Protein AF-0000000074165804 (afdb_homodimer)

Secondary structure (DSSP, 8-state):
-EEEEES--TT-EEEEEEPPTT--TTSHHHHHHHHHHHHTTEEEEEEEPPS--S-HIIIIIHHHHHHHHTS--SEEEEETHHHHHHHHS---SEEEEES---SBPTTHHHHHHHHHHTS---S--EE------SSPPSSPPP-PEEPHHHHHHHHHHHHT--PPPTT-EEEE-TT-SSB-HHHHHHHS-GGGEEE-SSSS-GGGSTTHHHHHHHHHHHHHH-THHHHTTT-/-EEEEES--TT-EEEEEEPPTT--TTSHHHHHHHHHHHHTTEEEEEEEPPS--S-HIIIIIHHHHHHHHTS--SEEEEETHHHHHHHHS---SEEEEES---SBPTTHHHHHHHHHHTS---S--EE------SSPPSSPPP-PEEPHHHHHHHHHHHHT--PPPTT-EEEE-TT-SSB-HHHHHHHS-GGGEEE-SSSS-GGGSTTHHHHHHHHHHHHHH-THHHHTTT-

Structure (mmCIF, N/CA/C/O backbone):
data_AF-0000000074165804-model_v1
#
loop_
_entity.id
_entity.type
_entity.pdbx_description
1 polymer 'Alpha/beta hydrolase fold protein'
#
loop_
_atom_site.group_PDB
_atom_site.id
_atom_site.type_symbol
_atom_site.label_atom_id
_atom_site.label_alt_id
_atom_site.label_comp_id
_atom_site.label_asym_id
_atom_site.label_entity_id
_atom_site.label_seq_id
_atom_site.pdbx_PDB_ins_code
_atom_site.Cartn_x
_atom_site.Cartn_y
_atom_site.Cartn_z
_atom_site.occupancy
_atom_site.B_iso_or_equiv
_atom_site.auth_seq_id
_atom_site.auth_comp_id
_atom_site.auth_asym_id
_atom_site.auth_atom_id
_atom_site.pdbx_PDB_model_num
ATOM 1 N N . MET A 1 1 ? 4.801 29.234 11.258 1 92.62 1 MET A N 1
ATOM 2 C CA . MET A 1 1 ? 3.584 28.578 10.797 1 92.62 1 MET A CA 1
ATOM 3 C C . MET A 1 1 ? 2.459 29.578 10.586 1 92.62 1 MET A C 1
ATOM 5 O O . MET A 1 1 ? 2.271 30.484 11.406 1 92.62 1 MET A O 1
ATOM 9 N N . GLU A 1 2 ? 1.824 29.562 9.438 1 94.56 2 GLU A N 1
ATOM 10 C CA . GLU A 1 2 ? 0.739 30.469 9.086 1 94.56 2 GLU A CA 1
ATOM 11 C C . GLU A 1 2 ? -0.58 29.719 8.93 1 94.56 2 GLU A C 1
ATOM 13 O O . GLU A 1 2 ? -0.637 28.703 8.25 1 94.56 2 GLU A O 1
ATOM 18 N N . ILE A 1 3 ? -1.622 30.234 9.625 1 96.44 3 ILE A N 1
ATOM 19 C CA . ILE A 1 3 ? -2.928 29.594 9.508 1 96.44 3 ILE A CA 1
ATOM 20 C C . ILE A 1 3 ? -3.916 30.562 8.852 1 96.44 3 ILE A C 1
ATOM 22 O O . ILE A 1 3 ? -4.051 31.703 9.273 1 96.44 3 ILE A O 1
ATOM 26 N N . SER A 1 4 ? -4.48 30.188 7.789 1 97.25 4 SER A N 1
ATOM 27 C CA . SER A 1 4 ? -5.551 30.938 7.129 1 97.25 4 SER A CA 1
ATOM 28 C C . SER A 1 4 ? -6.902 30.266 7.344 1 97.25 4 SER A C 1
ATOM 30 O O . SER A 1 4 ? -6.98 29.047 7.484 1 97.25 4 SER A O 1
ATOM 32 N N . VAL A 1 5 ? -7.969 31.031 7.336 1 96.62 5 VAL A N 1
ATOM 33 C CA . VAL A 1 5 ? -9.312 30.5 7.555 1 96.62 5 VAL A CA 1
ATOM 34 C C . VAL A 1 5 ? -10.156 30.688 6.297 1 96.62 5 VAL A C 1
ATOM 36 O O . VAL A 1 5 ? -10.141 31.766 5.695 1 96.62 5 VAL A O 1
ATOM 39 N N . HIS A 1 6 ? -10.789 29.656 5.891 1 96.75 6 HIS A N 1
ATOM 40 C CA . HIS A 1 6 ? -11.586 29.625 4.672 1 96.75 6 HIS A CA 1
ATOM 41 C C . HIS A 1 6 ? -13.016 29.172 4.961 1 96.75 6 HIS A C 1
ATOM 43 O O . HIS A 1 6 ? -13.227 28.266 5.77 1 96.75 6 HIS A O 1
ATOM 49 N N . GLY A 1 7 ? -13.984 29.656 4.156 1 91.75 7 GLY A N 1
ATOM 50 C CA . GLY A 1 7 ? -15.383 29.312 4.367 1 91.75 7 GLY A CA 1
ATOM 51 C C . GLY A 1 7 ? -15.984 29.984 5.598 1 91.75 7 GLY A C 1
ATOM 52 O O . GLY A 1 7 ? -16.812 29.391 6.281 1 91.75 7 GLY A O 1
ATOM 53 N N . ASP A 1 8 ? -15.516 31.266 5.797 1 76.38 8 ASP A N 1
ATOM 54 C CA . ASP A 1 8 ? -15.945 32 6.977 1 76.38 8 ASP A CA 1
ATOM 55 C C . ASP A 1 8 ? -17.453 32.25 6.961 1 76.38 8 ASP A C 1
ATOM 57 O O . ASP A 1 8 ? -18.062 32.375 5.891 1 76.38 8 ASP A O 1
ATOM 61 N N . GLY A 1 9 ? -18.219 31.562 7.887 1 68.06 9 GLY A N 1
ATOM 62 C CA . GLY A 1 9 ? -19.625 31.766 8.164 1 68.06 9 GLY A CA 1
ATOM 63 C C . GLY A 1 9 ? -20.062 31.219 9.508 1 68.06 9 GLY A C 1
ATOM 64 O O . GLY A 1 9 ? -19.406 30.344 10.062 1 68.06 9 GLY A O 1
ATOM 65 N N . ASP A 1 10 ? -20.891 31.875 10.203 1 67.12 10 ASP A N 1
ATOM 66 C CA . ASP A 1 10 ? -21.297 31.734 11.594 1 67.12 10 ASP A CA 1
ATOM 67 C C . ASP A 1 10 ? -21.75 30.312 11.898 1 67.12 10 ASP A C 1
ATOM 69 O O . ASP A 1 10 ? -21.609 29.828 13.023 1 67.12 10 ASP A O 1
ATOM 73 N N . ASP A 1 11 ? -21.938 29.406 10.969 1 82.94 11 ASP A N 1
ATOM 74 C CA . ASP A 1 11 ? -22.578 28.172 11.391 1 82.94 11 ASP A CA 1
ATOM 75 C C . ASP A 1 11 ? -21.781 26.953 10.922 1 82.94 11 ASP A C 1
ATOM 77 O O . ASP A 1 11 ? -22.234 25.812 11.086 1 82.94 11 ASP A O 1
ATOM 81 N N . ARG A 1 12 ? -20.531 27.188 10.688 1 88.69 12 ARG A N 1
ATOM 82 C CA . ARG A 1 12 ? -19.797 26.016 10.203 1 88.69 12 ARG A CA 1
ATOM 83 C C . ARG A 1 12 ? -18.859 25.469 11.273 1 88.69 12 ARG A C 1
ATOM 85 O O . ARG A 1 12 ? -18.25 26.234 12.031 1 88.69 12 ARG A O 1
ATOM 92 N N . GLU A 1 13 ? -18.891 24.203 11.414 1 91.75 13 GLU A N 1
ATOM 93 C CA . GLU A 1 13 ? -17.922 23.547 12.305 1 91.75 13 GLU A CA 1
ATOM 94 C C . GLU A 1 13 ? -16.5 23.641 11.75 1 91.75 13 GLU A C 1
ATOM 96 O O . GLU A 1 13 ? -16.281 23.453 10.555 1 91.75 13 GLU A O 1
ATOM 101 N N . PRO A 1 14 ? -15.594 24.031 12.586 1 95.5 14 PRO A N 1
ATOM 102 C CA . PRO A 1 14 ? -14.227 24.156 12.078 1 95.5 14 PRO A CA 1
ATOM 103 C C . PRO A 1 14 ? -13.539 22.812 11.875 1 95.5 14 PRO A C 1
ATOM 105 O O . PRO A 1 14 ? -13.82 21.859 12.602 1 95.5 14 PRO A O 1
ATOM 108 N N . VAL A 1 15 ? -12.727 22.719 10.914 1 97.44 15 VAL A N 1
ATOM 109 C CA . VAL A 1 15 ? -11.797 21.609 10.727 1 97.44 15 VAL A CA 1
ATOM 110 C C . VAL A 1 15 ? -10.398 22.156 10.461 1 97.44 15 VAL A C 1
ATOM 112 O O . VAL A 1 15 ? -10.242 23.172 9.758 1 97.44 15 VAL A O 1
ATOM 115 N N . LEU A 1 16 ? -9.469 21.609 11.109 1 98.25 16 LEU A N 1
ATOM 116 C CA . LEU A 1 16 ? -8.078 22 10.875 1 98.25 16 LEU A CA 1
ATOM 117 C C . LEU A 1 16 ? -7.453 21.141 9.773 1 98.25 16 LEU A C 1
ATOM 119 O O . LEU A 1 16 ? -7.625 19.922 9.766 1 98.25 16 LEU A O 1
ATOM 123 N N . VAL A 1 17 ? -6.871 21.766 8.828 1 98.81 17 VAL A N 1
ATOM 124 C CA . VAL A 1 17 ? -6.078 21.109 7.793 1 98.81 17 VAL A CA 1
ATOM 125 C C . VAL A 1 17 ? -4.605 21.469 7.961 1 98.81 17 VAL A C 1
ATOM 127 O O . VAL A 1 17 ? -4.215 22.625 7.773 1 98.81 17 VAL A O 1
ATOM 130 N N . VAL A 1 18 ? -3.826 20.5 8.336 1 98.81 18 VAL A N 1
ATOM 131 C CA . VAL A 1 18 ? -2.387 20.703 8.438 1 98.81 18 VAL A CA 1
ATOM 132 C C . VAL A 1 18 ? -1.709 20.281 7.137 1 98.81 18 VAL A C 1
ATOM 134 O O . VAL A 1 18 ? -1.617 19.094 6.836 1 98.81 18 VAL A O 1
ATOM 137 N N . LEU A 1 19 ? -1.201 21.219 6.402 1 97.75 19 LEU A N 1
ATOM 138 C CA . LEU A 1 19 ? -0.72 20.984 5.043 1 97.75 19 LEU A CA 1
ATOM 139 C C . LEU A 1 19 ? 0.665 20.359 5.059 1 97.75 19 LEU A C 1
ATOM 141 O O . LEU A 1 19 ? 1.312 20.281 6.105 1 97.75 19 LEU A O 1
ATOM 145 N N . GLY A 1 20 ? 1.042 19.828 3.898 1 95.88 20 GLY A N 1
ATOM 146 C CA . GLY A 1 20 ? 2.344 19.203 3.748 1 95.88 20 GLY A CA 1
ATOM 147 C C . GLY A 1 20 ? 3.457 20.188 3.465 1 95.88 20 GLY A C 1
ATOM 148 O O . GLY A 1 20 ? 3.207 21.391 3.307 1 95.88 20 GLY A O 1
ATOM 149 N N . TRP A 1 21 ? 4.637 19.656 3.486 1 92.25 21 TRP A N 1
ATOM 150 C CA . TRP A 1 21 ? 5.832 20.453 3.213 1 92.25 21 TRP A CA 1
ATOM 151 C C . TRP A 1 21 ? 5.723 21.156 1.864 1 92.25 21 TRP A C 1
ATOM 153 O O . TRP A 1 21 ? 5.484 20.516 0.839 1 92.25 21 TRP A O 1
ATOM 163 N N . GLY A 1 22 ? 5.824 22.438 1.854 1 90 22 GLY A N 1
ATOM 164 C CA . GLY A 1 22 ? 5.809 23.203 0.624 1 90 22 GLY A CA 1
ATOM 165 C C . GLY A 1 22 ? 4.406 23.547 0.15 1 90 22 GLY A C 1
ATOM 166 O O . GLY A 1 22 ? 4.234 24.297 -0.81 1 90 22 GLY A O 1
ATOM 167 N N . ASN A 1 23 ? 3.395 23 0.761 1 93.38 23 ASN A N 1
ATOM 168 C CA . ASN A 1 23 ? 2.016 23.312 0.405 1 93.38 23 ASN A CA 1
ATOM 169 C C . ASN A 1 23 ? 1.592 24.672 0.964 1 93.38 23 ASN A C 1
ATOM 171 O O . ASN A 1 23 ? 2.041 25.078 2.039 1 93.38 23 ASN A O 1
ATOM 175 N N . HIS A 1 24 ? 0.756 25.375 0.251 1 93.56 24 HIS A N 1
ATOM 176 C CA . HIS A 1 24 ? 0.066 26.562 0.727 1 93.56 24 HIS A CA 1
ATOM 177 C C . HIS A 1 24 ? -1.268 26.75 0.01 1 93.56 24 HIS A C 1
ATOM 179 O O . HIS A 1 24 ? -1.449 26.266 -1.109 1 93.56 24 HIS A O 1
ATOM 185 N N . PRO A 1 25 ? -2.18 27.469 0.641 1 95.5 25 PRO A N 1
ATOM 186 C CA . PRO A 1 25 ? -3.541 27.578 0.115 1 95.5 25 PRO A CA 1
ATOM 187 C C . PRO A 1 25 ? -3.598 28.281 -1.237 1 95.5 25 PRO A C 1
ATOM 189 O O . PRO A 1 25 ? -4.609 28.203 -1.94 1 95.5 25 PRO A O 1
ATOM 192 N N . GLY A 1 26 ? -2.568 28.938 -1.564 1 92.69 26 GLY A N 1
ATOM 193 C CA . GLY A 1 26 ? -2.543 29.641 -2.838 1 92.69 26 GLY A CA 1
ATOM 194 C C . GLY A 1 26 ? -2.318 28.719 -4.023 1 92.69 26 GLY A C 1
ATOM 195 O O . GLY A 1 26 ? -2.514 29.125 -5.172 1 92.69 26 GLY A O 1
ATOM 196 N N . GLN A 1 27 ? -1.873 27.516 -3.865 1 92.5 27 GLN A N 1
ATOM 197 C CA . GLN A 1 27 ? -1.7 26.547 -4.934 1 92.5 27 GLN A CA 1
ATOM 198 C C . GLN A 1 27 ? -3.043 25.969 -5.379 1 92.5 27 GLN A C 1
ATOM 200 O O . GLN A 1 27 ? -3.889 25.641 -4.551 1 92.5 27 GLN A O 1
ATOM 205 N N . ALA A 1 28 ? -3.246 25.797 -6.609 1 94.38 28 ALA A N 1
ATOM 206 C CA . ALA A 1 28 ? -4.543 25.453 -7.184 1 94.38 28 ALA A CA 1
ATOM 207 C C . ALA A 1 28 ? -5.051 24.109 -6.633 1 94.38 28 ALA A C 1
ATOM 209 O O . ALA A 1 28 ? -6.223 24 -6.27 1 94.38 28 ALA A O 1
ATOM 210 N N . ASN A 1 29 ? -4.23 23.156 -6.609 1 95.56 29 ASN A N 1
ATOM 211 C CA . ASN A 1 29 ? -4.656 21.828 -6.156 1 95.56 29 ASN A CA 1
ATOM 212 C C . ASN A 1 29 ? -4.93 21.812 -4.652 1 95.56 29 ASN A C 1
ATOM 214 O O . ASN A 1 29 ? -5.832 21.125 -4.188 1 95.56 29 ASN A O 1
ATOM 218 N N . VAL A 1 30 ? -4.141 22.562 -3.895 1 96.62 30 VAL A N 1
ATOM 219 C CA . VAL A 1 30 ? -4.398 22.703 -2.465 1 96.62 30 VAL A CA 1
ATOM 220 C C . VAL A 1 30 ? -5.707 23.453 -2.246 1 96.62 30 VAL A C 1
ATOM 222 O O . VAL A 1 30 ? -6.527 23.047 -1.418 1 96.62 30 VAL A O 1
ATOM 225 N N . ALA A 1 31 ? -5.871 24.516 -3.023 1 97.25 31 ALA A N 1
ATOM 226 C CA . ALA A 1 31 ? -7.113 25.266 -2.951 1 97.25 31 ALA A CA 1
ATOM 227 C C . ALA A 1 31 ? -8.32 24.391 -3.264 1 97.25 31 ALA A C 1
ATOM 229 O O . ALA A 1 31 ? -9.375 24.531 -2.639 1 97.25 31 ALA A O 1
ATOM 230 N N . TRP A 1 32 ? -8.148 23.531 -4.211 1 97.81 32 TRP A N 1
ATOM 231 C CA . TRP A 1 32 ? -9.219 22.594 -4.566 1 97.81 32 TRP A CA 1
ATOM 232 C C . TRP A 1 32 ? -9.633 21.766 -3.363 1 97.81 32 TRP A C 1
ATOM 234 O O . TRP A 1 32 ? -10.828 21.562 -3.125 1 97.81 32 TRP A O 1
ATOM 244 N N . LEU A 1 33 ? -8.688 21.219 -2.621 1 98.31 33 LEU A N 1
ATOM 245 C CA . LEU A 1 33 ? -8.953 20.453 -1.413 1 98.31 33 LEU A CA 1
ATOM 246 C C . LEU A 1 33 ? -9.703 21.281 -0.387 1 98.31 33 LEU A C 1
ATOM 248 O O . LEU A 1 33 ? -10.742 20.859 0.134 1 98.31 33 LEU A O 1
ATOM 252 N N . ILE A 1 34 ? -9.188 22.5 -0.131 1 98.25 34 ILE A N 1
ATOM 253 C CA . ILE A 1 34 ? -9.773 23.391 0.861 1 98.25 34 ILE A CA 1
ATOM 254 C C . ILE A 1 34 ? -11.203 23.75 0.455 1 98.25 34 ILE A C 1
ATOM 256 O O . ILE A 1 34 ? -12.125 23.672 1.266 1 98.25 34 ILE A O 1
ATOM 260 N N . ASP A 1 35 ? -11.383 24.078 -0.816 1 98 35 ASP A N 1
ATOM 261 C CA . ASP A 1 35 ? -12.703 24.453 -1.324 1 98 35 ASP A CA 1
ATOM 262 C C . ASP A 1 35 ? -13.68 23.297 -1.198 1 98 35 ASP A C 1
ATOM 264 O O . ASP A 1 35 ? -14.867 23.5 -0.92 1 98 35 ASP A O 1
ATOM 268 N N . GLY A 1 36 ? -13.188 22.141 -1.457 1 98.38 36 GLY A N 1
ATOM 269 C CA . GLY A 1 36 ? -14.039 20.969 -1.313 1 98.38 36 GLY A CA 1
ATOM 270 C C . GLY A 1 36 ? -14.547 20.766 0.102 1 98.38 36 GLY A C 1
ATOM 271 O O . GLY A 1 36 ? -15.711 20.422 0.305 1 98.38 36 GLY A O 1
ATOM 272 N N . LEU A 1 37 ? -13.695 20.938 1.075 1 98.19 37 LEU A N 1
ATOM 273 C CA . LEU A 1 37 ? -14.086 20.812 2.475 1 98.19 37 LEU A CA 1
ATOM 274 C C . LEU A 1 37 ? -15.039 21.922 2.875 1 98.19 37 LEU A C 1
ATOM 276 O O . LEU A 1 37 ? -16 21.688 3.611 1 98.19 37 LEU A O 1
ATOM 280 N N . VAL A 1 38 ? -14.805 23.125 2.371 1 97.56 38 VAL A N 1
ATOM 281 C CA . VAL A 1 38 ? -15.703 24.25 2.623 1 97.56 38 VAL A CA 1
ATOM 282 C C . VAL A 1 38 ? -17.078 23.938 2.049 1 97.56 38 VAL A C 1
ATOM 284 O O . VAL A 1 38 ? -18.094 24.125 2.723 1 97.56 38 VAL A O 1
ATOM 287 N N . ALA A 1 39 ? -17.047 23.469 0.818 1 96.88 39 ALA A N 1
ATOM 288 C CA . ALA A 1 39 ? -18.297 23.141 0.152 1 96.88 39 ALA A CA 1
ATOM 289 C C . ALA A 1 39 ? -19.062 22.062 0.918 1 96.88 39 ALA A C 1
ATOM 291 O O . ALA A 1 39 ? -20.297 22.016 0.896 1 96.88 39 ALA A O 1
ATOM 292 N N . ALA A 1 40 ? -18.359 21.234 1.596 1 96.69 40 ALA A N 1
ATOM 293 C CA . ALA A 1 40 ? -18.969 20.141 2.354 1 96.69 40 ALA A CA 1
ATOM 294 C C . ALA A 1 40 ? -19.484 20.641 3.705 1 96.69 40 ALA A C 1
ATOM 296 O O . ALA A 1 40 ? -20.125 19.891 4.445 1 96.69 40 ALA A O 1
ATOM 297 N N . GLY A 1 41 ? -19.141 21.891 4.145 1 95.38 41 GLY A N 1
ATOM 298 C CA . GLY A 1 41 ? -19.812 22.469 5.289 1 95.38 41 GLY A CA 1
ATOM 299 C C . GLY A 1 41 ? -18.859 22.875 6.402 1 95.38 41 GLY A C 1
ATOM 300 O O . GLY A 1 41 ? -19.297 23.297 7.473 1 95.38 41 GLY A O 1
ATOM 301 N N . TRP A 1 42 ? -17.578 22.828 6.141 1 96.75 42 TRP A N 1
ATOM 302 C CA . TRP A 1 42 ? -16.641 23.156 7.211 1 96.75 42 TRP A CA 1
ATOM 303 C C . TRP A 1 42 ? -16.094 24.562 7.062 1 96.75 42 TRP A C 1
ATOM 305 O O . TRP A 1 42 ? -16.016 25.094 5.949 1 96.75 42 TRP A O 1
ATOM 315 N N . GLU A 1 43 ? -15.836 25.188 8.18 1 96.94 43 GLU A N 1
ATOM 316 C CA . GLU A 1 43 ? -14.844 26.25 8.219 1 96.94 43 GLU A CA 1
ATOM 317 C C . GLU A 1 43 ? -13.43 25.688 8.297 1 96.94 43 GLU A C 1
ATOM 319 O O . GLU A 1 43 ? -13.062 25.062 9.297 1 96.94 43 GLU A O 1
ATOM 324 N N . VAL A 1 44 ? -12.672 25.938 7.281 1 97.62 44 VAL A N 1
ATOM 325 C CA . VAL A 1 44 ? -11.383 25.25 7.164 1 97.62 44 VAL A CA 1
ATOM 326 C C . VAL A 1 44 ? -10.266 26.141 7.676 1 97.62 44 VAL A C 1
ATOM 328 O O . VAL A 1 44 ? -10.086 27.266 7.18 1 97.62 44 VAL A O 1
ATOM 331 N N . HIS A 1 45 ? -9.602 25.719 8.68 1 97.56 45 HIS A N 1
ATOM 332 C CA . HIS A 1 45 ? -8.352 26.312 9.125 1 97.56 45 HIS A CA 1
ATOM 333 C C . HIS A 1 45 ? -7.148 25.625 8.492 1 97.56 45 HIS A C 1
ATOM 335 O O . HIS A 1 45 ? -6.824 24.5 8.852 1 97.56 45 HIS A O 1
ATOM 341 N N . ALA A 1 46 ? -6.52 26.281 7.594 1 98.31 46 ALA A N 1
ATOM 342 C CA . ALA A 1 46 ? -5.402 25.688 6.871 1 98.31 46 ALA A CA 1
ATOM 343 C C . ALA A 1 46 ? -4.066 26.141 7.445 1 98.31 46 ALA A C 1
ATOM 345 O O . ALA A 1 46 ? -3.746 27.328 7.418 1 98.31 46 ALA A O 1
ATOM 346 N N . ALA A 1 47 ? -3.326 25.25 7.941 1 98.44 47 ALA A N 1
ATOM 347 C CA . ALA A 1 47 ? -2.018 25.562 8.516 1 98.44 47 ALA A CA 1
ATOM 348 C C . ALA A 1 47 ? -0.904 25.312 7.508 1 98.44 47 ALA A C 1
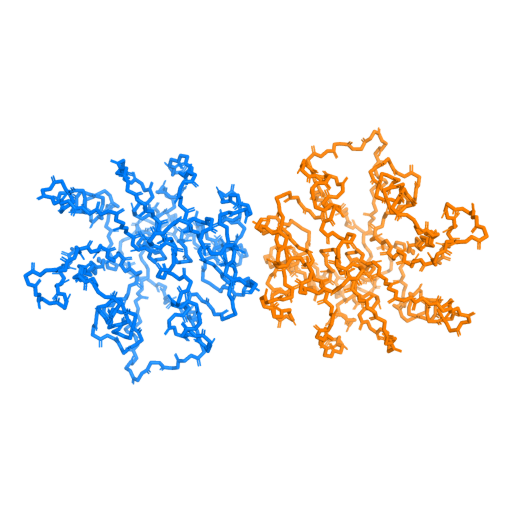ATOM 350 O O . ALA A 1 47 ? -0.686 24.172 7.09 1 98.44 47 ALA A O 1
ATOM 351 N N . THR A 1 48 ? -0.18 26.297 7.117 1 97.31 48 THR A N 1
ATOM 352 C CA . THR A 1 48 ? 1.001 26.219 6.266 1 97.31 48 THR A CA 1
ATOM 353 C C . THR A 1 48 ? 2.268 26.094 7.109 1 97.31 48 THR A C 1
ATOM 355 O O . THR A 1 48 ? 2.533 26.922 7.969 1 97.31 48 THR A O 1
ATOM 358 N N . LEU A 1 49 ? 3.061 25.062 6.785 1 96.06 49 LEU A N 1
ATOM 359 C CA . LEU A 1 49 ? 4.223 24.75 7.609 1 96.06 49 LEU A CA 1
ATOM 360 C C . LEU A 1 49 ? 5.477 25.406 7.055 1 96.06 49 LEU A C 1
ATOM 362 O O . LEU A 1 49 ? 5.66 25.5 5.84 1 96.06 49 LEU A O 1
ATOM 366 N N . PRO A 1 50 ? 6.332 25.828 8 1 92.5 50 PRO A N 1
ATOM 367 C CA . PRO A 1 50 ? 7.641 26.281 7.523 1 92.5 50 PRO A CA 1
ATOM 368 C C . PRO A 1 50 ? 8.414 25.188 6.789 1 92.5 50 PRO A C 1
ATOM 370 O O . PRO A 1 50 ? 8.344 24.016 7.168 1 92.5 50 PRO A O 1
ATOM 373 N N . THR A 1 51 ? 9.172 25.5 5.746 1 87.19 51 THR A N 1
ATOM 374 C CA . THR A 1 51 ? 9.844 24.5 4.906 1 87.19 51 THR A CA 1
ATOM 375 C C . THR A 1 51 ? 11.258 24.25 5.41 1 87.19 51 THR A C 1
ATOM 377 O O . THR A 1 51 ? 11.914 23.297 4.969 1 87.19 51 THR A O 1
ATOM 380 N N . ASN A 1 52 ? 11.734 25.109 6.262 1 83.19 52 ASN A N 1
ATOM 381 C CA . ASN A 1 52 ? 13.031 24.922 6.895 1 83.19 52 ASN A CA 1
ATOM 382 C C . ASN A 1 52 ? 12.961 25.156 8.398 1 83.19 52 ASN A C 1
ATOM 384 O O . ASN A 1 52 ? 12.492 26.203 8.852 1 83.19 52 ASN A O 1
ATOM 388 N N . ALA A 1 53 ? 13.195 24.109 9.102 1 86.62 53 ALA A N 1
ATOM 389 C CA . ALA A 1 53 ? 13.117 24.188 10.562 1 86.62 53 ALA A CA 1
ATOM 390 C C . ALA A 1 53 ? 14.344 23.562 11.211 1 86.62 53 ALA A C 1
ATOM 392 O O . ALA A 1 53 ? 14.789 22.484 10.805 1 86.62 53 ALA A O 1
ATOM 393 N N . SER A 1 54 ? 14.906 24.312 12.18 1 87.69 54 SER A N 1
ATOM 394 C CA . SER A 1 54 ? 16.047 23.797 12.922 1 87.69 54 SER A CA 1
ATOM 395 C C . SER A 1 54 ? 15.602 23.047 14.172 1 87.69 54 SER A C 1
ATOM 397 O O . SER A 1 54 ? 16.391 22.344 14.797 1 87.69 54 SER A O 1
ATOM 399 N N . SER A 1 55 ? 14.391 23.219 14.477 1 93.25 55 SER A N 1
ATOM 400 C CA . SER A 1 55 ? 13.773 22.5 15.594 1 93.25 55 SER A CA 1
ATOM 401 C C . SER A 1 55 ? 12.344 22.094 15.273 1 93.25 55 SER A C 1
ATOM 403 O O . SER A 1 55 ? 11.477 22.953 15.062 1 93.25 55 SER A O 1
ATOM 405 N N . PHE A 1 56 ? 12.094 20.844 15.25 1 95.44 56 PHE A N 1
ATOM 406 C CA . PHE A 1 56 ? 10.773 20.281 14.977 1 95.44 56 PHE A CA 1
ATOM 407 C C . PHE A 1 56 ? 9.75 20.781 15.992 1 95.44 56 PHE A C 1
ATOM 409 O O . PHE A 1 56 ? 8.664 21.234 15.625 1 95.44 56 PHE A O 1
ATOM 416 N N . GLU A 1 57 ? 10.117 20.766 17.266 1 96.25 57 GLU A N 1
ATOM 417 C CA . GLU A 1 57 ? 9.234 21.172 18.344 1 96.25 57 GLU A CA 1
ATOM 418 C C . GLU A 1 57 ? 8.852 22.641 18.219 1 96.25 57 GLU A C 1
ATOM 420 O O . GLU A 1 57 ? 7.672 23 18.281 1 96.25 57 GLU A O 1
ATOM 425 N N . ARG A 1 58 ? 9.797 23.5 18.031 1 96.06 58 ARG A N 1
ATOM 426 C CA . ARG A 1 58 ? 9.562 24.938 18.031 1 96.06 58 ARG A CA 1
ATOM 427 C C . ARG A 1 58 ? 8.852 25.375 16.75 1 96.06 58 ARG A C 1
ATOM 429 O O . ARG A 1 58 ? 8.016 26.281 16.781 1 96.06 58 ARG A O 1
ATOM 436 N N . ALA A 1 59 ? 9.188 24.719 15.688 1 95.56 59 ALA A N 1
ATOM 437 C CA . ALA A 1 59 ? 8.672 25.172 14.398 1 95.56 59 ALA A CA 1
ATOM 438 C C . ALA A 1 59 ? 7.281 24.609 14.133 1 95.56 59 ALA A C 1
ATOM 440 O O . ALA A 1 59 ? 6.477 25.219 13.438 1 95.56 59 ALA A O 1
ATOM 441 N N . TYR A 1 60 ? 6.973 23.375 14.68 1 97.06 60 TYR A N 1
ATOM 442 C CA . TYR A 1 60 ? 5.75 22.703 14.273 1 97.06 60 TYR A CA 1
ATOM 443 C C . TYR A 1 60 ? 4.891 22.344 15.484 1 97.06 60 TYR A C 1
ATOM 445 O O . TYR A 1 60 ? 3.768 22.844 15.617 1 97.06 60 TYR A O 1
ATOM 453 N N . MET A 1 61 ? 5.406 21.609 16.438 1 96.88 61 MET A N 1
ATOM 454 C CA . MET A 1 61 ? 4.605 21.031 17.516 1 96.88 61 MET A CA 1
ATOM 455 C C . MET A 1 61 ? 4.02 22.141 18.391 1 96.88 61 MET A C 1
ATOM 457 O O . MET A 1 61 ? 2.814 22.156 18.656 1 96.88 61 MET A O 1
ATOM 461 N N . ARG A 1 62 ? 4.867 23.062 18.875 1 96.81 62 ARG A N 1
ATOM 462 C CA . ARG A 1 62 ? 4.426 24.078 19.812 1 96.81 62 ARG A CA 1
ATOM 463 C C . ARG A 1 62 ? 3.391 25 19.172 1 96.81 62 ARG A C 1
ATOM 465 O O . ARG A 1 62 ? 2.332 25.25 19.766 1 96.81 62 ARG A O 1
ATOM 472 N N . PRO A 1 63 ? 3.756 25.547 17.969 1 96.94 63 PRO A N 1
ATOM 473 C CA . PRO A 1 63 ? 2.752 26.422 17.375 1 96.94 63 PRO A CA 1
ATOM 474 C C . PRO A 1 63 ? 1.421 25.719 17.125 1 96.94 63 PRO A C 1
ATOM 476 O O . PRO A 1 63 ? 0.358 26.312 17.344 1 96.94 63 PRO A O 1
ATOM 479 N N . LEU A 1 64 ? 1.4 24.484 16.641 1 97.44 64 LEU A N 1
ATOM 480 C CA . LEU A 1 64 ? 0.157 23.766 16.375 1 97.44 64 LEU A CA 1
ATOM 481 C C . LEU A 1 64 ? -0.585 23.469 17.672 1 97.44 64 LEU A C 1
ATOM 483 O O . LEU A 1 64 ? -1.804 23.656 17.75 1 97.44 64 LEU A O 1
ATOM 487 N N . ALA A 1 65 ? 0.124 23.047 18.672 1 97.06 65 ALA A N 1
ATOM 488 C CA . ALA A 1 65 ? -0.472 22.781 19.984 1 97.06 65 ALA A CA 1
ATOM 489 C C . ALA A 1 65 ? -1.129 24.031 20.547 1 97.06 65 ALA A C 1
ATOM 491 O O . ALA A 1 65 ? -2.229 23.969 21.109 1 97.06 65 ALA A O 1
ATOM 492 N N . SER A 1 66 ? -0.403 25.141 20.438 1 96.44 66 SER A N 1
ATOM 493 C CA . SER A 1 66 ? -0.945 26.406 20.922 1 96.44 66 SER A CA 1
ATOM 494 C C . SER A 1 66 ? -2.23 26.766 20.188 1 96.44 66 SER A C 1
ATOM 496 O O . SER A 1 66 ? -3.184 27.25 20.797 1 96.44 66 SER A O 1
ATOM 498 N N . TYR A 1 67 ? -2.242 26.516 18.891 1 96.94 67 TYR A N 1
ATOM 499 C CA . TYR A 1 67 ? -3.4 26.875 18.078 1 96.94 67 TYR A CA 1
ATOM 500 C C . TYR A 1 67 ? -4.621 26.047 18.469 1 96.94 67 TYR A C 1
ATOM 502 O O . TYR A 1 67 ? -5.738 26.562 18.531 1 96.94 67 TYR A O 1
ATOM 510 N N . VAL A 1 68 ? -4.441 24.797 18.766 1 96 68 VAL A N 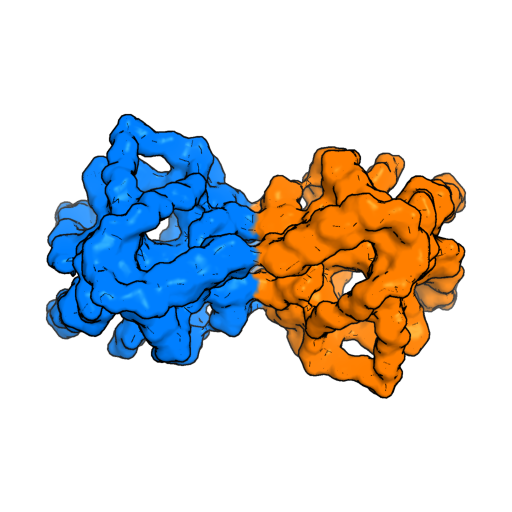1
ATOM 511 C CA . VAL A 1 68 ? -5.582 23.906 18.984 1 96 68 VAL A CA 1
ATOM 512 C C . VAL A 1 68 ? -5.988 23.938 20.453 1 96 68 VAL A C 1
ATOM 514 O O . VAL A 1 68 ? -7.078 23.484 20.812 1 96 68 VAL A O 1
ATOM 517 N N . ALA A 1 69 ? -5.152 24.453 21.328 1 93.94 69 ALA A N 1
ATOM 518 C CA . ALA A 1 69 ? -5.441 24.5 22.766 1 93.94 69 ALA A CA 1
ATOM 519 C C . ALA A 1 69 ? -6.613 25.438 23.047 1 93.94 69 ALA A C 1
ATOM 521 O O . ALA A 1 69 ? -7.367 25.234 24 1 93.94 69 ALA A O 1
ATOM 522 N N . ASP A 1 70 ? -6.797 26.438 22.266 1 87.75 70 ASP A N 1
ATOM 523 C CA . ASP A 1 70 ? -7.797 27.469 22.547 1 87.75 70 ASP A CA 1
ATOM 524 C C . ASP A 1 70 ? -9.023 27.297 21.641 1 87.75 70 ASP A C 1
ATOM 526 O O . ASP A 1 70 ? -9.852 28.203 21.547 1 87.75 70 ASP A O 1
ATOM 530 N N . ARG A 1 71 ? -9.062 26.172 20.938 1 90.31 71 ARG A N 1
ATOM 531 C CA . ARG A 1 71 ? -10.125 25.953 19.969 1 90.31 71 ARG A CA 1
ATOM 532 C C . ARG A 1 71 ? -10.672 24.531 20.062 1 90.31 71 ARG A C 1
ATOM 534 O O . ARG A 1 71 ? -10.047 23.672 20.672 1 90.31 71 ARG A O 1
ATOM 541 N N . THR A 1 72 ? -11.859 24.469 19.656 1 92 72 THR A N 1
ATOM 542 C CA . THR A 1 72 ? -12.461 23.141 19.641 1 92 72 THR A CA 1
ATOM 543 C C . THR A 1 72 ? -12.586 22.625 18.203 1 92 72 THR A C 1
ATOM 545 O O . THR A 1 72 ? -13.25 23.25 17.375 1 92 72 THR A O 1
ATOM 548 N N . PHE A 1 73 ? -11.875 21.625 17.875 1 95.25 73 PHE A N 1
ATOM 549 C CA . PHE A 1 73 ? -11.977 20.891 16.609 1 95.25 73 PHE A CA 1
ATOM 550 C C . PHE A 1 73 ? -12.492 19.484 16.844 1 95.25 73 PHE A C 1
ATOM 552 O O . PHE A 1 73 ? -12.102 18.828 17.812 1 95.25 73 PHE A O 1
ATOM 559 N N . ASP A 1 74 ? -13.312 18.984 15.961 1 93.44 74 ASP A N 1
ATOM 560 C CA . ASP A 1 74 ? -13.781 17.594 16.047 1 93.44 74 ASP A CA 1
ATOM 561 C C . ASP A 1 74 ? -12.906 16.672 15.195 1 93.44 74 ASP A C 1
ATOM 563 O O . ASP A 1 74 ? -12.867 15.461 15.43 1 93.44 74 ASP A O 1
ATOM 567 N N . ALA A 1 75 ? -12.297 17.297 14.234 1 96.19 75 ALA A N 1
ATOM 568 C CA . ALA A 1 75 ? -11.484 16.484 13.328 1 96.19 75 ALA A CA 1
ATOM 569 C C . ALA A 1 75 ? -10.328 17.297 12.75 1 96.19 75 ALA A C 1
ATOM 571 O O . ALA A 1 75 ? -10.352 18.531 12.781 1 96.19 75 ALA A O 1
ATOM 572 N N . VAL A 1 76 ? -9.391 16.641 12.297 1 98.5 76 VAL A N 1
ATOM 573 C CA . VAL A 1 76 ? -8.234 17.25 11.641 1 98.5 76 VAL A CA 1
ATOM 574 C C . VAL A 1 76 ? -7.855 16.422 10.406 1 98.5 76 VAL A C 1
ATOM 576 O O . VAL A 1 76 ? -7.941 15.203 10.414 1 98.5 76 VAL A O 1
ATOM 579 N N . VAL A 1 77 ? -7.551 17.062 9.359 1 98.88 77 VAL A N 1
ATOM 580 C CA . VAL A 1 77 ? -6.941 16.5 8.156 1 98.88 77 VAL A CA 1
ATOM 581 C C . VAL A 1 77 ? -5.457 16.859 8.117 1 98.88 77 VAL A C 1
ATOM 583 O O . VAL A 1 77 ? -5.09 18.016 8.258 1 98.88 77 VAL A O 1
ATOM 586 N N . ALA A 1 78 ? -4.613 15.93 7.949 1 98.88 78 ALA A N 1
ATOM 587 C CA . ALA A 1 78 ? -3.178 16.203 7.98 1 98.88 78 ALA A CA 1
ATOM 588 C C . ALA A 1 78 ? -2.463 15.523 6.816 1 98.88 78 ALA A C 1
ATOM 590 O O . ALA A 1 78 ? -2.553 14.297 6.656 1 98.88 78 ALA A O 1
ATOM 591 N N . HIS A 1 79 ? -1.753 16.281 6.039 1 98.5 79 HIS A N 1
ATOM 592 C CA . HIS A 1 79 ? -1.104 15.758 4.84 1 98.5 79 HIS A CA 1
ATOM 593 C C . HIS A 1 79 ? 0.411 15.727 5.004 1 98.5 79 HIS A C 1
ATOM 595 O O . HIS A 1 79 ? 1.016 16.719 5.426 1 98.5 79 HIS A O 1
ATOM 601 N N . SER A 1 80 ? 1.037 14.586 4.652 1 97.06 80 SER A N 1
ATOM 602 C CA . SER A 1 80 ? 2.484 14.461 4.508 1 97.06 80 SER A CA 1
ATOM 603 C C . SER A 1 80 ? 3.207 14.898 5.773 1 97.06 80 SER A C 1
ATOM 605 O O . SER A 1 80 ? 2.982 14.336 6.852 1 97.06 80 SER A O 1
ATOM 607 N N . LEU A 1 81 ? 4.051 16 5.766 1 96.62 81 LEU A N 1
ATOM 608 C CA . LEU A 1 81 ? 4.695 16.562 6.949 1 96.62 81 LEU A CA 1
ATOM 609 C C . LEU A 1 81 ? 3.656 16.938 8 1 96.62 81 LEU A C 1
ATOM 611 O O . LEU A 1 81 ? 3.875 16.734 9.195 1 96.62 81 LEU A O 1
ATOM 615 N N . GLY A 1 82 ? 2.555 17.469 7.535 1 98.44 82 GLY A N 1
ATOM 616 C CA . GLY A 1 82 ? 1.474 17.75 8.461 1 98.44 82 GLY A CA 1
ATOM 617 C C . GLY A 1 82 ? 0.986 16.516 9.203 1 98.44 82 GLY A C 1
ATOM 618 O O . GLY A 1 82 ? 0.556 16.609 10.359 1 98.44 82 GLY A O 1
ATOM 619 N N . GLY A 1 83 ? 0.988 15.391 8.5 1 98.75 83 GLY A N 1
ATOM 620 C CA . GLY A 1 83 ? 0.646 14.133 9.141 1 98.75 83 GLY A CA 1
ATOM 621 C C . GLY A 1 83 ? 1.625 13.734 10.227 1 98.75 83 GLY A C 1
ATOM 622 O O . GLY A 1 83 ? 1.225 13.203 11.266 1 98.75 83 GLY A O 1
ATOM 623 N N . LEU A 1 84 ? 2.861 13.938 10.016 1 98.56 84 LEU A N 1
ATOM 624 C CA . LEU A 1 84 ? 3.873 13.672 11.031 1 98.56 84 LEU A CA 1
ATOM 625 C C . LEU A 1 84 ? 3.676 14.578 12.242 1 98.56 84 LEU A C 1
ATOM 627 O O . LEU A 1 84 ? 3.627 14.094 13.375 1 98.56 84 LEU A O 1
ATOM 631 N N . VAL A 1 85 ? 3.5 15.859 11.984 1 98.5 85 VAL A N 1
ATOM 632 C CA . VAL A 1 85 ? 3.354 16.844 13.062 1 98.5 85 VAL A CA 1
ATOM 633 C C . VAL A 1 85 ? 2.113 16.516 13.891 1 98.5 85 VAL A C 1
ATOM 635 O O . VAL A 1 85 ? 2.184 16.438 15.117 1 98.5 85 VAL A O 1
ATOM 638 N N . THR A 1 86 ? 1.04 16.297 13.25 1 98.62 86 THR A N 1
ATOM 639 C CA . THR A 1 86 ? -0.224 16.031 13.93 1 98.62 86 THR A CA 1
ATOM 640 C C . THR A 1 86 ? -0.116 14.781 14.789 1 98.62 86 THR A C 1
ATOM 642 O O . THR A 1 86 ? -0.617 14.75 15.914 1 98.62 86 THR A O 1
ATOM 645 N N . ALA A 1 87 ? 0.555 13.758 14.281 1 98.5 87 ALA A N 1
ATOM 646 C CA . ALA A 1 87 ? 0.661 12.477 14.984 1 98.5 87 ALA A CA 1
ATOM 647 C C . ALA A 1 87 ? 1.45 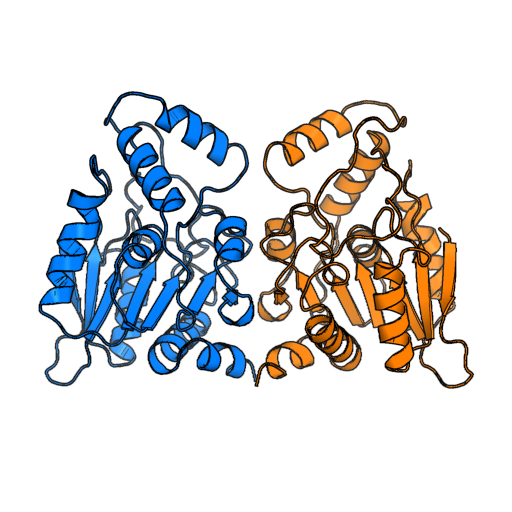12.625 16.281 1 98.5 87 ALA A C 1
ATOM 649 O O . ALA A 1 87 ? 1.302 11.82 17.203 1 98.5 87 ALA A O 1
ATOM 650 N N . THR A 1 88 ? 2.291 13.617 16.359 1 97.44 88 THR A N 1
ATOM 651 C CA . THR A 1 88 ? 3.129 13.781 17.547 1 97.44 88 THR A CA 1
ATOM 652 C C . THR A 1 88 ? 2.342 14.438 18.672 1 97.44 88 THR A C 1
ATOM 654 O O . THR A 1 88 ? 2.77 14.406 19.828 1 97.44 88 THR A O 1
ATOM 657 N N . LEU A 1 89 ? 1.266 15.062 18.344 1 96.38 89 LEU A N 1
ATOM 658 C CA . LEU A 1 89 ? 0.523 15.828 19.344 1 96.38 89 LEU A CA 1
ATOM 659 C C . LEU A 1 89 ? -0.37 14.914 20.172 1 96.38 89 LEU A C 1
ATOM 661 O O . LEU A 1 89 ? -0.993 13.992 19.641 1 96.38 89 LEU A O 1
ATOM 665 N N . ASP A 1 90 ? -0.333 15.148 21.453 1 94.25 90 ASP A N 1
ATOM 666 C CA . ASP A 1 90 ? -1.343 14.547 22.312 1 94.25 90 ASP A CA 1
ATOM 667 C C . ASP A 1 90 ? -2.67 15.297 22.219 1 94.25 90 ASP A C 1
ATOM 669 O O . ASP A 1 90 ? -2.955 16.172 23.031 1 94.25 90 ASP A O 1
ATOM 673 N N . TRP A 1 91 ? -3.361 15.078 21.234 1 94.56 91 TRP A N 1
ATOM 674 C CA . TRP A 1 91 ? -4.602 15.742 20.844 1 94.56 91 TRP A CA 1
ATOM 675 C C . TRP A 1 91 ? -5.66 14.727 20.438 1 94.56 91 TRP A C 1
ATOM 677 O O . TRP A 1 91 ? -5.512 14.031 19.438 1 94.56 91 TRP A O 1
ATOM 687 N N . ASP A 1 92 ? -6.699 14.516 21.375 1 92.81 92 ASP A N 1
ATOM 688 C CA . ASP A 1 92 ? -7.742 13.523 21.141 1 92.81 92 ASP A CA 1
ATOM 689 C C . ASP A 1 92 ? -8.82 14.062 20.203 1 92.81 92 ASP A C 1
ATOM 691 O O . ASP A 1 92 ? -9.805 14.648 20.656 1 92.81 92 ASP A O 1
ATOM 695 N N . VAL A 1 93 ? -8.617 13.93 18.953 1 95.56 93 VAL A N 1
ATOM 696 C CA . VAL A 1 93 ? -9.508 14.367 17.875 1 95.56 93 VAL A CA 1
ATOM 697 C C . VAL A 1 93 ? -9.539 13.305 16.781 1 95.56 93 VAL A C 1
ATOM 699 O O . VAL A 1 93 ? -8.625 12.492 16.672 1 95.56 93 VAL A O 1
ATOM 702 N N . ARG A 1 94 ? -10.617 13.242 16.031 1 96.62 94 ARG A N 1
ATOM 703 C CA . ARG A 1 94 ? -10.641 12.359 14.875 1 96.62 94 ARG A CA 1
ATOM 704 C C . ARG A 1 94 ? -9.625 12.805 13.828 1 96.62 94 ARG A C 1
ATOM 706 O O . ARG A 1 94 ? -9.617 13.969 13.414 1 96.62 94 ARG A O 1
ATOM 713 N N . ARG A 1 95 ? -8.812 11.891 13.352 1 98.56 95 ARG A N 1
ATOM 714 C CA . ARG A 1 95 ? -7.707 12.258 12.477 1 98.56 95 ARG A CA 1
ATOM 715 C C . ARG A 1 95 ? -7.828 11.57 11.117 1 98.56 95 ARG A C 1
ATOM 717 O O . ARG A 1 95 ? -8.055 10.359 11.047 1 98.56 95 ARG A O 1
ATOM 724 N N . VAL A 1 96 ? -7.785 12.297 10.156 1 98.88 96 VAL A N 1
ATOM 725 C CA . VAL A 1 96 ? -7.695 11.82 8.781 1 98.88 96 VAL A CA 1
ATOM 726 C C . VAL A 1 96 ? -6.328 12.172 8.195 1 98.88 96 VAL A C 1
ATOM 728 O O . VAL A 1 96 ? -6.02 13.352 8.008 1 98.88 96 VAL A O 1
ATOM 731 N N . TYR A 1 97 ? -5.535 11.18 7.961 1 98.94 97 TYR A N 1
ATOM 732 C CA . TYR A 1 97 ? -4.199 11.383 7.418 1 98.94 97 TYR A CA 1
ATOM 733 C C . TYR A 1 97 ? -4.18 11.156 5.91 1 98.94 97 TYR A C 1
ATOM 735 O O . TYR A 1 97 ? -4.742 10.172 5.418 1 98.94 97 TYR A O 1
ATOM 743 N N . LEU A 1 98 ? -3.594 12.07 5.234 1 98.81 98 LEU A N 1
ATOM 744 C CA . LEU A 1 98 ? -3.379 11.961 3.797 1 98.81 98 LEU A CA 1
ATOM 745 C C . LEU A 1 98 ? -1.897 11.781 3.48 1 98.81 98 LEU A C 1
ATOM 747 O O . LEU A 1 98 ? -1.122 12.742 3.561 1 98.81 98 LEU A O 1
ATOM 751 N N . SER A 1 99 ? -1.468 10.547 3.17 1 98.19 99 SER A N 1
ATOM 752 C CA . SER A 1 99 ? -0.085 10.211 2.852 1 98.19 99 SER A CA 1
ATOM 753 C C . SER A 1 99 ? 0.875 10.758 3.904 1 98.19 99 SER A C 1
ATOM 755 O O . SER A 1 99 ? 1.828 11.461 3.576 1 98.19 99 SER A O 1
ATOM 757 N N . PRO A 1 100 ? 0.655 10.375 5.164 1 98.69 100 PRO A N 1
ATOM 758 C CA . PRO A 1 100 ? 1.481 10.938 6.234 1 98.69 100 PRO A CA 1
ATOM 759 C C . PRO A 1 100 ? 2.955 10.562 6.105 1 98.69 100 PRO A C 1
ATOM 761 O O . PRO A 1 100 ? 3.273 9.414 5.785 1 98.69 100 PRO A O 1
ATOM 764 N N . TRP A 1 101 ? 3.838 11.508 6.324 1 97.25 101 TRP A N 1
ATOM 765 C CA . TRP A 1 101 ? 5.277 11.289 6.203 1 97.25 101 TRP A CA 1
ATOM 766 C C . TRP A 1 101 ? 5.832 10.633 7.465 1 97.25 101 TRP A C 1
ATOM 768 O O . TRP A 1 101 ? 6.664 11.219 8.164 1 97.25 101 TRP A O 1
ATOM 778 N N . TRP A 1 102 ? 5.484 9.445 7.715 1 98.31 102 TRP A N 1
ATOM 779 C CA . TRP A 1 102 ? 5.84 8.711 8.93 1 98.31 102 TRP A CA 1
ATOM 780 C C . TRP A 1 102 ? 7.125 7.914 8.719 1 98.31 102 TRP A C 1
ATOM 782 O O . TRP A 1 102 ? 7.605 7.254 9.648 1 98.31 102 TRP A O 1
ATOM 792 N N . GLY A 1 103 ? 7.68 7.961 7.523 1 95.25 103 GLY A N 1
ATOM 793 C CA . GLY A 1 103 ? 8.938 7.309 7.184 1 95.25 103 GLY A CA 1
ATOM 794 C C . GLY A 1 103 ? 9.469 7.719 5.824 1 95.25 103 GLY A C 1
ATOM 795 O O . GLY A 1 103 ? 8.734 8.266 5 1 95.25 103 GLY A O 1
ATOM 796 N N . VAL A 1 104 ? 10.758 7.457 5.656 1 90.12 104 VAL A N 1
ATOM 797 C CA . VAL A 1 104 ? 11.406 7.781 4.391 1 90.12 104 VAL A CA 1
ATOM 798 C C . VAL A 1 104 ? 11.391 6.562 3.473 1 90.12 104 VAL A C 1
ATOM 800 O O . VAL A 1 104 ? 11.555 5.43 3.934 1 90.12 104 VAL A O 1
ATOM 803 N N . ARG A 1 105 ? 11.203 6.879 2.242 1 85.25 105 ARG A N 1
ATOM 804 C CA . ARG A 1 105 ? 11.148 5.805 1.26 1 85.25 105 ARG A CA 1
ATOM 805 C C . ARG A 1 105 ? 12.469 5.047 1.202 1 85.25 105 ARG A C 1
ATOM 807 O O . ARG A 1 105 ? 13.539 5.66 1.222 1 85.25 105 ARG A O 1
ATOM 814 N N . GLU A 1 106 ? 12.375 3.74 1.126 1 79.19 106 GLU A N 1
ATOM 815 C CA . GLU A 1 106 ? 13.578 2.912 1.091 1 79.19 106 GLU A CA 1
ATOM 816 C C . GLU A 1 106 ? 14.352 3.119 -0.209 1 79.19 106 GLU A C 1
ATOM 818 O O . GLU A 1 106 ? 13.828 3.697 -1.163 1 79.19 106 GLU A O 1
ATOM 823 N N . GLY A 1 107 ? 15.617 2.795 -0.192 1 76.06 107 GLY A N 1
ATOM 824 C CA . GLY A 1 107 ? 16.453 2.889 -1.381 1 76.06 107 GLY A CA 1
ATOM 825 C C . GLY A 1 107 ? 17.406 4.059 -1.344 1 76.06 107 GLY A C 1
ATOM 826 O O . GLY A 1 107 ? 17.938 4.398 -0.284 1 76.06 107 GLY A O 1
ATOM 827 N N . VAL A 1 108 ? 17.609 4.672 -2.451 1 68.06 108 VAL A N 1
ATOM 828 C CA . VAL A 1 108 ? 18.562 5.77 -2.604 1 68.06 108 VAL A CA 1
ATOM 829 C C . VAL A 1 108 ? 18.109 6.965 -1.765 1 68.06 108 VAL A C 1
ATOM 831 O O . VAL A 1 108 ? 18.938 7.637 -1.142 1 68.06 108 VAL A O 1
ATOM 834 N N . GLN A 1 109 ? 16.812 7.078 -1.717 1 74.81 109 GLN A N 1
ATOM 835 C CA . GLN A 1 109 ? 16.281 8.195 -0.937 1 74.81 109 GLN A CA 1
ATOM 836 C C . GLN A 1 109 ? 16.641 8.047 0.541 1 74.81 109 GLN A C 1
ATOM 838 O O . GLN A 1 109 ? 17.047 9.016 1.188 1 74.81 109 GLN A O 1
ATOM 843 N N . SER A 1 110 ? 16.516 6.797 0.998 1 79.19 110 SER A N 1
ATOM 844 C CA . SER A 1 110 ? 16.859 6.562 2.398 1 79.19 110 SER A CA 1
ATOM 845 C C . SER A 1 110 ? 18.344 6.762 2.65 1 79.19 110 SER A C 1
ATOM 847 O O . SER A 1 110 ? 18.734 7.305 3.684 1 79.19 110 SER A O 1
ATOM 849 N N . ALA A 1 111 ? 19.141 6.387 1.724 1 77.62 111 ALA A N 1
ATOM 850 C CA . ALA A 1 111 ? 20.594 6.547 1.863 1 77.62 111 ALA A CA 1
ATOM 851 C C . ALA A 1 111 ? 20.984 8.023 1.831 1 77.62 111 ALA A C 1
ATOM 853 O O . ALA A 1 111 ? 21.797 8.469 2.641 1 77.62 111 ALA A O 1
ATOM 854 N N . VAL A 1 112 ? 20.406 8.75 0.965 1 74.5 112 VAL A N 1
ATOM 855 C CA . VAL A 1 112 ? 20.688 10.18 0.835 1 74.5 112 VAL A CA 1
ATOM 856 C C . VAL A 1 112 ? 20.234 10.914 2.096 1 74.5 112 VAL A C 1
ATOM 858 O O . VAL A 1 112 ? 20.953 11.766 2.619 1 74.5 112 VAL A O 1
ATOM 861 N N . PHE A 1 113 ? 19.047 10.547 2.518 1 77.31 113 PHE A N 1
ATOM 862 C CA . PHE A 1 113 ? 18.5 11.164 3.723 1 77.31 113 PHE A CA 1
ATOM 863 C C . PHE A 1 113 ? 19.391 10.867 4.926 1 77.31 113 PHE A C 1
ATOM 865 O O . PHE A 1 113 ? 19.609 11.742 5.773 1 77.31 113 PHE A O 1
ATOM 872 N N . ARG A 1 114 ? 19.906 9.672 4.996 1 78 114 ARG A N 1
ATOM 873 C CA . ARG A 1 114 ? 20.797 9.305 6.086 1 78 114 ARG A CA 1
ATOM 874 C C . ARG A 1 114 ? 22.109 10.078 6.004 1 78 114 ARG A C 1
ATOM 876 O O . ARG A 1 114 ? 22.609 10.57 7.02 1 78 114 ARG A O 1
ATOM 883 N N . ALA A 1 115 ? 22.641 10.195 4.828 1 79.88 115 ALA A N 1
ATOM 884 C CA . ALA A 1 115 ? 23.891 10.922 4.621 1 79.88 115 ALA A CA 1
ATOM 885 C C . ALA A 1 115 ? 23.719 12.406 4.926 1 79.88 115 ALA A C 1
ATOM 887 O O . ALA A 1 115 ? 24.562 13.016 5.586 1 79.88 115 ALA A O 1
ATOM 888 N N . LEU A 1 116 ? 22.672 12.922 4.418 1 77.38 116 LEU A N 1
ATOM 889 C CA . LEU A 1 116 ? 22.406 14.328 4.652 1 77.38 116 LEU A CA 1
ATOM 890 C C . LEU A 1 116 ? 22.219 14.609 6.141 1 77.38 116 LEU A C 1
ATOM 892 O O . LEU A 1 116 ? 22.688 15.641 6.645 1 77.38 116 LEU A O 1
ATOM 896 N N . ALA A 1 117 ? 21.562 13.766 6.793 1 80.06 117 ALA A N 1
ATOM 897 C CA . ALA A 1 117 ? 21.297 13.945 8.219 1 80.06 117 ALA A CA 1
ATOM 898 C C . ALA A 1 117 ? 22.594 14 9.016 1 80.06 117 ALA A C 1
ATOM 900 O O . ALA A 1 117 ? 22.641 14.539 10.125 1 80.06 117 ALA A O 1
ATOM 901 N N . ALA A 1 118 ? 23.609 13.469 8.484 1 80.31 118 ALA A N 1
ATOM 902 C CA . ALA A 1 118 ? 24.891 13.391 9.18 1 80.31 118 ALA A CA 1
ATOM 903 C C . ALA A 1 118 ? 25.672 14.695 9.047 1 80.31 118 ALA A C 1
ATOM 905 O O . ALA A 1 118 ? 26.625 14.93 9.789 1 80.31 118 ALA A O 1
ATOM 906 N N . LEU A 1 119 ? 25.312 15.516 8.148 1 78.88 119 LEU A N 1
ATOM 907 C CA . LEU A 1 119 ? 26.016 16.781 7.922 1 78.88 119 LEU A CA 1
ATOM 908 C C . LEU A 1 119 ? 25.578 17.828 8.945 1 78.88 119 LEU A C 1
ATOM 910 O O . LEU A 1 119 ? 24.391 18.016 9.188 1 78.88 119 LEU A O 1
ATOM 914 N N . PRO A 1 120 ? 26.547 18.5 9.508 1 77.19 120 PRO A N 1
ATOM 915 C CA . PRO A 1 120 ? 26.234 19.5 10.531 1 77.19 120 PRO A CA 1
ATOM 916 C C . PRO A 1 120 ? 25.938 20.875 9.938 1 77.19 120 PRO A C 1
ATOM 918 O O . PRO A 1 120 ? 26.656 21.844 10.219 1 77.19 120 PRO A O 1
ATOM 921 N N . MET A 1 121 ? 24.953 20.984 9 1 75 121 MET A N 1
ATOM 922 C CA . MET A 1 121 ? 24.625 22.266 8.359 1 75 121 MET A CA 1
ATOM 923 C C . MET A 1 121 ? 23.109 22.453 8.266 1 75 121 MET A C 1
ATOM 925 O O . MET A 1 121 ? 22.375 21.469 8.195 1 75 121 MET A O 1
ATOM 929 N N . SER A 1 122 ? 22.656 23.703 8.305 1 73.12 122 SER A N 1
ATOM 930 C CA . SER A 1 122 ? 21.219 24.016 8.227 1 73.12 122 SER A CA 1
ATOM 931 C C . SER A 1 122 ? 20.859 24.609 6.867 1 73.12 122 SER A C 1
ATOM 933 O O . SER A 1 122 ? 19.688 24.875 6.602 1 73.12 122 SER A O 1
ATOM 935 N N . ARG A 1 123 ? 21.969 24.656 6.035 1 72.25 123 ARG A N 1
ATOM 936 C CA . ARG A 1 123 ? 21.703 25.219 4.711 1 72.25 123 ARG A CA 1
ATOM 937 C C . ARG A 1 123 ? 21.016 24.188 3.814 1 72.25 123 ARG A C 1
ATOM 939 O O . ARG A 1 123 ? 21.391 23.016 3.785 1 72.25 123 ARG A O 1
ATOM 946 N N . PRO A 1 124 ? 19.953 24.625 3.129 1 71.06 124 PRO A N 1
ATOM 947 C CA . PRO A 1 124 ? 19.266 23.703 2.207 1 71.06 124 PRO A CA 1
ATOM 948 C C . PRO A 1 124 ? 20.156 23.281 1.039 1 71.06 124 PRO A C 1
ATOM 950 O O . PRO A 1 124 ? 20.859 24.109 0.452 1 71.06 124 PRO A O 1
ATOM 953 N N . LEU A 1 125 ? 20.156 21.938 0.686 1 67.06 125 LEU A N 1
ATOM 954 C CA . LEU A 1 125 ? 21.109 21.453 -0.306 1 67.06 125 LEU A CA 1
ATOM 955 C C . LEU A 1 125 ? 20.406 20.641 -1.392 1 67.06 125 LEU A C 1
ATOM 957 O O . LEU A 1 125 ? 20.797 20.703 -2.562 1 67.06 125 LEU A O 1
ATOM 961 N N . VAL A 1 126 ? 19.359 19.922 -1.044 1 63.69 126 VAL A N 1
ATOM 962 C CA . VAL A 1 126 ? 18.875 18.891 -1.964 1 63.69 126 VAL A CA 1
ATOM 963 C C . VAL A 1 126 ? 17.453 19.25 -2.414 1 63.69 126 VAL A C 1
ATOM 965 O O . VAL A 1 126 ? 16.562 19.469 -1.585 1 63.69 126 VAL A O 1
ATOM 968 N N . PRO A 1 127 ? 17.344 19.328 -3.842 1 63.47 127 PRO A N 1
ATOM 969 C CA . PRO A 1 127 ? 15.969 19.547 -4.309 1 63.47 127 PRO A CA 1
ATOM 970 C C . PRO A 1 127 ? 15.023 18.406 -3.922 1 63.47 127 PRO A C 1
ATOM 972 O O . PRO A 1 127 ? 15.422 17.25 -3.916 1 63.47 127 PRO A O 1
ATOM 975 N N . ALA A 1 128 ? 14.008 18.938 -3.287 1 60.19 128 ALA A N 1
ATOM 976 C CA . ALA A 1 128 ? 12.93 17.984 -3.008 1 60.19 128 ALA A CA 1
ATOM 977 C C . ALA A 1 128 ? 12.047 17.781 -4.23 1 60.19 128 ALA A C 1
ATOM 979 O O . ALA A 1 128 ? 11.375 18.703 -4.68 1 60.19 128 ALA A O 1
ATOM 980 N N . ALA A 1 129 ? 12.445 16.766 -5.148 1 56 129 ALA A N 1
ATOM 981 C CA . ALA A 1 129 ? 11.68 16.547 -6.375 1 56 129 ALA A CA 1
ATOM 982 C C . ALA A 1 129 ? 11 15.18 -6.355 1 56 129 ALA A C 1
ATOM 984 O O . ALA A 1 129 ? 11.516 14.227 -5.766 1 56 129 ALA A O 1
ATOM 985 N N . GLY A 1 130 ? 9.75 15.125 -6.426 1 62.62 130 GLY A N 1
ATOM 986 C CA . GLY A 1 130 ? 8.961 13.938 -6.723 1 62.62 130 GLY A CA 1
ATOM 987 C C . GLY A 1 130 ? 7.555 14.258 -7.199 1 62.62 130 GLY A C 1
ATOM 988 O O . GLY A 1 130 ? 7.066 15.367 -7 1 62.62 130 GLY A O 1
ATOM 989 N N . SER A 1 131 ? 7.125 13.352 -7.965 1 69 131 SER A N 1
ATOM 990 C CA . SER A 1 131 ? 5.766 13.547 -8.461 1 69 131 SER A CA 1
ATOM 991 C C . SER A 1 131 ? 4.746 13.461 -7.328 1 69 131 SER A C 1
ATOM 993 O O . SER A 1 131 ? 4.711 12.469 -6.594 1 69 131 SER A O 1
ATOM 995 N N . VAL A 1 132 ? 4.023 14.445 -7.207 1 80.56 132 VAL A N 1
ATOM 996 C CA . VAL A 1 132 ? 3.061 14.484 -6.113 1 80.56 132 VAL A CA 1
ATOM 997 C C . VAL A 1 132 ? 1.696 14.008 -6.605 1 80.56 132 VAL A C 1
ATOM 999 O O . VAL A 1 132 ? 0.816 13.688 -5.805 1 80.56 132 VAL A O 1
ATOM 1002 N N . GLY A 1 133 ? 1.528 13.875 -7.91 1 81.5 133 GLY A N 1
ATOM 1003 C CA . GLY A 1 133 ? 0.296 13.477 -8.57 1 81.5 133 GLY A CA 1
ATOM 1004 C C . GLY A 1 133 ? 0.346 13.633 -10.078 1 81.5 133 GLY A C 1
ATOM 1005 O O . GLY A 1 133 ? 1.418 13.844 -10.648 1 81.5 133 GLY A O 1
ATOM 1006 N N . ASP A 1 134 ? -0.767 13.438 -10.727 1 82.62 134 ASP A N 1
ATOM 1007 C CA . ASP A 1 134 ? -0.764 13.477 -12.188 1 82.62 134 ASP A CA 1
ATOM 1008 C C . ASP A 1 134 ? -1.462 14.727 -12.703 1 82.62 134 ASP A C 1
ATOM 1010 O O . ASP A 1 134 ? -1.562 14.93 -13.914 1 82.62 134 ASP A O 1
ATOM 1014 N N . ILE A 1 135 ? -1.992 15.539 -11.773 1 83.69 135 ILE A N 1
ATOM 1015 C CA . ILE A 1 135 ? -2.578 16.812 -12.156 1 83.69 135 ILE A CA 1
ATOM 1016 C C . ILE A 1 135 ? -1.556 17.938 -11.969 1 83.69 135 ILE A C 1
ATOM 1018 O O . ILE A 1 135 ? -1.034 18.125 -10.867 1 83.69 135 ILE A O 1
ATOM 1022 N N . SER A 1 136 ? -1.239 18.516 -13.055 1 77.25 136 SER A N 1
ATOM 1023 C CA . SER A 1 136 ? -0.22 19.562 -13.039 1 77.25 136 SER A CA 1
ATOM 1024 C C . SER A 1 136 ? -0.715 20.812 -12.312 1 77.25 136 SER A C 1
ATOM 1026 O O . SER A 1 136 ? -1.907 21.125 -12.352 1 77.25 136 SER A O 1
ATOM 1028 N N . GLU A 1 137 ? 0.232 21.359 -11.508 1 73.56 137 GLU A N 1
ATOM 1029 C CA . GLU A 1 137 ? -0.051 22.672 -10.938 1 73.56 137 GLU A CA 1
ATOM 1030 C C . GLU A 1 137 ? 0.206 23.781 -11.953 1 73.56 137 GLU A C 1
ATOM 1032 O O . GLU A 1 137 ? 1.207 23.766 -12.672 1 73.56 137 GLU A O 1
ATOM 1037 N N . PRO A 1 138 ? -0.778 24.625 -12.016 1 65.19 138 PRO A N 1
ATOM 1038 C CA . PRO A 1 138 ? -0.536 25.75 -12.938 1 65.19 138 PRO A CA 1
ATOM 1039 C C . PRO A 1 138 ? 0.697 26.5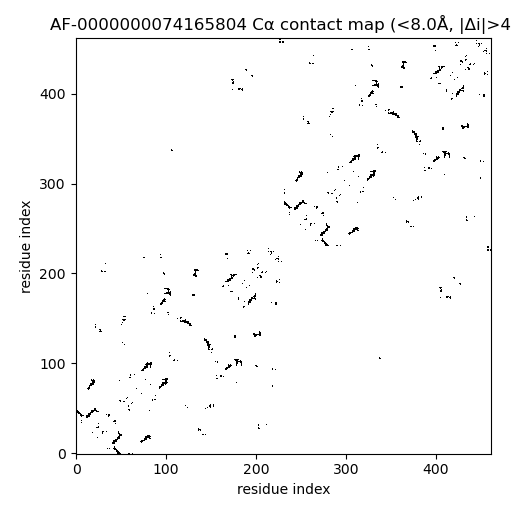62 -12.562 1 65.19 138 PRO A C 1
ATOM 1041 O O . PRO A 1 138 ? 1.374 27.109 -13.438 1 65.19 138 PRO A O 1
ATOM 1044 N N . THR A 1 139 ? 0.997 26.703 -11.219 1 60.31 139 THR A N 1
ATOM 1045 C CA . THR A 1 139 ? 2.166 27.438 -10.758 1 60.31 139 THR A CA 1
ATOM 1046 C C . THR A 1 139 ? 3.213 26.484 -10.18 1 60.31 139 THR A C 1
ATOM 1048 O O . THR A 1 139 ? 2.9 25.641 -9.336 1 60.31 139 THR A O 1
ATOM 1051 N N . PRO A 1 140 ? 4.434 26.688 -10.758 1 60.5 140 PRO A N 1
ATOM 1052 C CA . PRO A 1 140 ? 5.5 25.797 -10.273 1 60.5 140 PRO A CA 1
ATOM 1053 C C . PRO A 1 140 ? 5.699 25.906 -8.758 1 60.5 140 PRO A C 1
ATOM 1055 O O . PRO A 1 140 ? 5.609 27 -8.195 1 60.5 140 PRO A O 1
ATOM 1058 N N . ARG A 1 141 ? 5.668 24.797 -8.172 1 64 141 ARG A N 1
ATOM 1059 C CA . ARG A 1 141 ? 5.988 24.766 -6.746 1 64 141 ARG A CA 1
ATOM 1060 C C . ARG A 1 141 ? 7.43 25.203 -6.5 1 64 141 ARG A C 1
ATOM 1062 O O . ARG A 1 141 ? 8.312 24.906 -7.301 1 64 141 ARG A O 1
ATOM 1069 N N . GLU A 1 142 ? 7.668 26.109 -5.703 1 60.38 142 GLU A N 1
ATOM 1070 C CA . GLU A 1 142 ? 9.031 26.5 -5.352 1 60.38 142 GLU A CA 1
ATOM 1071 C C . GLU A 1 142 ? 9.875 25.281 -4.973 1 60.38 142 GLU A C 1
ATOM 1073 O O . GLU A 1 142 ? 9.391 24.375 -4.281 1 60.38 142 GLU A O 1
ATOM 1078 N N . THR A 1 143 ? 10.945 25.125 -5.77 1 58.47 143 THR A N 1
ATOM 1079 C CA . THR A 1 143 ? 11.898 24.078 -5.41 1 58.47 143 THR A CA 1
ATOM 1080 C C . THR A 1 143 ? 12.391 24.25 -3.977 1 58.47 143 THR A C 1
ATOM 1082 O O . THR A 1 143 ? 13.016 25.266 -3.656 1 58.47 143 THR A O 1
ATOM 1085 N N . THR A 1 144 ? 11.719 23.609 -3.102 1 64.88 144 THR A N 1
ATOM 1086 C CA . THR A 1 144 ? 12.203 23.703 -1.729 1 64.88 144 THR A CA 1
ATOM 1087 C C . THR A 1 144 ? 13.328 22.703 -1.488 1 64.88 144 THR A C 1
ATOM 1089 O O . THR A 1 144 ? 13.359 21.625 -2.105 1 64.88 144 THR A O 1
ATOM 1092 N N . ARG A 1 145 ? 14.414 23.25 -0.867 1 72.31 145 ARG A N 1
ATOM 1093 C CA . ARG A 1 145 ? 15.57 22.422 -0.533 1 72.31 145 ARG A CA 1
ATOM 1094 C C . ARG A 1 145 ? 15.508 21.953 0.919 1 72.31 145 ARG A C 1
ATOM 1096 O O . ARG A 1 145 ? 15.023 22.688 1.787 1 72.31 145 ARG A O 1
ATOM 1103 N N . LEU A 1 146 ? 15.906 20.75 1.052 1 78.88 146 LEU A N 1
ATOM 1104 C CA . LEU A 1 146 ? 15.984 20.203 2.398 1 78.88 146 LEU A CA 1
ATOM 1105 C C . LEU A 1 146 ? 17.344 20.5 3.023 1 78.88 146 LEU A C 1
ATOM 1107 O O . LEU A 1 146 ? 18.375 20.438 2.346 1 78.88 146 LEU A O 1
ATOM 1111 N N . SER A 1 147 ? 17.359 20.891 4.25 1 82.19 147 SER A N 1
ATOM 1112 C CA . SER A 1 147 ? 18.609 21.047 4.996 1 82.19 147 SER A CA 1
ATOM 1113 C C . SER A 1 147 ? 18.891 19.828 5.848 1 82.19 147 SER A C 1
ATOM 1115 O O . SER A 1 147 ? 17.969 19.109 6.25 1 82.19 147 SER A O 1
ATOM 1117 N N . PRO A 1 148 ? 20.203 19.562 6.156 1 83.94 148 PRO A N 1
ATOM 1118 C CA . PRO A 1 148 ? 20.578 18.438 7.016 1 83.94 148 PRO A CA 1
ATOM 1119 C C . PRO A 1 148 ? 19.906 18.5 8.391 1 83.94 148 PRO A C 1
ATOM 1121 O O . PRO A 1 148 ? 19.438 17.469 8.898 1 83.94 148 PRO A O 1
ATOM 1124 N N . THR A 1 149 ? 19.828 19.672 8.914 1 86.06 149 THR A N 1
ATOM 1125 C CA . THR A 1 149 ? 19.188 19.828 10.211 1 86.06 149 THR A CA 1
ATOM 1126 C C . THR A 1 149 ? 17.703 19.469 10.133 1 86.06 149 THR A C 1
ATOM 1128 O O . THR A 1 149 ? 17.172 18.766 11.008 1 86.06 149 THR A O 1
ATOM 1131 N N . PHE A 1 150 ? 17.078 19.922 9.133 1 87.88 150 PHE A N 1
ATOM 1132 C CA . PHE A 1 150 ? 15.664 19.609 8.914 1 87.88 150 PHE A CA 1
ATOM 1133 C C . PHE A 1 150 ? 15.469 18.094 8.797 1 87.88 150 PHE A C 1
ATOM 1135 O O . PHE A 1 150 ? 14.562 17.531 9.414 1 87.88 150 PHE A O 1
ATOM 1142 N N . VAL A 1 151 ? 16.297 17.469 7.996 1 88.19 151 VAL A N 1
ATOM 1143 C CA . VAL A 1 151 ? 16.219 16.031 7.781 1 88.19 151 VAL A CA 1
ATOM 1144 C C . VAL A 1 151 ? 16.406 15.305 9.109 1 88.19 151 VAL A C 1
ATOM 1146 O O . VAL A 1 151 ? 15.672 14.359 9.414 1 88.19 151 VAL A O 1
ATOM 1149 N N . ARG A 1 152 ? 17.344 15.703 9.945 1 89.81 152 ARG A N 1
ATOM 1150 C CA . ARG A 1 152 ? 17.578 15.094 11.25 1 89.81 152 ARG A CA 1
ATOM 1151 C C . ARG A 1 152 ? 16.359 15.242 12.156 1 89.81 152 ARG A C 1
ATOM 1153 O O . ARG A 1 152 ? 15.969 14.289 12.836 1 89.81 152 ARG A O 1
ATOM 1160 N N . GLU A 1 153 ? 15.797 16.438 12.086 1 91.31 153 GLU A N 1
ATOM 1161 C CA . GLU A 1 153 ? 14.625 16.703 12.914 1 91.31 153 GLU A CA 1
ATOM 1162 C C . GLU A 1 153 ? 13.445 15.836 12.5 1 91.31 153 GLU A C 1
ATOM 1164 O O . GLU A 1 153 ? 12.734 15.297 13.352 1 91.31 153 GLU A O 1
ATOM 1169 N N . VAL A 1 154 ? 13.266 15.672 11.258 1 93.06 154 VAL A N 1
ATOM 1170 C CA . VAL A 1 154 ? 12.18 14.852 10.734 1 93.06 154 VAL A CA 1
ATOM 1171 C C . VAL A 1 154 ? 12.383 13.391 11.133 1 93.06 154 VAL A C 1
ATOM 1173 O O . VAL A 1 154 ? 11.461 12.742 11.625 1 93.06 154 VAL A O 1
ATOM 1176 N N . ARG A 1 155 ? 13.586 12.906 10.961 1 93.12 155 ARG A N 1
ATOM 1177 C CA . ARG A 1 155 ? 13.891 11.523 11.297 1 93.12 155 ARG A CA 1
ATOM 1178 C C . ARG A 1 155 ? 13.688 11.266 12.789 1 93.12 155 ARG A C 1
ATOM 1180 O O . ARG A 1 155 ? 13.18 10.211 13.18 1 93.12 155 ARG A O 1
ATOM 1187 N N . ARG A 1 156 ? 14.086 12.18 13.594 1 93.69 156 ARG A N 1
ATOM 1188 C CA . ARG A 1 156 ? 13.898 12.055 15.039 1 93.69 156 ARG A CA 1
ATOM 1189 C C . ARG A 1 156 ? 12.422 11.992 15.398 1 93.69 156 ARG A C 1
ATOM 1191 O O . ARG A 1 156 ? 12.016 11.172 16.219 1 93.69 156 ARG A O 1
ATOM 1198 N N . ALA A 1 157 ? 11.672 12.891 14.758 1 96.25 157 ALA A N 1
ATOM 1199 C CA . ALA A 1 157 ? 10.234 12.891 14.992 1 96.25 157 ALA A CA 1
ATOM 1200 C C . ALA A 1 157 ? 9.602 11.57 14.562 1 96.25 157 ALA A C 1
ATOM 1202 O O . ALA A 1 157 ? 8.758 11.016 15.266 1 96.25 157 ALA A O 1
ATOM 1203 N N . GLN A 1 158 ? 10 11.055 13.422 1 96.81 158 GLN A N 1
ATOM 1204 C CA . GLN A 1 158 ? 9.492 9.781 12.914 1 96.81 158 GLN A CA 1
ATOM 1205 C C . GLN A 1 158 ? 9.828 8.633 13.867 1 96.81 158 GLN A C 1
ATOM 1207 O O . GLN A 1 158 ? 8.984 7.766 14.109 1 96.81 158 GLN A O 1
ATOM 1212 N N . ALA A 1 159 ? 10.969 8.648 14.461 1 94.88 159 ALA A N 1
ATOM 1213 C CA . ALA A 1 159 ? 11.438 7.582 15.344 1 94.88 159 ALA A CA 1
ATOM 1214 C C . ALA A 1 159 ? 10.719 7.629 16.688 1 94.88 159 ALA A C 1
ATOM 1216 O O . ALA A 1 159 ? 10.695 6.633 17.422 1 94.88 159 ALA A O 1
ATOM 1217 N N . SER A 1 160 ? 10.102 8.758 17.016 1 95.5 160 SER A N 1
ATOM 1218 C CA . SER A 1 160 ? 9.531 8.93 18.359 1 95.5 160 SER A CA 1
ATOM 1219 C C . SER A 1 160 ? 8.016 9.031 18.297 1 95.5 160 SER A C 1
ATOM 1221 O O . SER A 1 160 ? 7.379 9.461 19.266 1 95.5 160 SER A O 1
ATOM 1223 N N . LEU A 1 161 ? 7.453 8.664 17.172 1 97.56 161 LEU A N 1
ATOM 1224 C CA . LEU A 1 161 ? 6.004 8.758 17.031 1 97.56 161 LEU A CA 1
ATOM 1225 C C . LEU A 1 161 ? 5.293 7.93 18.078 1 97.56 161 LEU A C 1
ATOM 1227 O O . LEU A 1 161 ? 5.711 6.809 18.391 1 97.56 161 LEU A O 1
ATOM 1231 N N . PRO A 1 162 ? 4.227 8.5 18.688 1 97.44 162 PRO A N 1
ATOM 1232 C CA . PRO A 1 162 ? 3.414 7.707 19.609 1 97.44 162 PRO A CA 1
ATOM 1233 C C . PRO A 1 162 ? 2.611 6.617 18.906 1 97.44 162 PRO A C 1
ATOM 1235 O O . PRO A 1 162 ? 2.682 6.488 17.672 1 97.44 162 PRO A O 1
ATOM 1238 N N . ALA A 1 163 ? 1.905 5.832 19.734 1 96.81 163 ALA A N 1
ATOM 1239 C CA . ALA A 1 163 ? 1.081 4.754 19.188 1 96.81 163 ALA A CA 1
ATOM 1240 C C . ALA A 1 163 ? -0.018 5.305 18.281 1 96.81 163 ALA A C 1
ATOM 1242 O O . ALA A 1 163 ? -0.51 6.414 18.5 1 96.81 163 ALA A O 1
ATOM 1243 N N . PHE A 1 164 ? -0.355 4.559 17.281 1 97.75 164 PHE A N 1
ATOM 1244 C CA . PHE A 1 164 ? -1.435 4.887 16.359 1 97.75 164 PHE A CA 1
ATOM 1245 C C . PHE A 1 164 ? -2.764 4.996 17.094 1 97.75 164 PHE A C 1
ATOM 1247 O O . PHE A 1 164 ? -3.061 4.184 17.969 1 97.75 164 PHE A O 1
ATOM 1254 N N . ARG A 1 165 ? -3.527 5.918 16.734 1 96.94 165 ARG A N 1
ATOM 1255 C CA . ARG A 1 165 ? -4.855 6.078 17.328 1 96.94 165 ARG A CA 1
ATOM 1256 C C . ARG A 1 165 ? -5.906 5.324 16.516 1 96.94 165 ARG A C 1
ATOM 1258 O O . ARG A 1 165 ? -6.098 5.598 15.328 1 96.94 165 ARG A O 1
ATOM 1265 N N . PRO A 1 166 ? -6.73 4.516 17.094 1 95.12 166 PRO A N 1
ATOM 1266 C CA . PRO A 1 166 ? -7.598 3.59 16.359 1 95.12 166 PRO A CA 1
ATOM 1267 C C . PRO A 1 166 ? -8.719 4.301 15.617 1 95.12 166 PRO A C 1
ATOM 1269 O O . PRO A 1 166 ? -9.281 3.748 14.664 1 95.12 166 PRO A O 1
ATOM 1272 N N . ASP A 1 167 ? -9.047 5.504 16 1 95.44 167 ASP A N 1
ATOM 1273 C CA . ASP A 1 167 ? -10.141 6.223 15.359 1 95.44 167 ASP A CA 1
ATOM 1274 C C . ASP A 1 167 ? -9.625 7.035 14.172 1 95.44 167 ASP A C 1
ATOM 1276 O O . ASP A 1 167 ? -10.391 7.781 13.547 1 95.44 167 ASP A O 1
ATOM 1280 N N . SER A 1 168 ? -8.375 6.875 13.82 1 98.25 168 SER A N 1
ATOM 1281 C CA . SER A 1 168 ? -7.766 7.582 12.695 1 98.25 168 SER A CA 1
ATOM 1282 C C . SER A 1 168 ? -7.996 6.832 11.383 1 98.25 168 SER A C 1
ATOM 1284 O O . SER A 1 168 ? -8.109 5.605 11.375 1 98.25 168 SER A O 1
ATOM 1286 N N . THR A 1 169 ? -8.172 7.578 10.352 1 98.56 169 THR A N 1
ATOM 1287 C CA . THR A 1 169 ? -8.211 7.043 9 1 98.56 169 THR A CA 1
ATOM 1288 C C . THR A 1 169 ? -6.992 7.496 8.203 1 98.56 169 THR A C 1
ATOM 1290 O O . THR A 1 169 ? -6.598 8.664 8.266 1 98.56 169 THR A O 1
ATOM 1293 N N . VAL A 1 170 ? -6.406 6.602 7.441 1 98.81 170 VAL A N 1
ATOM 1294 C CA . VAL A 1 170 ? -5.215 6.938 6.672 1 98.81 170 VAL A CA 1
ATOM 1295 C C . VAL A 1 170 ? -5.457 6.66 5.191 1 98.81 170 VAL A C 1
ATOM 1297 O O . VAL A 1 170 ? -5.871 5.559 4.82 1 98.81 170 VAL A O 1
ATOM 1300 N N . PHE A 1 171 ? -5.297 7.668 4.41 1 98.69 171 PHE A N 1
ATOM 1301 C CA . PHE A 1 171 ? -5.32 7.551 2.957 1 98.69 171 PHE A CA 1
ATOM 1302 C C . PHE A 1 171 ? -3.904 7.477 2.398 1 98.69 171 PHE A C 1
ATOM 1304 O O . PHE A 1 171 ? -3.037 8.258 2.787 1 98.69 171 PHE A O 1
ATOM 1311 N N . CYS A 1 172 ? -3.652 6.512 1.513 1 97.81 172 CYS A N 1
ATOM 1312 C CA . CYS A 1 172 ? -2.34 6.473 0.876 1 97.81 172 CYS A CA 1
ATOM 1313 C C . CYS A 1 172 ? -2.428 5.855 -0.516 1 97.81 172 CYS A C 1
ATOM 1315 O O . CYS A 1 172 ? -3.471 5.324 -0.899 1 97.81 172 CYS A O 1
ATOM 1317 N N . SER A 1 173 ? -1.434 6.078 -1.28 1 96.94 173 SER A N 1
ATOM 1318 C CA . SER A 1 173 ? -1.237 5.461 -2.588 1 96.94 173 SER A CA 1
ATOM 1319 C C . SER A 1 173 ? -0.06 4.492 -2.57 1 96.94 173 SER A C 1
ATOM 1321 O O . SER A 1 173 ? 1 4.801 -2.023 1 96.94 173 SER A O 1
ATOM 1323 N N . LEU A 1 174 ? -0.271 3.332 -3.197 1 97.19 174 LEU A N 1
ATOM 1324 C CA . LEU A 1 174 ? 0.819 2.363 -3.236 1 97.19 174 LEU A CA 1
ATOM 1325 C C . LEU A 1 174 ? 1.959 2.863 -4.117 1 97.19 174 LEU A C 1
ATOM 1327 O O . LEU A 1 174 ? 3.078 2.348 -4.043 1 97.19 174 LEU A O 1
ATOM 1331 N N . THR A 1 175 ? 1.685 3.859 -4.914 1 95.06 175 THR A N 1
ATOM 1332 C CA . THR A 1 175 ? 2.688 4.359 -5.848 1 95.06 175 THR A CA 1
ATOM 1333 C C . THR A 1 175 ? 3.258 5.691 -5.367 1 95.06 175 THR A C 1
ATOM 1335 O O . THR A 1 175 ? 3.861 6.43 -6.145 1 95.06 175 THR A O 1
ATOM 1338 N N . ASP A 1 176 ? 2.98 6.02 -4.113 1 94.88 176 ASP A N 1
ATOM 1339 C CA . ASP A 1 176 ? 3.574 7.219 -3.527 1 94.88 176 ASP A CA 1
ATOM 1340 C C . ASP A 1 176 ? 5.094 7.195 -3.654 1 94.88 176 ASP A C 1
ATOM 1342 O O . ASP A 1 176 ? 5.75 6.277 -3.162 1 94.88 176 ASP A O 1
ATOM 1346 N N . ALA A 1 177 ? 5.629 8.195 -4.285 1 90.38 177 ALA A N 1
ATOM 1347 C CA . ALA A 1 177 ? 7.059 8.227 -4.574 1 90.38 177 ALA A CA 1
ATOM 1348 C C . ALA A 1 177 ? 7.801 9.117 -3.582 1 90.38 177 ALA A C 1
ATOM 1350 O O . ALA A 1 177 ? 8.992 9.375 -3.738 1 90.38 177 ALA A O 1
ATOM 1351 N N . ILE A 1 178 ? 7.098 9.594 -2.596 1 91.31 178 ILE A N 1
ATOM 1352 C CA . ILE A 1 178 ? 7.684 10.594 -1.706 1 91.31 178 ILE A CA 1
ATOM 1353 C C . ILE A 1 178 ? 7.848 10 -0.306 1 91.31 178 ILE A C 1
ATOM 1355 O O . ILE A 1 178 ? 8.93 10.078 0.284 1 91.31 178 ILE A O 1
ATOM 1359 N N . VAL A 1 179 ? 6.848 9.375 0.165 1 94.38 179 VAL A N 1
ATOM 1360 C CA . VAL A 1 179 ? 6.91 8.852 1.527 1 94.38 179 VAL A CA 1
ATOM 1361 C C . VAL A 1 179 ? 7.008 7.332 1.497 1 94.38 179 VAL A C 1
ATOM 1363 O O . VAL A 1 179 ? 6.789 6.707 0.455 1 94.38 179 VAL A O 1
ATOM 1366 N N . SER A 1 180 ? 7.34 6.766 2.643 1 95.12 180 SER A N 1
ATOM 1367 C CA . SER A 1 180 ? 7.426 5.312 2.768 1 95.12 180 SER A CA 1
ATOM 1368 C C . SER A 1 180 ? 6.051 4.695 2.99 1 95.12 180 SER A C 1
ATOM 1370 O O . SER A 1 180 ? 5.469 4.832 4.07 1 95.12 180 SER A O 1
ATOM 1372 N N . VAL A 1 181 ? 5.594 3.98 2.008 1 96.81 181 VAL A N 1
ATOM 1373 C CA . VAL A 1 181 ? 4.332 3.262 2.125 1 96.81 181 VAL A CA 1
ATOM 1374 C C . VAL A 1 181 ? 4.453 2.166 3.182 1 96.81 181 VAL A C 1
ATOM 1376 O O . VAL A 1 181 ? 3.521 1.93 3.953 1 96.81 181 VAL A O 1
ATOM 1379 N N . ALA A 1 182 ? 5.602 1.541 3.297 1 95.81 182 ALA A N 1
ATOM 1380 C CA . ALA A 1 182 ? 5.855 0.526 4.316 1 95.81 182 ALA A CA 1
ATOM 1381 C C . ALA A 1 182 ? 5.715 1.111 5.719 1 95.81 182 ALA A C 1
ATOM 1383 O O . ALA A 1 182 ? 5.121 0.487 6.602 1 95.81 182 ALA A O 1
ATOM 1384 N N . ALA A 1 183 ? 6.262 2.311 5.941 1 96.81 183 ALA A N 1
ATOM 1385 C CA . ALA A 1 183 ? 6.164 2.959 7.25 1 96.81 183 ALA A CA 1
ATOM 1386 C C . ALA A 1 183 ? 4.711 3.248 7.609 1 96.81 183 ALA A C 1
ATOM 1388 O O . ALA A 1 183 ? 4.316 3.123 8.773 1 96.81 183 ALA A O 1
ATOM 1389 N N . ILE A 1 184 ? 3.938 3.682 6.602 1 98.38 184 ILE A N 1
ATOM 1390 C CA . ILE A 1 184 ? 2.512 3.883 6.828 1 98.38 184 ILE A CA 1
ATOM 1391 C C . ILE A 1 184 ? 1.862 2.564 7.246 1 98.38 184 ILE A C 1
ATOM 1393 O O . ILE A 1 184 ? 1.094 2.521 8.211 1 98.38 184 ILE A O 1
ATOM 1397 N N . GLY A 1 185 ? 2.197 1.486 6.57 1 97.62 185 GLY A N 1
ATOM 1398 C CA . GLY A 1 185 ? 1.63 0.181 6.867 1 97.62 185 GLY A CA 1
ATOM 1399 C C . GLY A 1 185 ? 2.041 -0.354 8.227 1 97.62 185 GLY A C 1
ATOM 1400 O O . GLY A 1 185 ? 1.287 -1.095 8.859 1 97.62 185 GLY A O 1
ATOM 1401 N N . GLU A 1 186 ? 3.219 -0.058 8.672 1 96.88 186 GLU A N 1
ATOM 1402 C CA . GLU A 1 186 ? 3.701 -0.508 9.977 1 96.88 186 GLU A CA 1
ATOM 1403 C C . GLU A 1 186 ? 2.875 0.093 11.109 1 96.88 186 GLU A C 1
ATOM 1405 O O . GLU A 1 186 ? 2.701 -0.532 12.156 1 96.88 186 GLU A O 1
ATOM 1410 N N . ARG A 1 187 ? 2.361 1.22 10.812 1 97.56 187 ARG A N 1
ATOM 1411 C CA . ARG A 1 187 ? 1.677 1.938 11.883 1 97.56 187 ARG A CA 1
ATOM 1412 C C . ARG A 1 187 ? 0.167 1.75 11.789 1 97.56 187 ARG A C 1
ATOM 1414 O O . ARG A 1 187 ? -0.534 1.806 12.797 1 97.56 187 ARG A O 1
ATOM 1421 N N . THR A 1 188 ? -0.319 1.581 10.617 1 98.06 188 THR A N 1
ATOM 1422 C CA . THR A 1 188 ? -1.754 1.691 10.375 1 98.06 188 THR A CA 1
ATOM 1423 C C . THR A 1 188 ? -2.373 0.314 10.156 1 98.06 188 THR A C 1
ATOM 1425 O O . THR A 1 188 ? -2.064 -0.364 9.172 1 98.06 188 THR A O 1
ATOM 1428 N N . PRO A 1 189 ? -3.293 -0.097 11.055 1 97 189 PRO A N 1
ATOM 1429 C CA . PRO A 1 189 ? -4.051 -1.306 10.719 1 97 189 PRO A CA 1
ATOM 1430 C C . PRO A 1 189 ? -4.742 -1.205 9.359 1 97 189 PRO A C 1
ATOM 1432 O O . PRO A 1 189 ? -5.246 -0.138 8.992 1 97 189 PRO A O 1
ATOM 1435 N N . ALA A 1 190 ? -4.801 -2.32 8.672 1 96.31 190 ALA A N 1
ATOM 1436 C CA . ALA A 1 190 ? -5.406 -2.359 7.34 1 96.31 190 ALA A CA 1
ATOM 1437 C C . ALA A 1 190 ? -6.836 -1.832 7.375 1 96.31 190 ALA A C 1
ATOM 1439 O O . ALA A 1 190 ? -7.289 -1.188 6.426 1 96.31 190 ALA A O 1
ATOM 1440 N N . ALA A 1 191 ? -7.57 -2.039 8.445 1 95.12 191 ALA A N 1
ATOM 1441 C CA . ALA A 1 191 ? -8.969 -1.632 8.578 1 95.12 191 ALA A CA 1
ATOM 1442 C C . ALA A 1 191 ? -9.094 -0.111 8.625 1 95.12 191 ALA A C 1
ATOM 1444 O O . ALA A 1 191 ? -10.18 0.433 8.43 1 95.12 191 ALA A O 1
ATOM 1445 N N . ASN A 1 192 ? -7.984 0.59 8.922 1 97.62 192 ASN A N 1
ATOM 1446 C CA . ASN A 1 192 ? -7.98 2.047 9.016 1 97.62 192 ASN A CA 1
ATOM 1447 C C . ASN A 1 192 ? -7.43 2.684 7.738 1 97.62 192 ASN A C 1
ATOM 1449 O O . ASN A 1 192 ? -7.285 3.904 7.664 1 97.62 192 ASN A O 1
ATOM 1453 N N . LEU A 1 193 ? -7.098 1.843 6.699 1 97.44 193 LEU A N 1
ATOM 1454 C CA . LEU A 1 193 ? -6.418 2.324 5.504 1 97.44 193 LEU A CA 1
ATOM 1455 C C . LEU A 1 193 ? -7.391 2.438 4.332 1 97.44 193 LEU A C 1
ATOM 1457 O O . LEU A 1 193 ? -8.227 1.557 4.129 1 97.44 193 LEU A O 1
ATOM 1461 N N . ARG A 1 194 ? -7.301 3.535 3.627 1 97.31 194 ARG A N 1
ATOM 1462 C CA . ARG A 1 194 ? -7.953 3.738 2.338 1 97.31 194 ARG A CA 1
ATOM 1463 C C . ARG A 1 194 ? -6.934 4.027 1.244 1 97.31 194 ARG A C 1
ATOM 1465 O O . ARG A 1 194 ? -6.336 5.105 1.216 1 97.31 194 ARG A O 1
ATOM 1472 N N . VAL A 1 195 ? -6.785 3.045 0.358 1 97.56 195 VAL A N 1
ATOM 1473 C CA . VAL A 1 195 ? -5.848 3.203 -0.75 1 97.56 195 VAL A CA 1
ATOM 1474 C C . VAL A 1 195 ? -6.531 3.932 -1.904 1 97.56 195 VAL A C 1
ATOM 1476 O O . VAL A 1 195 ? -7.715 3.713 -2.172 1 97.56 195 VAL A O 1
ATOM 1479 N N . TYR A 1 196 ? -5.812 4.797 -2.551 1 97 196 TYR A N 1
ATOM 1480 C CA . TYR A 1 196 ? -6.344 5.484 -3.723 1 97 196 TYR A CA 1
ATOM 1481 C C . TYR A 1 196 ? -5.363 5.418 -4.887 1 97 196 TYR A C 1
ATOM 1483 O O . TYR A 1 196 ? -4.188 5.102 -4.695 1 97 196 TYR A O 1
ATOM 1491 N N . ASP A 1 197 ? -5.914 5.648 -6.082 1 96.19 197 ASP A N 1
ATOM 1492 C CA . ASP A 1 197 ? -5.09 5.746 -7.281 1 96.19 197 ASP A CA 1
ATOM 1493 C C . ASP A 1 197 ? -4.465 7.137 -7.406 1 96.19 197 ASP A C 1
ATOM 1495 O O . ASP A 1 197 ? -5.148 8.148 -7.242 1 96.19 197 ASP A O 1
ATOM 1499 N N . GLY A 1 198 ? -3.186 7.184 -7.637 1 94.94 198 GLY A N 1
ATOM 1500 C CA . GLY A 1 198 ? -2.486 8.453 -7.773 1 94.94 198 GLY A CA 1
ATOM 1501 C C . GLY A 1 198 ? -1.132 8.469 -7.094 1 94.94 198 GLY A C 1
ATOM 1502 O O . GLY A 1 198 ? -0.503 7.418 -6.926 1 94.94 198 GLY A O 1
ATOM 1503 N N . GLY A 1 199 ? -0.63 9.641 -6.816 1 94.56 199 GLY A N 1
ATOM 1504 C CA . GLY A 1 199 ? 0.665 9.797 -6.172 1 94.56 199 GLY A CA 1
ATOM 1505 C C . GLY A 1 199 ? 0.562 10.266 -4.734 1 94.56 199 GLY A C 1
ATOM 1506 O O . GLY A 1 199 ? -0.319 9.82 -3.994 1 94.56 199 GLY A O 1
ATOM 1507 N N . HIS A 1 200 ? 1.479 11.055 -4.266 1 95.12 200 HIS A N 1
ATOM 1508 C CA . HIS A 1 200 ? 1.623 11.531 -2.893 1 95.12 200 HIS A CA 1
ATOM 1509 C C . HIS A 1 200 ? 0.446 12.406 -2.484 1 95.12 200 HIS A C 1
ATOM 1511 O O . HIS A 1 200 ? 0.051 12.422 -1.316 1 95.12 200 HIS A O 1
ATOM 1517 N N . GLU A 1 201 ? -0.07 13.133 -3.488 1 96.56 201 GLU A N 1
ATOM 1518 C CA . GLU A 1 201 ? -1.219 14.016 -3.277 1 96.56 201 GLU A CA 1
ATOM 1519 C C . GLU A 1 201 ? -2.445 13.508 -4.031 1 96.56 201 GLU A C 1
ATOM 1521 O O . GLU A 1 201 ? -2.51 13.602 -5.258 1 96.56 201 GLU A O 1
ATOM 1526 N N . PHE A 1 202 ? -3.434 13.055 -3.164 1 97.38 202 PHE A N 1
ATOM 1527 C CA . PHE A 1 202 ? -4.629 12.641 -3.889 1 97.38 202 PHE A CA 1
ATOM 1528 C C . PHE A 1 202 ? -5.293 13.828 -4.566 1 97.38 202 PHE A C 1
ATOM 1530 O O . PHE A 1 202 ? -5.902 13.688 -5.629 1 97.38 202 PHE A O 1
ATOM 1537 N N . PHE A 1 203 ? -5.168 15.047 -3.984 1 97.44 203 PHE A N 1
ATOM 1538 C CA . PHE A 1 203 ? -5.812 16.25 -4.516 1 97.44 203 PHE A CA 1
ATOM 1539 C C . PHE A 1 203 ? -5.074 16.75 -5.75 1 97.44 203 PHE A C 1
ATOM 1541 O O . PHE A 1 203 ? -5.516 17.703 -6.395 1 97.44 203 PHE A O 1
ATOM 1548 N N . SER A 1 204 ? -3.965 16.156 -6.094 1 95.38 204 SER A N 1
ATOM 1549 C CA . SER A 1 204 ? -3.26 16.406 -7.348 1 95.38 204 SER A CA 1
ATOM 1550 C C . SER A 1 204 ? -3.307 15.195 -8.266 1 95.38 204 SER A C 1
ATOM 1552 O O . SER A 1 204 ? -2.469 15.055 -9.156 1 95.38 204 SER A O 1
ATOM 1554 N N . SER A 1 205 ? -4.219 14.281 -7.984 1 94.56 205 SER A N 1
ATOM 1555 C CA . SER A 1 205 ? -4.301 13.039 -8.75 1 94.56 205 SER A CA 1
ATOM 1556 C C . SER A 1 205 ? -5.668 12.891 -9.406 1 94.56 205 SER A C 1
ATOM 1558 O O . SER A 1 205 ? -6.684 13.305 -8.844 1 94.56 205 SER A O 1
ATOM 1560 N N . THR A 1 206 ? -5.633 12.219 -10.555 1 91.81 206 THR A N 1
ATOM 1561 C CA . THR A 1 206 ? -6.898 11.906 -11.211 1 91.81 206 THR A CA 1
ATOM 1562 C C . THR A 1 206 ? -7.777 11.047 -10.297 1 91.81 206 THR A C 1
ATOM 1564 O O . THR A 1 206 ? -7.281 10.148 -9.617 1 91.81 206 THR A O 1
ATOM 1567 N N . GLY A 1 207 ? -9.055 11.273 -10.211 1 94.12 207 GLY A N 1
ATOM 1568 C CA . GLY A 1 207 ? -9.984 10.57 -9.336 1 94.12 207 GLY A CA 1
ATOM 1569 C C . GLY A 1 207 ? -10.148 11.242 -7.98 1 94.12 207 GLY A C 1
ATOM 1570 O O . GLY A 1 207 ? -10.812 10.703 -7.094 1 94.12 207 GLY A O 1
ATOM 1571 N N . ARG A 1 208 ? -9.539 12.414 -7.859 1 97 208 ARG A N 1
ATOM 1572 C CA . ARG A 1 208 ? -9.484 13.102 -6.57 1 97 208 ARG A CA 1
ATOM 1573 C C . ARG A 1 208 ? -10.883 13.367 -6.031 1 97 208 ARG A C 1
ATOM 1575 O O . ARG A 1 208 ? -11.094 13.398 -4.82 1 97 208 ARG A O 1
ATOM 1582 N N . ALA A 1 209 ? -11.891 13.539 -6.891 1 97.56 209 ALA A N 1
ATOM 1583 C CA . ALA A 1 209 ? -13.242 13.844 -6.426 1 97.56 209 ALA A CA 1
ATOM 1584 C C . ALA A 1 209 ? -13.797 12.703 -5.578 1 97.56 209 ALA A C 1
ATOM 1586 O O . ALA A 1 209 ? -14.359 12.93 -4.504 1 97.56 209 ALA A O 1
ATOM 1587 N N . ALA A 1 210 ? -13.609 11.484 -6.059 1 96.56 210 ALA A N 1
ATOM 1588 C CA . ALA A 1 210 ? -14.086 10.32 -5.309 1 96.56 210 ALA A CA 1
ATOM 1589 C C . ALA A 1 210 ? -13.328 10.172 -3.992 1 96.56 210 ALA A C 1
ATOM 1591 O O . ALA A 1 210 ? -13.914 9.812 -2.969 1 96.56 210 ALA A O 1
ATOM 1592 N N . VAL A 1 211 ? -12.062 10.406 -4.016 1 97.88 211 VAL A N 1
ATOM 1593 C CA . VAL A 1 211 ? -11.258 10.305 -2.803 1 97.88 211 VAL A CA 1
ATOM 1594 C C . VAL A 1 211 ? -11.695 11.367 -1.8 1 97.88 211 VAL A C 1
ATOM 1596 O O . VAL A 1 211 ? -11.773 11.102 -0.598 1 97.88 211 VAL A O 1
ATOM 1599 N N . LEU A 1 212 ? -12 12.586 -2.291 1 98.56 212 LEU A N 1
ATOM 1600 C CA . LEU A 1 212 ? -12.477 13.641 -1.401 1 98.56 212 LEU A CA 1
ATOM 1601 C C . LEU A 1 212 ? -13.773 13.227 -0.714 1 98.56 212 LEU A C 1
ATOM 1603 O O . LEU A 1 212 ? -13.969 13.5 0.472 1 98.56 212 LEU A O 1
ATOM 1607 N N . ASP A 1 213 ? -14.641 12.578 -1.444 1 98.25 213 ASP A N 1
ATOM 1608 C CA . ASP A 1 213 ? -15.867 12.078 -0.835 1 98.25 213 ASP A CA 1
ATOM 1609 C C . ASP A 1 213 ? -15.562 11.148 0.334 1 98.25 213 ASP A C 1
ATOM 1611 O O . ASP A 1 213 ? -16.203 11.219 1.38 1 98.25 213 ASP A O 1
ATOM 1615 N N . ASP A 1 214 ? -14.586 10.312 0.174 1 98.06 214 ASP A N 1
ATOM 1616 C CA . ASP A 1 214 ? -14.203 9.383 1.232 1 98.06 214 ASP A CA 1
ATOM 1617 C C . ASP A 1 214 ? -13.531 10.117 2.393 1 98.06 214 ASP A C 1
ATOM 1619 O O . ASP A 1 214 ? -13.68 9.719 3.551 1 98.06 214 ASP A O 1
ATOM 1623 N N . VAL A 1 215 ? -12.727 11.148 2.098 1 98.69 215 VAL A N 1
ATOM 1624 C CA . VAL A 1 215 ? -12.125 11.969 3.143 1 98.69 215 VAL A CA 1
ATOM 1625 C C . VAL A 1 215 ? -13.219 12.602 3.996 1 98.69 215 VAL A C 1
ATOM 1627 O O . VAL A 1 215 ? -13.148 12.578 5.227 1 98.69 215 VAL A O 1
ATOM 1630 N N . ILE A 1 216 ? -14.234 13.141 3.293 1 98.38 216 ILE A N 1
ATOM 1631 C CA . ILE A 1 216 ? -15.359 13.766 3.979 1 98.38 216 ILE A CA 1
ATOM 1632 C C . ILE A 1 216 ? -16.078 12.734 4.832 1 98.38 216 ILE A C 1
ATOM 1634 O O . ILE A 1 216 ? -16.422 12.992 5.988 1 98.38 216 ILE A O 1
ATOM 1638 N N . ALA A 1 217 ? -16.297 11.547 4.332 1 98 217 ALA A N 1
ATOM 1639 C CA . ALA A 1 217 ? -16.922 10.469 5.098 1 98 217 ALA A CA 1
ATOM 1640 C C . ALA A 1 217 ? -16.094 10.125 6.332 1 98 217 ALA A C 1
ATOM 1642 O O . ALA A 1 217 ? -16.656 9.945 7.422 1 98 217 ALA A O 1
ATOM 1643 N N . ALA A 1 218 ? -14.805 10.062 6.184 1 98.25 218 ALA A N 1
ATOM 1644 C CA . ALA A 1 218 ? -13.914 9.75 7.301 1 98.25 218 ALA A CA 1
ATOM 1645 C C . ALA A 1 218 ? -13.969 10.828 8.375 1 98.25 218 ALA A C 1
ATOM 1647 O O . ALA A 1 218 ? -13.93 10.531 9.57 1 98.25 218 ALA A O 1
ATOM 1648 N N . LEU A 1 219 ? -14.023 12.086 7.914 1 98.06 219 LEU A N 1
ATOM 1649 C CA . LEU A 1 219 ? -14.094 13.203 8.852 1 98.06 219 LEU A CA 1
ATOM 1650 C C . LEU A 1 219 ? -15.375 13.141 9.672 1 98.06 219 LEU A C 1
ATOM 1652 O O . LEU A 1 219 ? -15.383 13.531 10.844 1 98.06 219 LEU A O 1
ATOM 1656 N N . ARG A 1 220 ? -16.422 12.594 9.086 1 96.5 220 ARG A N 1
ATOM 1657 C CA . ARG A 1 220 ? -17.719 12.57 9.75 1 96.5 220 ARG A CA 1
ATOM 1658 C C . ARG A 1 220 ? -17.875 11.312 10.594 1 96.5 220 ARG A C 1
ATOM 1660 O O . ARG A 1 220 ? -18.453 11.352 11.672 1 96.5 220 ARG A O 1
ATOM 1667 N N . GLY A 1 221 ? -17.312 10.188 10.125 1 95.38 221 GLY A N 1
ATOM 1668 C CA . GLY A 1 221 ? -17.688 8.945 10.773 1 95.38 221 GLY A CA 1
ATOM 1669 C C . GLY A 1 221 ? -16.5 8.039 11.055 1 95.38 221 GLY A C 1
ATOM 1670 O O . GLY A 1 221 ? -16.672 6.906 11.5 1 95.38 221 GLY A O 1
ATOM 1671 N N . GLY A 1 222 ? -15.328 8.445 10.758 1 96.31 222 GLY A N 1
ATOM 1672 C CA . GLY A 1 222 ? -14.156 7.633 11.039 1 96.31 222 GLY A CA 1
ATOM 1673 C C . GLY A 1 222 ? -13.914 6.555 10 1 96.31 222 GLY A C 1
ATOM 1674 O O . GLY A 1 222 ? -14.469 6.609 8.898 1 96.31 222 GLY A O 1
ATOM 1675 N N . PRO A 1 223 ? -13.016 5.641 10.328 1 95.56 223 PRO A N 1
ATOM 1676 C CA . PRO A 1 223 ? -12.609 4.637 9.336 1 95.56 223 PRO A CA 1
ATOM 1677 C C . PRO A 1 223 ? -13.766 3.73 8.914 1 95.56 223 PRO A C 1
ATOM 1679 O O . PRO A 1 223 ? -13.812 3.283 7.762 1 95.56 223 PRO A O 1
ATOM 1682 N N . ALA A 1 224 ? -14.727 3.48 9.727 1 92.94 224 ALA A N 1
ATOM 1683 C CA . ALA A 1 224 ? -15.867 2.621 9.406 1 92.94 224 ALA A CA 1
ATOM 1684 C C . ALA A 1 224 ? -16.719 3.238 8.305 1 92.94 224 ALA A C 1
ATOM 1686 O O . ALA A 1 224 ? -17.375 2.52 7.543 1 92.94 224 ALA A O 1
ATOM 1687 N N . ALA A 1 225 ? -16.672 4.551 8.188 1 93.69 225 ALA A N 1
ATOM 1688 C CA . ALA A 1 225 ? -17.484 5.262 7.203 1 93.69 225 ALA A CA 1
ATOM 1689 C C . ALA A 1 225 ? -16.859 5.148 5.809 1 93.69 225 ALA A C 1
ATOM 1691 O O . ALA A 1 225 ? -17.531 5.406 4.809 1 93.69 225 ALA A O 1
ATOM 1692 N N . VAL A 1 226 ? -15.586 4.84 5.672 1 90.75 226 VAL A N 1
ATOM 1693 C CA . VAL A 1 226 ? -14.891 4.719 4.391 1 90.75 226 VAL A CA 1
ATOM 1694 C C . VAL A 1 226 ? -14.969 3.273 3.9 1 90.75 226 VAL A C 1
ATOM 1696 O O . VAL A 1 226 ? -15.133 3.025 2.703 1 90.75 226 VAL A O 1
ATOM 1699 N N . ALA A 1 227 ? -14.727 2.248 4.73 1 69.5 227 ALA A N 1
ATOM 1700 C CA . ALA A 1 227 ? -14.797 0.831 4.387 1 69.5 227 ALA A CA 1
ATOM 1701 C C . ALA A 1 227 ? -16.156 0.476 3.801 1 69.5 227 ALA A C 1
ATOM 1703 O O . ALA A 1 227 ? -16.25 -0.349 2.889 1 69.5 227 ALA A O 1
ATOM 1704 N N . GLY A 1 228 ? -17.266 1.05 4.301 1 57.62 228 GLY A N 1
ATOM 1705 C CA . GLY A 1 228 ? -18.641 0.782 3.916 1 57.62 228 GLY A CA 1
ATOM 1706 C C . GLY A 1 228 ? -19.047 1.469 2.625 1 57.62 228 GLY A C 1
ATOM 1707 O O . GLY A 1 228 ? -20.109 1.176 2.064 1 57.62 228 GLY A O 1
ATOM 1708 N N . ALA A 1 229 ? -18.438 2.539 2.256 1 41.25 229 ALA A N 1
ATOM 1709 C CA . ALA A 1 229 ? -18.891 3.34 1.121 1 41.25 229 ALA A CA 1
ATOM 1710 C C . ALA A 1 229 ? -18.656 2.611 -0.197 1 41.25 229 ALA A C 1
ATOM 1712 O O . ALA A 1 229 ? -19.156 3.025 -1.245 1 41.25 229 ALA A O 1
ATOM 1713 N N . SER A 1 230 ? -17.734 1.658 -0.407 1 35.88 230 SER A N 1
ATOM 1714 C CA . SER A 1 230 ? -17.562 0.996 -1.696 1 35.88 230 SER A CA 1
ATOM 1715 C C . SER A 1 230 ? -18.766 0.118 -2.031 1 35.88 230 SER A C 1
ATOM 1717 O O . SER A 1 230 ? -18.75 -0.627 -3.014 1 35.88 230 SER A O 1
ATOM 1719 N N . THR A 1 231 ? -19.703 -0.12 -1.205 1 27.7 231 THR A N 1
ATOM 1720 C CA . THR A 1 231 ? -20.938 -0.728 -1.695 1 27.7 231 THR A CA 1
ATOM 1721 C C . THR A 1 231 ? -21.797 0.303 -2.418 1 27.7 231 THR A C 1
ATOM 1723 O O . THR A 1 231 ? -21.938 1.438 -1.958 1 27.7 231 THR A O 1
ATOM 1726 N N . MET B 1 1 ? 7.711 -28.438 -12.836 1 92.44 1 MET B N 1
ATOM 1727 C CA . MET B 1 1 ? 6.531 -28 -12.094 1 92.44 1 MET B CA 1
ATOM 1728 C C . MET B 1 1 ? 5.695 -29.203 -11.664 1 92.44 1 MET B C 1
ATOM 1730 O O . MET B 1 1 ? 5.504 -30.141 -12.438 1 92.44 1 MET B O 1
ATOM 1734 N N . GLU B 1 2 ? 5.336 -29.297 -10.391 1 94.56 2 GLU B N 1
ATOM 1735 C CA . GLU B 1 2 ? 4.559 -30.391 -9.828 1 94.56 2 GLU B CA 1
ATOM 1736 C C . GLU B 1 2 ? 3.189 -29.906 -9.352 1 94.56 2 GLU B C 1
ATOM 1738 O O . GLU B 1 2 ? 3.092 -28.891 -8.656 1 94.56 2 GLU B O 1
ATOM 1743 N N . ILE B 1 3 ? 2.135 -30.625 -9.812 1 96.44 3 ILE B N 1
ATOM 1744 C CA . ILE B 1 3 ? 0.791 -30.25 -9.383 1 96.44 3 ILE B CA 1
ATOM 1745 C C . ILE B 1 3 ? 0.188 -31.375 -8.531 1 96.44 3 ILE B C 1
ATOM 1747 O O . ILE B 1 3 ? 0.193 -32.531 -8.938 1 96.44 3 ILE B O 1
ATOM 1751 N N . SER B 1 4 ? -0.197 -31.094 -7.367 1 97.19 4 SER B N 1
ATOM 1752 C CA . SER B 1 4 ? -0.923 -32 -6.5 1 97.19 4 SER B CA 1
ATOM 1753 C C . SER B 1 4 ? -2.393 -31.609 -6.383 1 97.19 4 SER B C 1
ATOM 1755 O O . SER B 1 4 ? -2.734 -30.438 -6.477 1 97.19 4 SER B O 1
ATOM 1757 N N . VAL B 1 5 ? -3.252 -32.594 -6.152 1 96.62 5 VAL B N 1
ATOM 1758 C CA . VAL B 1 5 ? -4.684 -32.312 -6.047 1 96.62 5 VAL B CA 1
ATOM 1759 C C . VAL B 1 5 ? -5.168 -32.656 -4.633 1 96.62 5 VAL B C 1
ATOM 1761 O O . VAL B 1 5 ? -4.809 -33.688 -4.074 1 96.62 5 VAL B O 1
ATOM 1764 N N . HIS B 1 6 ? -5.879 -31.734 -4.07 1 96.75 6 HIS B N 1
ATOM 1765 C CA . HIS B 1 6 ? -6.371 -31.844 -2.701 1 96.75 6 HIS B CA 1
ATOM 1766 C C . HIS B 1 6 ? -7.887 -31.672 -2.646 1 96.75 6 HIS B C 1
ATOM 1768 O O . HIS B 1 6 ? -8.445 -30.844 -3.363 1 96.75 6 HIS B O 1
ATOM 1774 N N . GLY B 1 7 ? -8.539 -32.312 -1.657 1 91.81 7 GLY B N 1
ATOM 1775 C CA . GLY B 1 7 ? -9.984 -32.281 -1.539 1 91.81 7 GLY B CA 1
ATOM 1776 C C . GLY B 1 7 ? -10.703 -33.062 -2.617 1 91.81 7 GLY B C 1
ATOM 1777 O O . GLY B 1 7 ? -11.773 -32.656 -3.08 1 91.81 7 GLY B O 1
ATOM 1778 N N . ASP B 1 8 ? -10.047 -34.219 -2.967 1 76.38 8 ASP B N 1
ATOM 1779 C CA . ASP B 1 8 ? -10.578 -35.062 -4.035 1 76.38 8 ASP B CA 1
ATOM 1780 C C . ASP B 1 8 ? -11.969 -35.594 -3.676 1 76.38 8 ASP B C 1
ATOM 1782 O O . ASP B 1 8 ? -12.258 -35.844 -2.502 1 76.38 8 ASP B O 1
ATOM 1786 N N . GLY B 1 9 ? -13.047 -35.094 -4.387 1 68.06 9 GLY B N 1
ATOM 1787 C CA . GLY B 1 9 ? -14.414 -35.594 -4.328 1 68.06 9 GLY B CA 1
ATOM 1788 C C . GLY B 1 9 ? -15.25 -35.156 -5.52 1 68.06 9 GLY B C 1
ATOM 1789 O O . GLY B 1 9 ? -14.922 -34.188 -6.195 1 68.06 9 GLY B O 1
ATOM 1790 N N . ASP B 1 10 ? -16.094 -35.969 -6.023 1 67.19 10 ASP B N 1
ATOM 1791 C CA . ASP B 1 10 ? -16.844 -35.938 -7.281 1 67.19 10 ASP B CA 1
ATOM 1792 C C . ASP B 1 10 ? -17.609 -34.625 -7.43 1 67.19 10 ASP B C 1
ATOM 1794 O O . ASP B 1 10 ? -17.828 -34.156 -8.547 1 67.19 10 ASP B O 1
ATOM 1798 N N . ASP B 1 11 ? -17.719 -33.75 -6.465 1 82.94 11 ASP B N 1
ATOM 1799 C CA . ASP B 1 11 ? -18.672 -32.656 -6.691 1 82.94 11 ASP B CA 1
ATOM 1800 C C . ASP B 1 11 ? -18.031 -31.312 -6.391 1 82.94 11 ASP B C 1
ATOM 1802 O O . ASP B 1 11 ? -18.719 -30.281 -6.398 1 82.94 11 ASP B O 1
ATOM 1806 N N . ARG B 1 12 ? -16.734 -31.312 -6.461 1 88.69 12 ARG B N 1
ATOM 1807 C CA . ARG B 1 12 ? -16.141 -30.016 -6.129 1 88.69 12 ARG B CA 1
ATOM 1808 C C . ARG B 1 12 ? -15.609 -29.312 -7.379 1 88.69 12 ARG B C 1
ATOM 1810 O O . ARG B 1 12 ? -15.062 -29.969 -8.273 1 88.69 12 ARG B O 1
ATOM 1817 N N . GLU B 1 13 ? -15.914 -28.078 -7.477 1 91.75 13 GLU B N 1
ATOM 1818 C CA . GLU B 1 13 ? -15.328 -27.266 -8.547 1 91.75 13 GLU B CA 1
ATOM 1819 C C . GLU B 1 13 ? -13.828 -27.078 -8.336 1 91.75 13 GLU B C 1
ATOM 1821 O O . GLU B 1 13 ? -13.383 -26.812 -7.215 1 91.75 13 GLU B O 1
ATOM 1826 N N . PRO B 1 14 ? -13.086 -27.297 -9.359 1 95.5 14 PRO B N 1
ATOM 1827 C CA . PRO B 1 14 ? -11.633 -27.156 -9.18 1 95.5 14 PRO B CA 1
ATOM 1828 C C . PRO B 1 14 ? -11.195 -25.688 -9.109 1 95.5 14 PRO B C 1
ATOM 1830 O O . PRO B 1 14 ? -11.805 -24.828 -9.727 1 95.5 14 PRO B O 1
ATOM 1833 N N . VAL B 1 15 ? -10.211 -25.438 -8.359 1 97.44 15 VAL B N 1
ATOM 1834 C CA . VAL B 1 15 ? -9.492 -24.156 -8.367 1 97.44 15 VAL B CA 1
ATOM 1835 C C . VAL B 1 15 ? -7.988 -24.422 -8.438 1 97.44 15 VAL B C 1
ATOM 1837 O O . VAL B 1 15 ? -7.484 -25.359 -7.816 1 97.44 15 VAL B O 1
ATOM 1840 N N . LEU B 1 16 ? -7.359 -23.719 -9.266 1 98.25 16 LEU B N 1
ATOM 1841 C CA . LEU B 1 16 ? -5.906 -23.812 -9.367 1 98.25 16 LEU B CA 1
ATOM 1842 C C . LEU B 1 16 ? -5.227 -22.828 -8.422 1 98.25 16 LEU B C 1
ATOM 1844 O O . LEU B 1 16 ? -5.625 -21.672 -8.336 1 98.25 16 LEU B O 1
ATOM 1848 N N . VAL B 1 17 ? -4.324 -23.312 -7.645 1 98.81 17 VAL B N 1
ATOM 1849 C CA . VAL B 1 17 ? -3.463 -22.5 -6.805 1 98.81 17 VAL B CA 1
ATOM 1850 C C . VAL B 1 17 ? -2.025 -22.562 -7.312 1 98.81 17 VAL B C 1
ATOM 1852 O O . VAL B 1 17 ? -1.387 -23.625 -7.246 1 98.81 17 VAL B O 1
ATOM 1855 N N . VAL B 1 18 ? -1.556 -21.469 -7.836 1 98.81 18 VAL B N 1
ATOM 1856 C CA . VAL B 1 18 ? -0.164 -21.391 -8.273 1 98.81 18 VAL B CA 1
ATOM 1857 C C . VAL B 1 18 ? 0.696 -20.828 -7.148 1 98.81 18 VAL B C 1
ATOM 1859 O O . VAL B 1 18 ? 0.624 -19.625 -6.852 1 98.81 18 VAL B O 1
ATOM 1862 N N . LEU B 1 19 ? 1.526 -21.625 -6.559 1 97.81 19 LEU B N 1
ATOM 1863 C CA . LEU B 1 19 ? 2.248 -21.281 -5.344 1 97.81 19 LEU B CA 1
ATOM 1864 C C . LEU B 1 19 ? 3.445 -20.391 -5.656 1 97.81 19 LEU B C 1
ATOM 1866 O O . LEU B 1 19 ? 3.811 -20.219 -6.824 1 97.81 19 LEU B O 1
ATOM 1870 N N . GLY B 1 20 ? 3.971 -19.766 -4.605 1 95.94 20 GLY B N 1
ATOM 1871 C CA . GLY B 1 20 ? 5.125 -18.891 -4.742 1 95.94 20 GLY B CA 1
ATOM 1872 C C . GLY B 1 20 ? 6.445 -19.641 -4.738 1 95.94 20 GLY B C 1
ATOM 1873 O O . GLY B 1 20 ? 6.473 -20.859 -4.562 1 95.94 20 GLY B O 1
ATOM 1874 N N . TRP B 1 21 ? 7.465 -18.891 -5.012 1 92.31 21 TRP B N 1
ATOM 1875 C CA . TRP B 1 21 ? 8.82 -19.438 -5.039 1 92.31 21 TRP B CA 1
ATOM 1876 C C . TRP B 1 21 ? 9.156 -20.125 -3.717 1 92.31 21 TRP B C 1
ATOM 1878 O O . TRP B 1 21 ? 9.039 -19.516 -2.648 1 92.31 21 TRP B O 1
ATOM 1888 N N . GLY B 1 22 ? 9.508 -21.344 -3.758 1 90.12 22 GLY B N 1
ATOM 1889 C CA . GLY B 1 22 ? 9.922 -22.078 -2.572 1 90.12 22 GLY B CA 1
ATOM 1890 C C . GLY B 1 22 ? 8.758 -22.672 -1.803 1 90.12 22 GLY B C 1
ATOM 1891 O O . GLY B 1 22 ? 8.953 -23.422 -0.848 1 90.12 22 GLY B O 1
ATOM 1892 N N . ASN B 1 23 ? 7.539 -22.359 -2.154 1 93.5 23 ASN B N 1
ATOM 1893 C CA . ASN B 1 23 ? 6.367 -22.922 -1.502 1 93.5 23 ASN B CA 1
ATOM 1894 C C . ASN B 1 23 ? 6.098 -24.359 -1.981 1 93.5 23 ASN B C 1
ATOM 1896 O O . ASN B 1 23 ? 6.367 -24.688 -3.139 1 93.5 23 ASN B O 1
ATOM 1900 N N . HIS B 1 24 ? 5.605 -25.156 -1.115 1 93.56 24 HIS B N 1
ATOM 1901 C CA . HIS B 1 24 ? 5.066 -26.484 -1.449 1 93.56 24 HIS B CA 1
ATOM 1902 C C . HIS B 1 24 ? 3.994 -26.906 -0.45 1 93.56 24 HIS B C 1
ATOM 1904 O O . HIS B 1 24 ? 3.984 -26.438 0.691 1 93.56 24 HIS B O 1
ATOM 1910 N N . PRO B 1 25 ? 3.125 -27.828 -0.866 1 95.5 25 PRO B N 1
ATOM 1911 C CA . PRO B 1 25 ? 1.967 -28.172 -0.043 1 95.5 25 PRO B CA 1
ATOM 1912 C C . PRO B 1 25 ? 2.361 -28.844 1.27 1 95.5 25 PRO B C 1
ATOM 1914 O O . PRO B 1 25 ? 1.541 -28.953 2.188 1 95.5 25 PRO B O 1
ATOM 1917 N N . GLY B 1 26 ? 3.543 -29.281 1.344 1 92.81 26 GLY B N 1
ATOM 1918 C CA . GLY B 1 26 ? 3.996 -29.938 2.562 1 92.81 26 GLY B CA 1
ATOM 1919 C C . GLY B 1 26 ? 4.301 -28.953 3.684 1 92.81 26 GLY B C 1
ATOM 1920 O O . GLY B 1 26 ? 4.461 -29.359 4.836 1 92.81 26 GLY B O 1
ATOM 1921 N N . GLN B 1 27 ? 4.453 -27.703 3.457 1 92.62 27 GLN B N 1
ATOM 1922 C CA . GLN B 1 27 ? 4.668 -26.688 4.477 1 92.62 27 GLN B CA 1
ATOM 1923 C C . GLN B 1 27 ? 3.379 -26.375 5.234 1 92.62 27 GLN B C 1
ATOM 1925 O O . GLN B 1 27 ? 2.314 -26.234 4.625 1 92.62 27 GLN B O 1
ATOM 1930 N N . ALA B 1 28 ? 3.426 -26.203 6.469 1 94.38 28 ALA B N 1
ATOM 1931 C CA . ALA B 1 28 ? 2.252 -26.109 7.332 1 94.38 28 ALA B CA 1
ATOM 1932 C C . ALA B 1 28 ? 1.381 -24.922 6.945 1 94.38 28 ALA B C 1
ATOM 1934 O O . ALA B 1 28 ? 0.157 -25.047 6.859 1 94.38 28 ALA B O 1
ATOM 1935 N N . ASN B 1 29 ? 1.968 -23.828 6.758 1 95.69 29 ASN B N 1
ATOM 1936 C CA . ASN B 1 29 ? 1.197 -22.625 6.445 1 95.69 29 ASN B CA 1
ATOM 1937 C C . ASN B 1 29 ? 0.594 -22.703 5.043 1 95.69 29 ASN B C 1
ATOM 1939 O O . ASN B 1 29 ? -0.51 -22.203 4.812 1 95.69 29 ASN B O 1
ATOM 1943 N N . VAL B 1 30 ? 1.319 -23.266 4.109 1 96.69 30 VAL B N 1
ATOM 1944 C CA . VAL B 1 30 ? 0.777 -23.5 2.771 1 96.69 30 VAL B CA 1
ATOM 1945 C C . VAL B 1 30 ? -0.375 -24.5 2.84 1 96.69 30 VAL B C 1
ATOM 1947 O O . VAL B 1 30 ? -1.426 -24.281 2.23 1 96.69 30 VAL B O 1
ATOM 1950 N N . ALA B 1 31 ? -0.153 -25.531 3.607 1 97.25 31 ALA B N 1
ATOM 1951 C CA . ALA B 1 31 ? -1.208 -26.531 3.803 1 97.25 31 ALA B CA 1
ATOM 1952 C C . ALA B 1 31 ? -2.457 -25.891 4.402 1 97.25 31 ALA B C 1
ATOM 1954 O O . ALA B 1 31 ? -3.58 -26.234 4.027 1 97.25 31 ALA B O 1
ATOM 1955 N N . TRP B 1 32 ? -2.24 -25 5.305 1 97.81 32 TRP B N 1
ATOM 1956 C CA . TRP B 1 32 ? -3.357 -24.281 5.914 1 97.81 32 TRP B CA 1
ATOM 1957 C C . TRP B 1 32 ? -4.191 -23.578 4.855 1 97.81 32 TRP B C 1
ATOM 1959 O O . TRP B 1 32 ? -5.422 -23.609 4.898 1 97.81 32 TRP B O 1
ATOM 1969 N N . LEU B 1 33 ? -3.553 -22.875 3.932 1 98.38 33 LEU B N 1
ATOM 1970 C CA . LEU B 1 33 ? -4.234 -22.188 2.836 1 98.38 33 LEU B CA 1
ATOM 1971 C C . LEU B 1 33 ? -5.023 -23.188 1.988 1 98.38 33 LEU B C 1
ATOM 1973 O O . LEU B 1 33 ? -6.211 -22.984 1.726 1 98.38 33 LEU B O 1
ATOM 1977 N N . ILE B 1 34 ? -4.359 -24.281 1.604 1 98.25 34 ILE B N 1
ATOM 1978 C CA . ILE B 1 34 ? -4.969 -25.297 0.751 1 98.25 34 ILE B CA 1
ATOM 1979 C C . ILE B 1 34 ? -6.168 -25.906 1.464 1 98.25 34 ILE B C 1
ATOM 1981 O O . ILE B 1 34 ? -7.254 -26.016 0.887 1 98.25 34 ILE B O 1
ATOM 1985 N N . ASP B 1 35 ? -5.992 -26.234 2.729 1 98 35 ASP B N 1
ATOM 1986 C CA . ASP B 1 35 ? -7.062 -26.844 3.518 1 98 35 ASP B CA 1
ATOM 1987 C C . ASP B 1 35 ? -8.25 -25.891 3.641 1 98 35 ASP B C 1
ATOM 1989 O O . ASP B 1 35 ? -9.406 -26.328 3.631 1 98 35 ASP B O 1
ATOM 1993 N N . GLY B 1 36 ? -7.953 -24.672 3.814 1 98.44 36 GLY B N 1
ATOM 1994 C CA . GLY B 1 36 ? -9.016 -23.688 3.893 1 98.44 36 GLY B CA 1
ATOM 1995 C C . GLY B 1 36 ? -9.867 -23.625 2.637 1 98.44 36 GLY B C 1
ATOM 1996 O O . GLY B 1 36 ? -11.094 -23.516 2.715 1 98.44 36 GLY B O 1
ATOM 1997 N N . LEU B 1 37 ? -9.234 -23.641 1.487 1 98.19 37 LEU B N 1
ATOM 1998 C CA . LEU B 1 37 ? -9.953 -23.625 0.217 1 98.19 37 LEU B CA 1
ATOM 1999 C C . LEU B 1 37 ? -10.734 -24.922 0.017 1 98.19 37 LEU B C 1
ATOM 2001 O O . LEU B 1 37 ? -11.867 -24.891 -0.476 1 98.19 37 LEU B O 1
ATOM 2005 N N . VAL B 1 38 ? -10.164 -26.047 0.433 1 97.56 38 VAL B N 1
ATOM 2006 C CA . VAL B 1 38 ? -10.859 -27.312 0.368 1 97.56 38 VAL B CA 1
ATOM 2007 C C . VAL B 1 38 ? -12.109 -27.281 1.249 1 97.56 38 VAL B C 1
ATOM 2009 O O . VAL B 1 38 ? -13.195 -27.672 0.82 1 97.56 38 VAL B O 1
ATOM 2012 N N . ALA B 1 39 ? -11.883 -26.766 2.438 1 96.94 39 ALA B N 1
ATOM 2013 C CA . ALA B 1 39 ? -12.992 -26.672 3.381 1 96.94 39 ALA B CA 1
ATOM 2014 C C . ALA B 1 39 ? -14.102 -25.781 2.832 1 96.94 39 ALA B C 1
ATOM 2016 O O . ALA B 1 39 ? -15.273 -25.984 3.137 1 96.94 39 ALA B O 1
ATOM 2017 N N . ALA B 1 40 ? -13.75 -24.859 2.029 1 96.69 40 ALA B N 1
ATOM 2018 C CA . ALA B 1 40 ? -14.711 -23.938 1.454 1 96.69 40 ALA B CA 1
ATOM 2019 C C . ALA B 1 40 ? -15.414 -24.547 0.245 1 96.69 40 ALA B C 1
ATOM 2021 O O . ALA B 1 40 ? -16.344 -23.953 -0.311 1 96.69 40 ALA B O 1
ATOM 2022 N N . GLY B 1 41 ? -14.953 -25.688 -0.288 1 95.44 41 GLY B N 1
ATOM 2023 C CA . GLY B 1 41 ? -15.742 -26.422 -1.262 1 95.44 41 GLY B CA 1
ATOM 2024 C C . GLY B 1 41 ? -15.008 -26.656 -2.57 1 95.44 41 GLY B C 1
ATOM 2025 O O . GLY B 1 41 ? -15.586 -27.203 -3.521 1 95.44 41 GLY B O 1
ATOM 2026 N N . TRP B 1 42 ? -13.727 -26.375 -2.617 1 96.75 42 TRP B N 1
ATOM 2027 C CA . TRP B 1 42 ? -13.016 -26.531 -3.881 1 96.75 42 TRP B CA 1
ATOM 2028 C C . TRP B 1 42 ? -12.195 -27.812 -3.887 1 96.75 42 TRP B C 1
ATOM 2030 O O . TRP B 1 42 ? -11.766 -28.281 -2.832 1 96.75 42 TRP B O 1
ATOM 2040 N N . GLU B 1 43 ? -12.078 -28.391 -5.043 1 97 43 GLU B N 1
ATOM 2041 C CA . GLU B 1 43 ? -10.93 -29.25 -5.328 1 97 43 GLU B CA 1
ATOM 2042 C C . GLU B 1 43 ? -9.711 -28.406 -5.715 1 97 43 GLU B C 1
ATOM 2044 O O . GLU B 1 43 ? -9.703 -27.75 -6.754 1 97 43 GLU B O 1
ATOM 2049 N N . VAL B 1 44 ? -8.703 -28.484 -4.906 1 97.62 44 VAL B N 1
ATOM 2050 C CA . VAL B 1 44 ? -7.586 -27.562 -5.07 1 97.62 44 VAL B CA 1
ATOM 2051 C C . VAL B 1 44 ? -6.461 -28.25 -5.848 1 97.62 44 VAL B C 1
ATOM 2053 O O . VAL B 1 44 ? -5.961 -29.297 -5.43 1 97.62 44 VAL B O 1
ATOM 2056 N N . HIS B 1 45 ? -6.133 -27.703 -6.957 1 97.56 45 HIS B N 1
ATOM 2057 C CA . HIS B 1 45 ? -4.93 -28.062 -7.695 1 97.56 45 HIS B CA 1
ATOM 2058 C C . HIS B 1 45 ? -3.766 -27.141 -7.348 1 97.56 45 HIS B C 1
ATOM 2060 O O . HIS B 1 45 ? -3.748 -25.984 -7.75 1 97.56 45 HIS B O 1
ATOM 2066 N N . ALA B 1 46 ? -2.832 -27.641 -6.625 1 98.31 46 ALA B N 1
ATOM 2067 C CA . ALA B 1 46 ? -1.715 -26.828 -6.16 1 98.31 46 ALA B CA 1
ATOM 2068 C C . ALA B 1 46 ? -0.482 -27.031 -7.035 1 98.31 46 ALA B C 1
ATOM 2070 O O . ALA B 1 46 ? 0.061 -28.141 -7.102 1 98.31 46 ALA B O 1
ATOM 2071 N N . ALA B 1 47 ? -0.074 -26.031 -7.672 1 98.44 47 ALA B N 1
ATOM 2072 C CA . ALA B 1 47 ? 1.103 -26.078 -8.539 1 98.44 47 ALA B CA 1
ATOM 2073 C C . ALA B 1 47 ? 2.348 -25.594 -7.801 1 98.44 47 ALA B C 1
ATOM 2075 O O . ALA B 1 47 ? 2.428 -24.422 -7.414 1 98.44 47 ALA B O 1
ATOM 2076 N N . THR B 1 48 ? 3.318 -26.422 -7.609 1 97.31 48 THR B N 1
ATOM 2077 C CA . THR B 1 48 ? 4.621 -26.094 -7.043 1 97.31 48 THR B CA 1
ATOM 2078 C C . THR B 1 48 ? 5.613 -25.75 -8.148 1 97.31 48 THR B C 1
ATOM 2080 O O . THR B 1 48 ? 5.836 -26.531 -9.07 1 97.31 48 THR B O 1
ATOM 2083 N N . LEU B 1 49 ? 6.25 -24.578 -8.008 1 96.06 49 LEU B N 1
ATOM 2084 C CA . LEU B 1 49 ? 7.113 -24.062 -9.062 1 96.06 49 LEU B CA 1
ATOM 2085 C C . LEU B 1 49 ? 8.562 -24.469 -8.82 1 96.06 49 LEU B C 1
ATOM 2087 O O . LEU B 1 49 ? 9.031 -24.484 -7.68 1 96.06 49 LEU B O 1
ATOM 2091 N N . PRO B 1 50 ? 9.242 -24.719 -9.922 1 92.5 50 PRO B N 1
ATOM 2092 C CA . PRO B 1 50 ? 10.688 -24.891 -9.773 1 92.5 50 PRO B CA 1
ATOM 2093 C C . PRO B 1 50 ? 11.383 -23.656 -9.203 1 92.5 50 PRO B C 1
ATOM 2095 O O . PRO B 1 50 ? 11 -22.531 -9.531 1 92.5 50 PRO B O 1
ATOM 2098 N N . THR B 1 51 ? 12.414 -23.812 -8.375 1 87.25 51 THR B N 1
ATOM 2099 C CA . THR B 1 51 ? 13.055 -22.688 -7.691 1 87.25 51 THR B CA 1
ATOM 2100 C C . THR B 1 51 ? 14.242 -22.172 -8.492 1 87.25 51 THR B C 1
ATOM 2102 O O . THR B 1 51 ? 14.797 -21.109 -8.188 1 87.25 51 THR B O 1
ATOM 2105 N N . ASN B 1 52 ? 14.672 -22.938 -9.453 1 83.25 52 ASN B N 1
ATOM 2106 C CA . ASN B 1 52 ? 15.734 -22.516 -10.352 1 83.25 52 ASN B CA 1
ATOM 2107 C C . ASN B 1 52 ? 15.375 -22.797 -11.812 1 83.25 52 ASN B C 1
ATOM 2109 O O . ASN B 1 52 ? 15.055 -23.922 -12.172 1 83.25 52 ASN B O 1
ATOM 2113 N N . ALA B 1 53 ? 15.203 -21.75 -12.523 1 86.56 53 ALA B N 1
ATOM 2114 C CA . ALA B 1 53 ? 14.812 -21.875 -13.922 1 86.56 53 ALA B CA 1
ATOM 2115 C C . ALA B 1 53 ? 15.719 -21.031 -14.82 1 86.56 53 ALA B C 1
ATOM 2117 O O . ALA B 1 53 ? 16.031 -19.875 -14.5 1 86.56 53 ALA B O 1
ATOM 2118 N N . SER B 1 54 ? 16.172 -21.672 -15.898 1 87.75 54 SER B N 1
ATOM 2119 C CA . SER B 1 54 ? 17 -20.953 -16.875 1 87.75 54 SER B CA 1
ATOM 2120 C C . SER B 1 54 ? 16.141 -20.328 -17.969 1 87.75 54 SER B C 1
ATOM 2122 O O . SER B 1 54 ? 16.625 -19.5 -18.734 1 87.75 54 SER B O 1
ATOM 2124 N N . SER B 1 55 ? 14.938 -20.75 -18 1 93.25 55 SER B N 1
ATOM 2125 C CA . SER B 1 55 ? 13.969 -20.188 -18.938 1 93.25 55 SER B CA 1
ATOM 2126 C C . SER B 1 55 ? 12.594 -20.062 -18.281 1 93.25 55 SER B C 1
ATOM 2128 O O . SER B 1 55 ? 11.977 -21.062 -17.906 1 93.25 55 SER B O 1
ATOM 2130 N N . PHE B 1 56 ? 12.109 -18.891 -18.188 1 95.44 56 PHE B N 1
ATOM 2131 C CA . PHE B 1 56 ? 10.805 -18.594 -17.609 1 95.44 56 PHE B CA 1
ATOM 2132 C C . PHE B 1 56 ? 9.695 -19.297 -18.375 1 95.44 56 PHE B C 1
ATOM 2134 O O . PHE B 1 56 ? 8.828 -19.938 -17.781 1 95.44 56 PHE B O 1
ATOM 2141 N N . GLU B 1 57 ? 9.758 -19.234 -19.688 1 96.25 57 GLU B N 1
ATOM 2142 C CA . GLU B 1 57 ? 8.75 -19.844 -20.547 1 96.25 57 GLU B CA 1
ATOM 2143 C C . GLU B 1 57 ? 8.695 -21.344 -20.375 1 96.25 57 GLU B C 1
ATOM 2145 O O . GLU B 1 57 ? 7.625 -21.922 -20.172 1 96.25 57 GLU B O 1
ATOM 2150 N N . ARG B 1 58 ? 9.805 -22 -20.422 1 96.06 58 ARG B N 1
ATOM 2151 C CA . ARG B 1 58 ? 9.867 -23.453 -20.391 1 96.06 58 ARG B CA 1
ATOM 2152 C C . ARG B 1 58 ? 9.555 -23.984 -19 1 96.06 58 ARG B C 1
ATOM 2154 O O . ARG B 1 58 ? 8.93 -25.047 -18.859 1 96.06 58 ARG B O 1
ATOM 2161 N N . ALA B 1 59 ? 9.992 -23.25 -18.031 1 95.5 59 ALA B N 1
ATOM 2162 C CA . ALA B 1 59 ? 9.883 -23.766 -16.672 1 95.5 59 ALA B CA 1
ATOM 2163 C C . ALA B 1 59 ? 8.508 -23.469 -16.078 1 95.5 59 ALA B C 1
ATOM 2165 O O . ALA B 1 59 ? 8.016 -24.219 -15.234 1 95.5 59 ALA B O 1
ATOM 2166 N N . TYR B 1 60 ? 7.852 -22.344 -16.531 1 97.06 60 TYR B N 1
ATOM 2167 C CA . TYR B 1 60 ? 6.645 -21.906 -15.836 1 97.06 60 TYR B CA 1
ATOM 2168 C C . TYR B 1 60 ? 5.48 -21.766 -16.812 1 97.06 60 TYR B C 1
ATOM 2170 O O . TYR B 1 60 ? 4.473 -22.469 -16.703 1 97.06 60 TYR B O 1
ATOM 2178 N N . MET B 1 61 ? 5.613 -20.953 -17.828 1 96.94 61 MET B N 1
ATOM 2179 C CA . MET B 1 61 ? 4.496 -20.578 -18.703 1 96.94 61 MET B CA 1
ATOM 2180 C C . MET B 1 61 ? 3.949 -21.797 -19.438 1 96.94 61 MET B C 1
ATOM 2182 O O . MET B 1 61 ? 2.744 -22.047 -19.422 1 96.94 61 MET B O 1
ATOM 2186 N N . ARG B 1 62 ? 4.836 -22.547 -20.109 1 96.88 62 ARG B N 1
ATOM 2187 C CA . ARG B 1 62 ? 4.395 -23.641 -20.953 1 96.88 62 ARG B CA 1
ATOM 2188 C C . ARG B 1 62 ? 3.727 -24.734 -20.125 1 96.88 62 ARG B C 1
ATOM 2190 O O . ARG B 1 62 ? 2.631 -25.188 -20.453 1 96.88 62 ARG B O 1
ATOM 2197 N N . PRO B 1 63 ? 4.449 -25.172 -19.047 1 96.94 63 PRO B N 1
ATOM 2198 C CA . PRO B 1 63 ? 3.797 -26.203 -18.25 1 96.94 63 PRO B CA 1
ATOM 2199 C C . PRO B 1 63 ? 2.447 -25.766 -17.688 1 96.94 63 PRO B C 1
ATOM 2201 O O . PRO B 1 63 ? 1.493 -26.547 -17.688 1 96.94 63 PRO B O 1
ATOM 2204 N N . LEU B 1 64 ? 2.293 -24.547 -17.188 1 97.44 64 LEU B N 1
ATOM 2205 C CA . LEU B 1 64 ? 1.026 -24.078 -16.641 1 97.44 64 LEU B CA 1
ATOM 2206 C C . LEU B 1 64 ? -0.033 -23.969 -17.734 1 97.44 64 LEU B C 1
ATOM 2208 O O . LEU B 1 64 ? -1.18 -24.375 -17.531 1 97.44 64 LEU B O 1
ATOM 2212 N N . ALA B 1 65 ? 0.339 -23.422 -18.859 1 97.06 65 ALA B N 1
ATOM 2213 C CA . ALA B 1 65 ? -0.577 -23.312 -19.984 1 97.06 65 ALA B CA 1
ATOM 2214 C C . ALA B 1 65 ? -1.09 -24.688 -20.422 1 97.06 65 ALA B C 1
ATOM 2216 O O . ALA B 1 65 ? -2.279 -24.844 -20.703 1 97.06 65 ALA B O 1
ATOM 2217 N N . SER B 1 66 ? -0.153 -25.625 -20.5 1 96.44 66 SER B N 1
ATOM 2218 C CA . SER B 1 66 ? -0.534 -26.969 -20.875 1 96.44 66 SER B CA 1
ATOM 2219 C C . SER B 1 66 ? -1.521 -27.562 -19.875 1 96.44 66 SER B C 1
ATOM 2221 O O . SER B 1 66 ? -2.479 -28.234 -20.266 1 96.44 66 SER B O 1
ATOM 2223 N N . TYR B 1 67 ? -1.292 -27.297 -18.609 1 96.94 67 TYR B N 1
ATOM 2224 C CA . TYR B 1 67 ? -2.143 -27.859 -17.562 1 96.94 67 TYR B CA 1
ATOM 2225 C C . TYR B 1 67 ? -3.555 -27.297 -17.641 1 96.94 67 TYR B C 1
ATOM 2227 O O . TYR B 1 67 ? -4.531 -28.016 -17.469 1 96.94 67 TYR B O 1
ATOM 2235 N N . VAL B 1 68 ? -3.697 -26.031 -17.938 1 96 68 VAL B N 1
ATOM 2236 C CA . VAL B 1 68 ? -5.008 -25.391 -17.875 1 96 68 VAL B CA 1
ATOM 2237 C C . VAL B 1 68 ? -5.727 -25.531 -19.203 1 96 68 VAL B C 1
ATOM 2239 O O . VAL B 1 68 ? -6.938 -25.312 -19.297 1 96 68 VAL B O 1
ATOM 2242 N N . ALA B 1 69 ? -5.023 -25.891 -20.266 1 93.94 69 ALA B N 1
ATOM 2243 C CA . ALA B 1 69 ? -5.613 -26.031 -21.594 1 93.94 69 ALA B CA 1
ATOM 2244 C C . ALA B 1 69 ? -6.617 -27.188 -21.625 1 93.94 69 ALA B C 1
ATOM 2246 O O . ALA B 1 69 ? -7.594 -27.141 -22.375 1 93.94 69 ALA B O 1
ATOM 2247 N N . ASP B 1 70 ? -6.414 -28.172 -20.828 1 87.88 70 ASP B N 1
ATOM 2248 C CA . ASP B 1 70 ? -7.227 -29.391 -20.891 1 87.88 70 ASP B CA 1
ATOM 2249 C C . ASP B 1 70 ? -8.227 -29.438 -19.734 1 87.88 70 ASP B C 1
ATOM 2251 O O . ASP B 1 70 ? -8.82 -30.484 -19.469 1 87.88 70 ASP B O 1
ATOM 2255 N N . ARG B 1 71 ? -8.328 -28.328 -19.031 1 90.31 71 ARG B N 1
ATOM 2256 C CA . ARG B 1 71 ? -9.164 -28.297 -17.828 1 90.31 71 ARG B CA 1
ATOM 2257 C C . ARG B 1 71 ? -9.984 -27.016 -17.766 1 90.31 71 ARG B C 1
ATOM 2259 O O . ARG B 1 71 ? -9.695 -26.047 -18.484 1 90.31 71 ARG B O 1
ATOM 2266 N N . THR B 1 72 ? -11.031 -27.172 -17.094 1 92.06 72 THR B N 1
ATOM 2267 C CA . THR B 1 72 ? -11.867 -25.984 -16.906 1 92.06 72 THR B CA 1
ATOM 2268 C C . THR B 1 72 ? -11.758 -25.484 -15.469 1 92.06 72 THR B C 1
ATOM 2270 O O . THR B 1 72 ? -12.078 -26.203 -14.523 1 92.06 72 THR B O 1
ATOM 2273 N N . PHE B 1 73 ? -11.195 -24.359 -15.305 1 95.25 73 PHE B N 1
ATOM 2274 C CA . PHE B 1 73 ? -11.148 -23.641 -14.031 1 95.25 73 PHE B CA 1
ATOM 2275 C C . PHE B 1 73 ? -11.961 -22.344 -14.109 1 95.25 73 PHE B C 1
ATOM 2277 O O . PHE B 1 73 ? -11.938 -21.656 -15.125 1 95.25 73 PHE B O 1
ATOM 2284 N N . ASP B 1 74 ? -12.648 -22 -13.047 1 93.44 74 ASP B N 1
ATOM 2285 C CA . ASP B 1 74 ? -13.375 -20.734 -12.992 1 93.44 74 ASP B CA 1
ATOM 2286 C C . ASP B 1 74 ? -12.531 -19.641 -12.344 1 93.44 74 ASP B C 1
ATOM 2288 O O . ASP B 1 74 ? -12.781 -18.453 -12.555 1 93.44 74 ASP B O 1
ATOM 2292 N N . ALA B 1 75 ? -11.594 -20.125 -11.57 1 96.19 75 ALA B N 1
ATOM 2293 C CA . ALA B 1 75 ? -10.773 -19.141 -10.852 1 96.19 75 ALA B CA 1
ATOM 2294 C C . ALA B 1 75 ? -9.383 -19.703 -10.578 1 96.19 75 ALA B C 1
ATOM 2296 O O . ALA B 1 75 ? -9.164 -20.906 -10.633 1 96.19 75 ALA B O 1
ATOM 2297 N N . VAL B 1 76 ? -8.508 -18.859 -10.328 1 98.5 76 VAL B N 1
ATOM 2298 C CA . VAL B 1 76 ? -7.137 -19.203 -9.969 1 98.5 76 VAL B CA 1
ATOM 2299 C C . VAL B 1 76 ? -6.656 -18.312 -8.828 1 98.5 76 VAL B C 1
ATOM 2301 O O . VAL B 1 76 ? -6.98 -17.109 -8.797 1 98.5 76 VAL B O 1
ATOM 2304 N N . VAL B 1 77 ? -6.012 -18.859 -7.891 1 98.88 77 VAL B N 1
ATOM 2305 C CA . VAL B 1 77 ? -5.27 -18.156 -6.855 1 98.88 77 VAL B CA 1
ATOM 2306 C C . VAL B 1 77 ? -3.773 -18.219 -7.156 1 98.88 77 VAL B C 1
ATOM 2308 O O . VAL B 1 77 ? -3.229 -19.297 -7.406 1 98.88 77 VAL B O 1
ATOM 2311 N N . ALA B 1 78 ? -3.107 -17.125 -7.172 1 98.94 78 ALA B N 1
ATOM 2312 C CA . ALA B 1 78 ? -1.693 -17.125 -7.531 1 98.94 78 ALA B CA 1
ATOM 2313 C C . ALA B 1 78 ? -0.879 -16.281 -6.547 1 98.94 78 ALA B C 1
ATOM 2315 O O . ALA B 1 78 ? -1.167 -15.102 -6.336 1 98.94 78 ALA B O 1
ATOM 2316 N N . HIS B 1 79 ? 0.126 -16.875 -5.973 1 98.5 79 HIS B N 1
ATOM 2317 C CA . HIS B 1 79 ? 0.917 -16.219 -4.938 1 98.5 79 HIS B CA 1
ATOM 2318 C C . HIS B 1 79 ? 2.322 -15.898 -5.441 1 98.5 79 HIS B C 1
ATOM 2320 O O . HIS B 1 79 ? 2.996 -16.766 -6.004 1 98.5 79 HIS B O 1
ATOM 2326 N N . SER B 1 80 ? 2.77 -14.648 -5.227 1 97.19 80 SER B N 1
ATOM 2327 C CA . SER B 1 80 ? 4.156 -14.242 -5.41 1 97.19 80 SER B CA 1
ATOM 2328 C C . SER B 1 80 ? 4.648 -14.562 -6.82 1 97.19 80 SER B C 1
ATOM 2330 O O . SER B 1 80 ? 4.082 -14.078 -7.805 1 97.19 80 SER B O 1
ATOM 2332 N N . LEU B 1 81 ? 5.664 -15.469 -7.02 1 96.69 81 LEU B N 1
ATOM 2333 C CA . LEU B 1 81 ? 6.117 -15.922 -8.336 1 96.69 81 LEU B CA 1
ATOM 2334 C C . LEU B 1 81 ? 4.965 -16.516 -9.133 1 96.69 81 LEU B C 1
ATOM 2336 O O . LEU B 1 81 ? 4.859 -16.312 -10.336 1 96.69 81 LEU B O 1
ATOM 2340 N N . GLY B 1 82 ? 4.117 -17.234 -8.438 1 98.44 82 GLY B N 1
ATOM 2341 C CA . GLY B 1 82 ? 2.928 -17.75 -9.102 1 98.44 82 GLY B CA 1
ATOM 2342 C C . GLY B 1 82 ? 2.057 -16.656 -9.688 1 98.44 82 GLY B C 1
ATOM 2343 O O . GLY B 1 82 ? 1.407 -16.859 -10.719 1 98.44 82 GLY B O 1
ATOM 2344 N N . GLY B 1 83 ? 2.006 -15.539 -8.969 1 98.75 83 GLY B N 1
ATOM 2345 C CA . GLY B 1 83 ? 1.289 -14.383 -9.484 1 98.75 83 GLY B CA 1
ATOM 2346 C C . GLY B 1 83 ? 1.897 -13.828 -10.758 1 98.75 83 GLY B C 1
ATOM 2347 O O . GLY B 1 83 ? 1.177 -13.406 -11.664 1 98.75 83 GLY B O 1
ATOM 2348 N N . LEU B 1 84 ? 3.166 -13.781 -10.836 1 98.56 84 LEU B N 1
ATOM 2349 C CA . LEU B 1 84 ? 3.848 -13.344 -12.055 1 98.56 84 LEU B CA 1
ATOM 2350 C C . LEU B 1 84 ? 3.559 -14.297 -13.203 1 98.56 84 LEU B C 1
ATOM 2352 O O . LEU B 1 84 ? 3.16 -13.867 -14.289 1 98.56 84 LEU B O 1
ATOM 2356 N N . VAL B 1 85 ? 3.695 -15.586 -12.953 1 98.5 85 VAL B N 1
ATOM 2357 C CA . VAL B 1 85 ? 3.498 -16.594 -13.984 1 98.5 85 VAL B CA 1
ATOM 2358 C C . VAL B 1 85 ? 2.064 -16.531 -14.5 1 98.5 85 VAL B C 1
ATOM 2360 O O . VAL B 1 85 ? 1.838 -16.484 -15.711 1 98.5 85 VAL B O 1
ATOM 2363 N N . THR B 1 86 ? 1.143 -16.531 -13.633 1 98.62 86 THR B N 1
ATOM 2364 C CA . THR B 1 86 ? -0.27 -16.516 -14 1 98.62 86 THR B CA 1
ATOM 2365 C C . THR B 1 86 ? -0.603 -15.281 -14.836 1 98.62 86 THR B C 1
ATOM 2367 O O . THR B 1 86 ? -1.345 -15.367 -15.82 1 98.62 86 THR B O 1
ATOM 2370 N N . ALA B 1 87 ? -0.042 -14.141 -14.461 1 98.5 87 ALA B N 1
ATOM 2371 C CA . ALA B 1 87 ? -0.346 -12.883 -15.141 1 98.5 87 ALA B CA 1
ATOM 2372 C C . ALA B 1 87 ? 0.141 -12.906 -16.578 1 98.5 87 ALA B C 1
ATOM 2374 O O . ALA B 1 87 ? -0.361 -12.156 -17.422 1 98.5 87 ALA B O 1
ATOM 2375 N N . THR B 1 88 ? 1.116 -13.727 -16.891 1 97.44 88 THR B N 1
ATOM 2376 C CA . THR B 1 88 ? 1.679 -13.758 -18.234 1 97.44 88 THR B CA 1
ATOM 2377 C C . THR B 1 88 ? 0.794 -14.57 -19.172 1 97.44 88 THR B C 1
ATOM 2379 O O . THR B 1 88 ? 0.933 -14.492 -20.391 1 97.44 88 THR B O 1
ATOM 2382 N N . LEU B 1 89 ? -0.032 -15.375 -18.609 1 96.5 89 LEU B N 1
ATOM 2383 C CA . LEU B 1 89 ? -0.818 -16.297 -19.438 1 96.5 89 LEU B CA 1
ATOM 2384 C C . LEU B 1 89 ? -2.037 -15.594 -20.016 1 96.5 89 LEU B C 1
ATOM 2386 O O . LEU B 1 89 ? -2.688 -14.797 -19.344 1 96.5 89 LEU B O 1
ATOM 2390 N N . ASP B 1 90 ? -2.244 -15.852 -21.281 1 94.25 90 ASP B N 1
ATOM 2391 C CA . ASP B 1 90 ? -3.521 -15.477 -21.875 1 94.25 90 ASP B CA 1
ATOM 2392 C C . ASP B 1 90 ? -4.621 -16.469 -21.484 1 94.25 90 ASP B C 1
ATOM 2394 O O . ASP B 1 90 ? -4.898 -17.422 -22.234 1 94.25 90 ASP B O 1
ATOM 2398 N N . TRP B 1 91 ? -5.105 -16.359 -20.375 1 94.56 91 TRP B N 1
ATOM 2399 C CA . TRP B 1 91 ? -6.07 -17.25 -19.719 1 94.56 91 TRP B CA 1
ATOM 2400 C C . TRP B 1 91 ? -7.188 -16.438 -19.062 1 94.56 91 TRP B C 1
ATOM 2402 O O . TRP B 1 91 ? -6.953 -15.711 -18.109 1 94.56 91 TRP B O 1
ATOM 2412 N N . ASP B 1 92 ? -8.43 -16.469 -19.734 1 92.75 92 ASP B N 1
ATOM 2413 C CA . ASP B 1 92 ? -9.57 -15.695 -19.25 1 92.75 92 ASP B CA 1
ATOM 2414 C C . ASP B 1 92 ? -10.273 -16.406 -18.109 1 92.75 92 ASP B C 1
ATOM 2416 O O . ASP B 1 92 ? -11.203 -17.188 -18.328 1 92.75 92 ASP B O 1
ATOM 2420 N N . VAL B 1 93 ? -9.82 -16.203 -16.922 1 95.5 93 VAL B N 1
ATOM 2421 C CA . VAL B 1 93 ? -10.344 -16.781 -15.688 1 95.5 93 VAL B CA 1
ATOM 2422 C C . VAL B 1 93 ? -10.336 -15.719 -14.586 1 95.5 93 VAL B C 1
ATOM 2424 O O . VAL B 1 93 ? -9.594 -14.742 -14.664 1 95.5 93 VAL B O 1
ATOM 2427 N N . ARG B 1 94 ? -11.195 -15.852 -13.617 1 96.56 94 ARG B N 1
ATOM 2428 C CA . ARG B 1 94 ? -11.125 -14.969 -12.461 1 96.56 94 ARG B CA 1
ATOM 2429 C C . ARG B 1 94 ? -9.828 -15.18 -11.688 1 96.56 94 ARG B C 1
ATOM 2431 O O . ARG B 1 94 ? -9.508 -16.312 -11.312 1 96.56 94 ARG B O 1
ATOM 2438 N N . ARG B 1 95 ? -9.133 -14.102 -11.383 1 98.56 95 ARG B N 1
ATOM 2439 C CA . ARG B 1 95 ? -7.805 -14.234 -10.789 1 98.56 95 ARG B CA 1
ATOM 2440 C C . ARG B 1 95 ? -7.746 -13.547 -9.43 1 98.56 95 ARG B C 1
ATOM 2442 O O . ARG B 1 95 ? -8.188 -12.406 -9.281 1 98.56 95 ARG B O 1
ATOM 2449 N N . VAL B 1 96 ? -7.34 -14.25 -8.516 1 98.88 96 VAL B N 1
ATOM 2450 C CA . VAL B 1 96 ? -7.031 -13.727 -7.188 1 98.88 96 VAL B CA 1
ATOM 2451 C C . VAL B 1 96 ? -5.527 -13.797 -6.941 1 98.88 96 VAL B C 1
ATOM 2453 O O . VAL B 1 96 ? -4.957 -14.883 -6.852 1 98.88 96 VAL B O 1
ATOM 2456 N N . TYR B 1 97 ? -4.91 -12.648 -6.871 1 98.94 97 TYR B N 1
ATOM 2457 C CA . TYR B 1 97 ? -3.469 -12.57 -6.652 1 98.94 97 TYR B CA 1
ATOM 2458 C C . TYR B 1 97 ? -3.152 -12.312 -5.184 1 98.94 97 TYR B C 1
ATOM 2460 O O . TYR B 1 97 ? -3.762 -11.445 -4.555 1 98.94 97 TYR B O 1
ATOM 2468 N N . LEU B 1 98 ? -2.262 -13.086 -4.676 1 98.81 98 LEU B N 1
ATOM 2469 C CA . LEU B 1 98 ? -1.748 -12.906 -3.322 1 98.81 98 LEU B CA 1
ATOM 2470 C C . LEU B 1 98 ? -0.297 -12.438 -3.35 1 98.81 98 LEU B C 1
ATOM 2472 O O . LEU B 1 98 ? 0.609 -13.227 -3.627 1 98.81 98 LEU B O 1
ATOM 2476 N N . SER B 1 99 ? -0.057 -11.141 -3.123 1 98.19 99 SER B N 1
ATOM 2477 C CA . SER B 1 99 ? 1.27 -10.531 -3.121 1 98.19 99 SER B CA 1
ATOM 2478 C C . SER B 1 99 ? 2.051 -10.906 -4.375 1 98.19 99 SER B C 1
ATOM 2480 O O . SER B 1 99 ? 3.174 -11.406 -4.289 1 98.19 99 SER B O 1
ATOM 2482 N N . PRO B 1 100 ? 1.475 -10.594 -5.543 1 98.69 100 PRO B N 1
ATOM 2483 C CA . PRO B 1 100 ? 2.129 -11.016 -6.781 1 98.69 100 PRO B CA 1
ATOM 2484 C C . PRO B 1 100 ? 3.492 -10.359 -6.984 1 98.69 100 PRO B C 1
ATOM 2486 O O . PRO B 1 100 ? 3.648 -9.164 -6.719 1 98.69 100 PRO B O 1
ATOM 2489 N N . TRP B 1 101 ? 4.465 -11.125 -7.422 1 97.31 101 TRP B N 1
ATOM 2490 C CA . TRP B 1 101 ? 5.82 -10.625 -7.625 1 97.31 101 TRP B CA 1
ATOM 2491 C C . TRP B 1 101 ? 5.941 -9.906 -8.961 1 97.31 101 TRP B C 1
ATOM 2493 O O . TRP B 1 101 ? 6.688 -10.336 -9.844 1 97.31 101 TRP B O 1
ATOM 2503 N N . TRP B 1 102 ? 5.324 -8.797 -9.102 1 98.31 102 TRP B N 1
ATOM 2504 C CA . TRP B 1 102 ? 5.25 -8.039 -10.344 1 98.31 102 TRP B CA 1
ATOM 2505 C C . TRP B 1 102 ? 6.367 -7.004 -10.414 1 98.31 102 TRP B C 1
ATOM 2507 O O . TRP B 1 102 ? 6.488 -6.281 -11.406 1 98.31 102 TRP B O 1
ATOM 2517 N N . GLY B 1 103 ? 7.18 -6.922 -9.375 1 95.25 103 GLY B N 1
ATOM 2518 C CA . GLY B 1 103 ? 8.336 -6.035 -9.312 1 95.25 103 GLY B CA 1
ATOM 2519 C C . GLY B 1 103 ? 9.227 -6.305 -8.109 1 95.25 103 GLY B C 1
ATOM 2520 O O . GLY B 1 103 ? 8.805 -6.953 -7.152 1 95.25 103 GLY B O 1
ATOM 2521 N N . VAL B 1 104 ? 10.445 -5.805 -8.234 1 90 104 VAL B N 1
ATOM 2522 C CA . VAL B 1 104 ? 11.406 -5.969 -7.148 1 90 104 VAL B CA 1
ATOM 2523 C C . VAL B 1 104 ? 11.367 -4.746 -6.23 1 90 104 VAL B C 1
ATOM 2525 O O . VAL B 1 104 ? 11.195 -3.617 -6.699 1 90 104 VAL B O 1
ATOM 2528 N N . ARG B 1 105 ? 11.531 -5.059 -4.992 1 85.25 105 ARG B N 1
ATOM 2529 C CA . ARG B 1 105 ? 11.484 -3.982 -4.008 1 85.25 105 ARG B CA 1
ATOM 2530 C C . ARG B 1 105 ? 12.609 -2.977 -4.246 1 85.25 105 ARG B C 1
ATOM 2532 O O . ARG B 1 105 ? 13.742 -3.361 -4.52 1 85.25 105 ARG B O 1
ATOM 2539 N N . GLU B 1 106 ? 12.242 -1.712 -4.152 1 79.12 106 GLU B N 1
ATOM 2540 C CA . GLU B 1 106 ? 13.227 -0.657 -4.379 1 79.12 106 GLU B CA 1
ATOM 2541 C C . GLU B 1 106 ? 14.305 -0.658 -3.293 1 79.12 106 GLU B C 1
ATOM 2543 O O . GLU B 1 106 ? 14.117 -1.264 -2.234 1 79.12 106 GLU B O 1
ATOM 2548 N N . GLY B 1 107 ? 15.453 -0.122 -3.609 1 75.94 107 GLY B N 1
ATOM 2549 C CA . GLY B 1 107 ? 16.547 -0.011 -2.645 1 75.94 107 GLY B CA 1
ATOM 2550 C C . GLY B 1 107 ? 17.688 -0.962 -2.926 1 75.94 107 GLY B C 1
ATOM 2551 O O . GLY B 1 107 ? 18.016 -1.219 -4.086 1 75.94 107 GLY B O 1
ATOM 2552 N N . VAL B 1 108 ? 18.266 -1.473 -1.898 1 68 108 VAL B N 1
ATOM 2553 C CA . VAL B 1 108 ? 19.438 -2.352 -1.989 1 68 108 VAL B CA 1
ATOM 2554 C C . VAL B 1 108 ? 19.047 -3.639 -2.717 1 68 108 VAL B C 1
ATOM 2556 O O . VAL B 1 108 ? 19.828 -4.152 -3.529 1 68 108 VAL B O 1
ATOM 2559 N N . GLN B 1 109 ? 17.828 -4.012 -2.453 1 74.44 109 GLN B N 1
ATOM 2560 C CA . GLN B 1 109 ? 17.375 -5.234 -3.105 1 74.44 109 GLN B CA 1
ATOM 2561 C C . GLN B 1 109 ? 17.328 -5.066 -4.621 1 74.44 109 GLN B C 1
ATOM 2563 O O . GLN B 1 109 ? 17.766 -5.957 -5.359 1 74.44 109 GLN B O 1
ATOM 2568 N N . SER B 1 110 ? 16.859 -3.885 -5.02 1 78.88 110 SER B N 1
ATOM 2569 C CA . SER B 1 110 ? 16.797 -3.633 -6.457 1 78.88 110 SER B CA 1
ATOM 2570 C C . SER B 1 110 ? 18.203 -3.543 -7.059 1 78.88 110 SER B C 1
ATOM 2572 O O . SER B 1 110 ? 18.438 -4.035 -8.164 1 78.88 110 SER B O 1
ATOM 2574 N N . ALA B 1 111 ? 19.109 -2.99 -6.34 1 77.44 111 ALA B N 1
ATOM 2575 C CA . ALA B 1 111 ? 20.484 -2.867 -6.82 1 77.44 111 ALA B CA 1
ATOM 2576 C C . ALA B 1 111 ? 21.156 -4.234 -6.902 1 77.44 111 ALA B C 1
ATOM 2578 O O . ALA B 1 111 ? 21.828 -4.539 -7.891 1 77.44 111 ALA B O 1
ATOM 2579 N N . VAL B 1 112 ? 20.953 -5.031 -5.938 1 74.56 112 VAL B N 1
ATOM 2580 C CA . VAL B 1 112 ? 21.531 -6.371 -5.898 1 74.56 112 VAL B CA 1
ATOM 2581 C C . VAL B 1 112 ? 20.953 -7.223 -7.02 1 74.56 112 VAL B C 1
ATOM 2583 O O . VAL B 1 112 ? 21.672 -7.93 -7.715 1 74.56 112 VAL B O 1
ATOM 2586 N N . PHE B 1 113 ? 19.641 -7.113 -7.148 1 77.12 113 PHE B N 1
ATOM 2587 C CA . PHE B 1 113 ? 18.969 -7.867 -8.195 1 77.12 113 PHE B CA 1
ATOM 2588 C C . PHE B 1 113 ? 19.469 -7.449 -9.57 1 77.12 113 PHE B C 1
ATOM 2590 O O . PHE B 1 113 ? 19.641 -8.289 -10.453 1 77.12 113 PHE B O 1
ATOM 2597 N N . ARG B 1 114 ? 19.703 -6.176 -9.75 1 78.19 114 ARG B N 1
ATOM 2598 C CA . ARG B 1 114 ? 20.234 -5.672 -11.016 1 78.19 114 ARG B CA 1
ATOM 2599 C C . ARG B 1 114 ? 21.656 -6.168 -11.258 1 78.19 114 ARG B C 1
ATOM 2601 O O . ARG B 1 114 ? 21.984 -6.582 -12.367 1 78.19 114 ARG B O 1
ATOM 2608 N N . ALA B 1 115 ? 22.453 -6.141 -10.242 1 79.75 115 ALA B N 1
ATOM 2609 C CA . ALA B 1 115 ? 23.828 -6.598 -10.344 1 79.75 115 ALA B CA 1
ATOM 2610 C C . ALA B 1 115 ? 23.891 -8.094 -10.625 1 79.75 115 ALA B C 1
ATOM 2612 O O . ALA B 1 115 ? 24.672 -8.547 -11.469 1 79.75 115 ALA B O 1
ATOM 2613 N N . LEU B 1 116 ? 23.125 -8.781 -9.898 1 77.25 116 LEU B N 1
ATOM 2614 C CA . LEU B 1 116 ? 23.094 -10.234 -10.078 1 77.25 116 LEU B CA 1
ATOM 2615 C C . LEU B 1 116 ? 22.625 -10.594 -11.492 1 77.25 116 LEU B C 1
ATOM 2617 O O . LEU B 1 116 ? 23.156 -11.531 -12.102 1 77.25 116 LEU B O 1
ATOM 2621 N N . ALA B 1 117 ? 21.688 -9.898 -11.961 1 79.88 117 ALA B N 1
ATOM 2622 C CA . ALA B 1 117 ? 21.141 -10.172 -13.289 1 79.88 117 ALA B CA 1
ATOM 2623 C C . ALA B 1 117 ? 22.203 -10 -14.367 1 79.88 117 ALA B C 1
ATOM 2625 O O . ALA B 1 117 ? 22.094 -10.562 -15.461 1 79.88 117 ALA B O 1
ATOM 2626 N N . ALA B 1 118 ? 23.172 -9.281 -14.078 1 80.19 118 ALA B N 1
ATOM 2627 C CA . ALA B 1 118 ? 24.219 -8.977 -15.055 1 80.19 118 ALA B CA 1
ATOM 2628 C C . ALA B 1 118 ? 25.25 -10.102 -15.117 1 80.19 118 ALA B C 1
ATOM 2630 O O . ALA B 1 118 ? 26.031 -10.172 -16.062 1 80.19 118 ALA B O 1
ATOM 2631 N N . LEU B 1 119 ? 25.297 -10.945 -14.156 1 78 119 LEU B N 1
ATOM 2632 C CA . LEU B 1 119 ? 26.266 -12.039 -14.117 1 78 119 LEU B CA 1
ATOM 2633 C C . LEU B 1 119 ? 25.828 -13.18 -15.023 1 78 119 LEU B C 1
ATOM 2635 O O . LEU B 1 119 ? 24.672 -13.609 -14.984 1 78 119 LEU B O 1
ATOM 2639 N N . PRO B 1 120 ? 26.766 -13.664 -15.781 1 76.5 120 PRO B N 1
ATOM 2640 C CA . PRO B 1 120 ? 26.422 -14.742 -16.719 1 76.5 120 PRO B CA 1
ATOM 2641 C C . PRO B 1 120 ? 26.547 -16.125 -16.094 1 76.5 120 PRO B C 1
ATOM 2643 O O . PRO B 1 120 ? 27.375 -16.938 -16.531 1 76.5 120 PRO B O 1
ATOM 2646 N N . MET B 1 121 ? 25.859 -16.375 -14.938 1 74.19 121 MET B N 1
ATOM 2647 C CA . MET B 1 121 ? 25.953 -17.672 -14.266 1 74.19 121 MET B CA 1
ATOM 2648 C C . MET B 1 121 ? 24.578 -18.156 -13.836 1 74.19 121 MET B C 1
ATOM 2650 O O . MET B 1 121 ? 23.688 -17.344 -13.539 1 74.19 121 MET B O 1
ATOM 2654 N N . SER B 1 122 ? 24.406 -19.453 -13.797 1 72.94 122 SER B N 1
ATOM 2655 C CA . SER B 1 122 ? 23.125 -20.062 -13.422 1 72.94 122 SER B CA 1
ATOM 2656 C C . SER B 1 122 ? 23.188 -20.672 -12.031 1 72.94 122 SER B C 1
ATOM 2658 O O . SER B 1 122 ? 22.188 -21.172 -11.516 1 72.94 122 SER B O 1
ATOM 2660 N N . ARG B 1 123 ? 24.406 -20.531 -11.492 1 71.81 123 ARG B N 1
ATOM 2661 C CA . ARG B 1 123 ? 24.547 -21.094 -10.156 1 71.81 123 ARG B CA 1
ATOM 2662 C C . ARG B 1 123 ? 23.891 -20.203 -9.109 1 71.81 123 ARG B C 1
ATOM 2664 O O . ARG B 1 123 ? 24.016 -18.984 -9.141 1 71.81 123 ARG B O 1
ATOM 2671 N N . PRO B 1 124 ? 23.109 -20.797 -8.227 1 72.25 124 PRO B N 1
ATOM 2672 C CA . PRO B 1 124 ? 22.484 -20 -7.156 1 72.25 124 PRO B CA 1
ATOM 2673 C C . PRO B 1 124 ? 23.516 -19.391 -6.203 1 72.25 124 PRO B C 1
ATOM 2675 O O . PRO B 1 124 ? 24.484 -20.047 -5.824 1 72.25 124 PRO B O 1
ATOM 2678 N N . LEU B 1 125 ? 23.344 -18.047 -5.828 1 66.88 125 LEU B N 1
ATOM 2679 C CA . LEU B 1 125 ? 24.375 -17.359 -5.062 1 66.88 125 LEU B CA 1
ATOM 2680 C C . LEU B 1 125 ? 23.797 -16.672 -3.838 1 66.88 125 LEU B C 1
ATOM 2682 O O . LEU B 1 125 ? 24.422 -16.625 -2.783 1 66.88 125 LEU B O 1
ATOM 2686 N N . VAL B 1 126 ? 22.562 -16.172 -3.934 1 62.88 126 VAL B N 1
ATOM 2687 C CA . VAL B 1 126 ? 22.109 -15.234 -2.906 1 62.88 126 VAL B CA 1
ATOM 2688 C C . VAL B 1 126 ? 20.922 -15.836 -2.154 1 62.88 126 VAL B C 1
ATOM 2690 O O . VAL B 1 126 ? 19.922 -16.234 -2.768 1 62.88 126 VAL B O 1
ATOM 2693 N N . PRO B 1 127 ? 21.125 -15.891 -0.749 1 63.88 127 PRO B N 1
ATOM 2694 C CA . PRO B 1 127 ? 19.969 -16.359 0.011 1 63.88 127 PRO B CA 1
ATOM 2695 C C . PRO B 1 127 ? 18.75 -15.438 -0.128 1 63.88 127 PRO B C 1
ATOM 2697 O O . PRO B 1 127 ? 18.922 -14.219 -0.201 1 63.88 127 PRO B O 1
ATOM 2700 N N . ALA B 1 128 ? 17.75 -16.188 -0.527 1 60.44 128 ALA B N 1
ATOM 2701 C CA . ALA B 1 128 ? 16.484 -15.461 -0.539 1 60.44 128 ALA B CA 1
ATOM 2702 C C . ALA B 1 128 ? 15.875 -15.398 0.857 1 60.44 128 ALA B C 1
ATOM 2704 O O . ALA B 1 128 ? 15.484 -16.438 1.414 1 60.44 128 ALA B O 1
ATOM 2705 N N . ALA B 1 129 ? 16.281 -14.32 1.696 1 56.91 129 ALA B N 1
ATOM 2706 C CA . ALA B 1 129 ? 15.789 -14.211 3.066 1 56.91 129 ALA B CA 1
ATOM 2707 C C . ALA B 1 129 ? 14.875 -13 3.225 1 56.91 129 ALA B C 1
ATOM 2709 O O . ALA B 1 129 ? 15.062 -11.984 2.553 1 56.91 129 ALA B O 1
ATOM 2710 N N . GLY B 1 130 ? 13.688 -13.18 3.562 1 63.34 130 GLY B N 1
ATOM 2711 C CA . GLY B 1 130 ? 12.773 -12.156 4.047 1 63.34 130 GLY B CA 1
ATOM 2712 C C . GLY B 1 130 ? 11.602 -12.734 4.828 1 63.34 130 GLY B C 1
ATOM 2713 O O . GLY B 1 130 ? 11.32 -13.93 4.738 1 63.34 130 GLY B O 1
ATOM 2714 N N . SER B 1 131 ? 11.195 -11.914 5.68 1 69.31 131 SER B N 1
ATOM 2715 C CA . SER B 1 131 ? 10.047 -12.352 6.473 1 69.31 131 SER B CA 1
ATOM 2716 C C . SER B 1 131 ? 8.805 -12.516 5.609 1 69.31 131 SER B C 1
ATOM 2718 O O . SER B 1 131 ? 8.398 -11.578 4.91 1 69.31 131 SER B O 1
ATOM 2720 N N . VAL B 1 132 ? 8.289 -13.648 5.652 1 80.88 132 VAL B N 1
ATOM 2721 C CA . VAL B 1 132 ? 7.129 -13.914 4.812 1 80.88 132 VAL B CA 1
ATOM 2722 C C . VAL B 1 132 ? 5.848 -13.711 5.617 1 80.88 132 VAL B C 1
ATOM 2724 O O . VAL B 1 132 ? 4.762 -13.586 5.047 1 80.88 132 VAL B O 1
ATOM 2727 N N . GLY B 1 133 ? 5.949 -13.586 6.93 1 81.44 133 GLY B N 1
ATOM 2728 C CA . GLY B 1 133 ? 4.852 -13.422 7.867 1 81.44 133 GLY B CA 1
ATOM 2729 C C . GLY B 1 133 ? 5.285 -13.539 9.32 1 81.44 133 GLY B C 1
ATOM 2730 O O . GLY B 1 133 ? 6.48 -13.523 9.617 1 81.44 133 GLY B O 1
ATOM 2731 N N . ASP B 1 134 ? 4.336 -13.539 10.211 1 82.88 134 ASP B N 1
ATOM 2732 C CA . ASP B 1 134 ? 4.688 -13.555 11.625 1 82.88 134 ASP B CA 1
ATOM 2733 C C . ASP B 1 134 ? 4.383 -14.906 12.258 1 82.88 134 ASP B C 1
ATOM 2735 O O . ASP B 1 134 ? 4.625 -15.109 13.445 1 82.88 134 ASP B O 1
ATOM 2739 N N . ILE B 1 135 ? 3.816 -15.82 11.445 1 84.44 135 ILE B N 1
ATOM 2740 C CA . ILE B 1 135 ? 3.588 -17.172 11.93 1 84.44 135 ILE B CA 1
ATOM 2741 C C . ILE B 1 135 ? 4.734 -18.078 11.484 1 84.44 135 ILE B C 1
ATOM 2743 O O . ILE B 1 135 ? 5.016 -18.203 10.289 1 84.44 135 ILE B O 1
ATOM 2747 N N . SER B 1 136 ? 5.41 -18.578 12.445 1 77.62 136 SER B N 1
ATOM 2748 C CA . SER B 1 136 ? 6.578 -19.406 12.172 1 77.62 136 SER B CA 1
ATOM 2749 C C . SER B 1 136 ? 6.172 -20.75 11.555 1 77.62 136 SER B C 1
ATOM 2751 O O . SER B 1 136 ? 5.102 -21.281 11.859 1 77.62 136 SER B O 1
ATOM 2753 N N . GLU B 1 137 ? 6.992 -21.125 10.555 1 73.69 137 GLU B N 1
ATOM 2754 C CA . GLU B 1 137 ? 6.836 -22.484 10.039 1 73.69 137 GLU B CA 1
ATOM 2755 C C . GLU B 1 137 ? 7.523 -23.5 10.945 1 73.69 137 GLU B C 1
ATOM 2757 O O . GLU B 1 137 ? 8.633 -23.266 11.43 1 73.69 137 GLU B O 1
ATOM 2762 N N . PRO B 1 138 ? 6.758 -24.531 11.195 1 65.31 138 PRO B N 1
ATOM 2763 C CA . PRO B 1 138 ? 7.406 -25.562 12.016 1 65.31 138 PRO B CA 1
ATOM 2764 C C . PRO B 1 138 ? 8.672 -26.125 11.367 1 65.31 138 PRO B C 1
ATOM 2766 O O . PRO B 1 138 ? 9.617 -26.484 12.062 1 65.31 138 PRO B O 1
ATOM 2769 N N . THR B 1 139 ? 8.688 -26.234 10.008 1 60.12 139 THR B N 1
ATOM 2770 C CA . THR B 1 139 ? 9.852 -26.719 9.281 1 60.12 139 THR B CA 1
ATOM 2771 C C . THR B 1 139 ? 10.523 -25.594 8.5 1 60.12 139 THR B C 1
ATOM 2773 O O . THR B 1 139 ? 9.859 -24.875 7.758 1 60.12 139 THR B O 1
ATOM 2776 N N . PRO B 1 140 ? 11.844 -25.5 8.781 1 60.69 140 PRO B N 1
ATOM 2777 C CA . PRO B 1 140 ? 12.57 -24.438 8.078 1 60.69 140 PRO B CA 1
ATOM 2778 C C . PRO B 1 140 ? 12.445 -24.547 6.559 1 60.69 140 PRO B C 1
ATOM 2780 O O . PRO B 1 140 ? 12.469 -25.656 6.012 1 60.69 140 PRO B O 1
ATOM 2783 N N . ARG B 1 141 ? 12.047 -23.5 5.977 1 64.56 141 ARG B N 1
ATOM 2784 C CA . ARG B 1 141 ? 12.031 -23.469 4.52 1 64.56 141 ARG B CA 1
ATOM 2785 C C . ARG B 1 141 ? 13.438 -23.609 3.953 1 64.56 141 ARG B C 1
ATOM 2787 O O . ARG B 1 141 ? 14.406 -23.109 4.539 1 64.56 141 ARG B O 1
ATOM 2794 N N . GLU B 1 142 ? 13.68 -24.453 3.119 1 60.84 142 GLU B N 1
ATOM 2795 C CA . GLU B 1 142 ? 14.984 -24.578 2.475 1 60.84 142 GLU B CA 1
ATOM 2796 C C . GLU B 1 142 ? 15.461 -23.219 1.937 1 60.84 142 GLU B C 1
ATOM 2798 O O . GLU B 1 142 ? 14.664 -22.453 1.384 1 60.84 142 GLU B O 1
ATOM 2803 N N . THR B 1 143 ? 16.641 -22.828 2.459 1 58.88 143 THR B N 1
ATOM 2804 C CA . THR B 1 143 ? 17.25 -21.625 1.913 1 58.88 143 THR B CA 1
ATOM 2805 C C . THR B 1 143 ? 17.422 -21.734 0.401 1 58.88 143 THR B C 1
ATOM 2807 O O . THR B 1 143 ? 18.125 -22.625 -0.086 1 58.88 143 THR B O 1
ATOM 2810 N N . THR B 1 144 ? 16.469 -21.219 -0.28 1 65.38 144 THR B N 1
ATOM 2811 C CA . THR B 1 144 ? 16.609 -21.219 -1.731 1 65.38 144 THR B CA 1
ATOM 2812 C C . THR B 1 144 ? 17.438 -20.031 -2.195 1 65.38 144 THR B C 1
ATOM 2814 O O . THR B 1 144 ? 17.406 -18.969 -1.575 1 65.38 144 THR B O 1
ATOM 2817 N N . ARG B 1 145 ? 18.422 -20.375 -3.068 1 72.56 145 ARG B N 1
ATOM 2818 C CA . ARG B 1 145 ?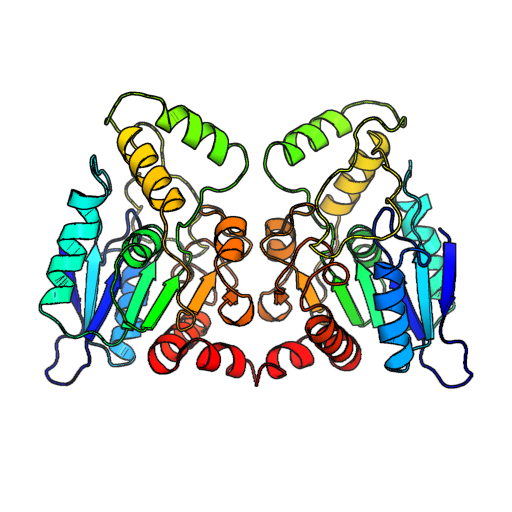 19.297 -19.344 -3.633 1 72.56 145 ARG B CA 1
ATOM 2819 C C . ARG B 1 145 ? 18.828 -18.938 -5.027 1 72.56 145 ARG B C 1
ATOM 2821 O O . ARG B 1 145 ? 18.297 -19.766 -5.773 1 72.56 145 ARG B O 1
ATOM 2828 N N . LEU B 1 146 ? 18.938 -17.672 -5.23 1 78.81 146 LEU B N 1
ATOM 2829 C CA . LEU B 1 146 ? 18.609 -17.141 -6.547 1 78.81 146 LEU B CA 1
ATOM 2830 C C . LEU B 1 146 ? 19.828 -17.203 -7.469 1 78.81 146 LEU B C 1
ATOM 2832 O O . LEU B 1 146 ? 20.953 -16.938 -7.039 1 78.81 146 LEU B O 1
ATOM 2836 N N . SER B 1 147 ? 19.641 -17.641 -8.664 1 82.38 147 SER B N 1
ATOM 2837 C CA . SER B 1 147 ? 20.703 -17.578 -9.68 1 82.38 147 SER B CA 1
ATOM 2838 C C . SER B 1 147 ? 20.547 -16.344 -10.555 1 82.38 147 SER B C 1
ATOM 2840 O O . SER B 1 147 ? 19.438 -15.828 -10.734 1 82.38 147 SER B O 1
ATOM 2842 N N . PRO B 1 148 ? 21.672 -15.836 -11.148 1 83.94 148 PRO B N 1
ATOM 2843 C CA . PRO B 1 148 ? 21.609 -14.68 -12.047 1 83.94 148 PRO B CA 1
ATOM 2844 C C . PRO B 1 148 ? 20.672 -14.906 -13.234 1 83.94 148 PRO B C 1
ATOM 2846 O O . PRO B 1 148 ? 19.922 -14.008 -13.609 1 83.94 148 PRO B O 1
ATOM 2849 N N . THR B 1 149 ? 20.703 -16.094 -13.75 1 86.19 149 THR B N 1
ATOM 2850 C CA . THR B 1 149 ? 19.828 -16.406 -14.875 1 86.19 149 THR B CA 1
ATOM 2851 C C . THR B 1 149 ? 18.3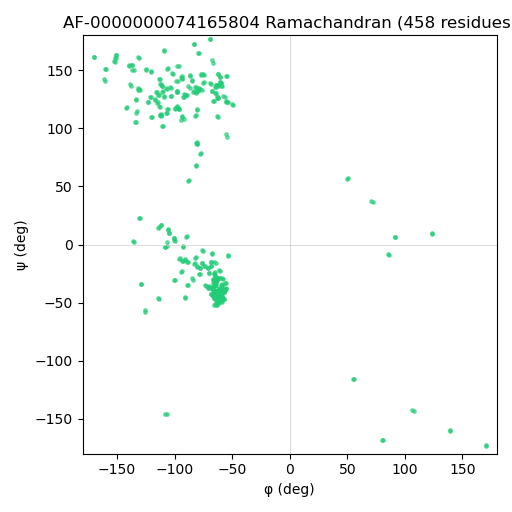59 -16.344 -14.453 1 86.19 149 THR B C 1
ATOM 2853 O O . THR B 1 149 ? 17.531 -15.789 -15.172 1 86.19 149 THR B O 1
ATOM 2856 N N . PHE B 1 150 ? 18.078 -16.891 -13.344 1 87.88 150 PHE B N 1
ATOM 2857 C CA . PHE B 1 150 ? 16.719 -16.828 -12.805 1 87.88 150 PHE B CA 1
ATOM 2858 C C . PHE B 1 150 ? 16.266 -15.391 -12.609 1 87.88 150 PHE B C 1
ATOM 2860 O O . PHE B 1 150 ? 15.156 -15.031 -12.992 1 87.88 150 PHE B O 1
ATOM 2867 N N . VAL B 1 151 ? 17.125 -14.602 -12.016 1 88.31 151 VAL B N 1
ATOM 2868 C CA . VAL B 1 151 ? 16.812 -13.195 -11.758 1 88.31 151 VAL B CA 1
ATOM 2869 C C . VAL B 1 151 ? 16.547 -12.477 -13.078 1 88.31 151 VAL B C 1
ATOM 2871 O O . VAL B 1 151 ? 15.594 -11.703 -13.188 1 88.31 151 VAL B O 1
ATOM 2874 N N . ARG B 1 152 ? 17.328 -12.711 -14.117 1 89.88 152 ARG B N 1
ATOM 2875 C CA . ARG B 1 152 ? 17.141 -12.102 -15.43 1 89.88 152 ARG B CA 1
ATOM 2876 C C . ARG B 1 152 ? 15.797 -12.5 -16.031 1 89.88 152 ARG B C 1
ATOM 2878 O O . ARG B 1 152 ? 15.086 -11.664 -16.594 1 89.88 152 ARG B O 1
ATOM 2885 N N . GLU B 1 153 ? 15.516 -13.766 -15.859 1 91.38 153 GLU B N 1
ATOM 2886 C CA . GLU B 1 153 ? 14.266 -14.281 -16.406 1 91.38 153 GLU B CA 1
ATOM 2887 C C . GLU B 1 153 ? 13.062 -13.641 -15.711 1 91.38 153 GLU B C 1
ATOM 2889 O O . GLU B 1 153 ? 12.086 -13.273 -16.359 1 91.38 153 GLU B O 1
ATOM 2894 N N . VAL B 1 154 ? 13.133 -13.492 -14.461 1 93.06 154 VAL B N 1
ATOM 2895 C CA . VAL B 1 154 ? 12.062 -12.883 -13.68 1 93.06 154 VAL B CA 1
ATOM 2896 C C . VAL B 1 154 ? 11.891 -11.422 -14.086 1 93.06 154 VAL B C 1
ATOM 2898 O O . VAL B 1 154 ? 10.766 -10.969 -14.336 1 93.06 154 VAL B O 1
ATOM 2901 N N . ARG B 1 155 ? 12.977 -10.711 -14.188 1 93.19 155 ARG B N 1
ATOM 2902 C CA . ARG B 1 155 ? 12.922 -9.305 -14.562 1 93.19 155 ARG B CA 1
ATOM 2903 C C . ARG B 1 155 ? 12.336 -9.125 -15.961 1 93.19 155 ARG B C 1
ATOM 2905 O O . ARG B 1 155 ? 11.562 -8.203 -16.203 1 93.19 155 ARG B O 1
ATOM 2912 N N . ARG B 1 156 ? 12.711 -9.977 -16.844 1 93.81 156 ARG B N 1
ATOM 2913 C CA . ARG B 1 156 ? 12.18 -9.922 -18.203 1 93.81 156 ARG B CA 1
ATOM 2914 C C . ARG B 1 156 ? 10.672 -10.156 -18.219 1 93.81 156 ARG B C 1
ATOM 2916 O O . ARG B 1 156 ? 9.938 -9.453 -18.922 1 93.81 156 ARG B O 1
ATOM 2923 N N . ALA B 1 157 ? 10.281 -11.164 -17.438 1 96.31 157 ALA B N 1
ATOM 2924 C CA . ALA B 1 157 ? 8.859 -11.445 -17.344 1 96.31 157 ALA B CA 1
ATOM 2925 C C . ALA B 1 157 ? 8.102 -10.266 -16.75 1 96.31 157 ALA B C 1
ATOM 2927 O O . ALA B 1 157 ? 7.023 -9.898 -17.219 1 96.31 157 ALA B O 1
ATOM 2928 N N . GLN B 1 158 ? 8.641 -9.648 -15.719 1 96.81 158 GLN B N 1
ATOM 2929 C CA . GLN B 1 158 ? 8.031 -8.492 -15.086 1 96.81 158 GLN B CA 1
ATOM 2930 C C . GLN B 1 158 ? 7.902 -7.324 -16.062 1 96.81 158 GLN B C 1
ATOM 2932 O O . GLN B 1 158 ? 6.879 -6.637 -16.094 1 96.81 158 GLN B O 1
ATOM 2937 N N . ALA B 1 159 ? 8.859 -7.129 -16.891 1 94.88 159 ALA B N 1
ATOM 2938 C CA . ALA B 1 159 ? 8.898 -6.012 -17.844 1 94.88 159 ALA B CA 1
ATOM 2939 C C . ALA B 1 159 ? 7.918 -6.227 -18.984 1 94.88 159 ALA B C 1
ATOM 2941 O O . ALA B 1 159 ? 7.531 -5.273 -19.656 1 94.88 159 ALA B O 1
ATOM 2942 N N . SER B 1 160 ? 7.473 -7.473 -19.188 1 95.5 160 SER B N 1
ATOM 2943 C CA . SER B 1 160 ? 6.66 -7.781 -20.359 1 95.5 160 SER B CA 1
ATOM 2944 C C . SER B 1 160 ? 5.242 -8.172 -19.969 1 95.5 160 SER B C 1
ATOM 2946 O O . SER B 1 160 ? 4.496 -8.734 -20.766 1 95.5 160 SER B O 1
ATOM 2948 N N . LEU B 1 161 ? 4.895 -7.879 -18.734 1 97.56 161 LEU B N 1
ATOM 2949 C CA . LEU B 1 161 ? 3.564 -8.25 -18.266 1 97.56 161 LEU B CA 1
ATOM 2950 C C . LEU B 1 161 ? 2.484 -7.594 -19.109 1 97.56 161 LEU B C 1
ATOM 2952 O O . LEU B 1 161 ? 2.598 -6.418 -19.469 1 97.56 161 LEU B O 1
ATOM 2956 N N . PRO B 1 162 ? 1.438 -8.375 -19.469 1 97.44 162 PRO B N 1
ATOM 2957 C CA . PRO B 1 162 ? 0.298 -7.773 -20.172 1 97.44 162 PRO B CA 1
ATOM 2958 C C . PRO B 1 162 ? -0.518 -6.848 -19.281 1 97.44 162 PRO B C 1
ATOM 2960 O O . PRO B 1 162 ? -0.198 -6.684 -18.094 1 97.44 162 PRO B O 1
ATOM 2963 N N . ALA B 1 163 ? -1.522 -6.238 -19.891 1 96.75 163 ALA B N 1
ATOM 2964 C CA . ALA B 1 163 ? -2.395 -5.324 -19.156 1 96.75 163 ALA B CA 1
ATOM 2965 C C . ALA B 1 163 ? -3.131 -6.055 -18.031 1 96.75 163 ALA B C 1
ATOM 2967 O O . ALA B 1 163 ? -3.436 -7.242 -18.156 1 96.75 163 ALA B O 1
ATOM 2968 N N . PHE B 1 164 ? -3.371 -5.363 -16.969 1 97.75 164 PHE B N 1
ATOM 2969 C CA . PHE B 1 164 ? -4.125 -5.871 -15.82 1 97.75 164 PHE B CA 1
ATOM 2970 C C . PHE B 1 164 ? -5.543 -6.25 -16.234 1 97.75 164 PHE B C 1
ATOM 2972 O O . PHE B 1 164 ? -6.184 -5.527 -17 1 97.75 164 PHE B O 1
ATOM 2979 N N . ARG B 1 165 ? -6.02 -7.293 -15.734 1 96.88 165 ARG B N 1
ATOM 2980 C CA . ARG B 1 165 ? -7.387 -7.719 -16 1 96.88 165 ARG B CA 1
ATOM 2981 C C . ARG B 1 165 ? -8.352 -7.16 -14.961 1 96.88 165 ARG B C 1
ATOM 2983 O O . ARG B 1 165 ? -8.211 -7.441 -13.766 1 96.88 165 ARG B O 1
ATOM 2990 N N . PRO B 1 166 ? -9.422 -6.539 -15.328 1 95.06 166 PRO B N 1
ATOM 2991 C CA . PRO B 1 166 ? -10.258 -5.781 -14.391 1 95.06 166 PRO B CA 1
ATOM 2992 C C . PRO B 1 166 ? -11.023 -6.684 -13.43 1 95.06 166 PRO B C 1
ATOM 2994 O O . PRO B 1 166 ? -11.453 -6.227 -12.359 1 95.06 166 PRO B O 1
ATOM 2997 N N . ASP B 1 167 ? -11.188 -7.926 -13.766 1 95.31 167 ASP B N 1
ATOM 2998 C CA . ASP B 1 167 ? -11.945 -8.828 -12.906 1 95.31 167 ASP B CA 1
ATOM 2999 C C . ASP B 1 167 ? -11.031 -9.508 -11.883 1 95.31 167 ASP B C 1
ATOM 3001 O O . ASP B 1 167 ? -11.477 -10.367 -11.125 1 95.31 167 ASP B O 1
ATOM 3005 N N . SER B 1 168 ? -9.797 -9.102 -11.812 1 98.19 168 SER B N 1
ATOM 3006 C CA . SER B 1 168 ? -8.828 -9.656 -10.875 1 98.19 168 SER B CA 1
ATOM 3007 C C . SER B 1 168 ? -8.891 -8.938 -9.531 1 98.19 168 SER B C 1
ATOM 3009 O O . SER B 1 168 ? -9.234 -7.754 -9.469 1 98.19 168 SER B O 1
ATOM 3011 N N . THR B 1 169 ? -8.664 -9.688 -8.508 1 98.56 169 THR B N 1
ATOM 3012 C CA . THR B 1 169 ? -8.5 -9.133 -7.168 1 98.56 169 THR B CA 1
ATOM 3013 C C . THR B 1 169 ? -7.066 -9.328 -6.68 1 98.56 169 THR B C 1
ATOM 3015 O O . THR B 1 169 ? -6.477 -10.391 -6.863 1 98.56 169 THR B O 1
ATOM 3018 N N . VAL B 1 170 ? -6.504 -8.312 -6.051 1 98.81 170 VAL B N 1
ATOM 3019 C CA . VAL B 1 170 ? -5.125 -8.391 -5.578 1 98.81 170 VAL B CA 1
ATOM 3020 C C . VAL B 1 170 ? -5.078 -8.133 -4.074 1 98.81 170 VAL B C 1
ATOM 3022 O O . VAL B 1 170 ? -5.602 -7.125 -3.594 1 98.81 170 VAL B O 1
ATOM 3025 N N . PHE B 1 171 ? -4.547 -9.07 -3.383 1 98.69 171 PHE B N 1
ATOM 3026 C CA . PHE B 1 171 ? -4.258 -8.93 -1.961 1 98.69 171 PHE B CA 1
ATOM 3027 C C . PHE B 1 171 ? -2.795 -8.57 -1.737 1 98.69 171 PHE B C 1
ATOM 3029 O O . PHE B 1 171 ? -1.903 -9.18 -2.328 1 98.69 171 PHE B O 1
ATOM 3036 N N . CYS B 1 172 ? -2.543 -7.551 -0.911 1 97.81 172 CYS B N 1
ATOM 3037 C CA . CYS B 1 172 ? -1.152 -7.246 -0.589 1 97.81 172 CYS B CA 1
ATOM 3038 C C . CYS B 1 172 ? -1.037 -6.625 0.797 1 97.81 172 CYS B C 1
ATOM 3040 O O . CYS B 1 172 ? -2.047 -6.293 1.419 1 97.81 172 CYS B O 1
ATOM 3042 N N . SER B 1 173 ? 0.136 -6.637 1.311 1 97 173 SER B N 1
ATOM 3043 C CA . SER B 1 173 ? 0.502 -5.961 2.553 1 97 173 SER B CA 1
ATOM 3044 C C . SER B 1 173 ? 1.433 -4.785 2.289 1 97 173 SER B C 1
ATOM 3046 O O . SER B 1 173 ? 2.381 -4.898 1.511 1 97 173 SER B O 1
ATOM 3048 N N . LEU B 1 174 ? 1.142 -3.676 2.973 1 97.25 174 LEU B N 1
ATOM 3049 C CA . LEU B 1 174 ? 2.002 -2.514 2.781 1 97.25 174 LEU B CA 1
ATOM 3050 C C . LEU B 1 174 ? 3.389 -2.762 3.365 1 97.25 174 LEU B C 1
ATOM 3052 O O . LEU B 1 174 ? 4.34 -2.043 3.049 1 97.25 174 LEU B O 1
ATOM 3056 N N . THR B 1 175 ? 3.5 -3.77 4.18 1 95.12 175 THR B N 1
ATOM 3057 C CA . THR B 1 175 ? 4.77 -4.043 4.848 1 95.12 175 THR B CA 1
ATOM 3058 C C . THR B 1 175 ? 5.461 -5.25 4.223 1 95.12 175 THR B C 1
ATOM 3060 O O . THR B 1 175 ? 6.355 -5.84 4.828 1 95.12 175 THR B O 1
ATOM 3063 N N . ASP B 1 176 ? 4.969 -5.668 3.066 1 95 176 ASP B N 1
ATOM 3064 C CA . ASP B 1 176 ? 5.633 -6.746 2.338 1 95 176 ASP B CA 1
ATOM 3065 C C . ASP B 1 176 ? 7.109 -6.43 2.115 1 95 176 ASP B C 1
ATOM 3067 O O . ASP B 1 176 ? 7.445 -5.414 1.502 1 95 176 ASP B O 1
ATOM 3071 N N . ALA B 1 177 ? 7.957 -7.281 2.578 1 90.44 177 ALA B N 1
ATOM 3072 C CA . ALA B 1 177 ? 9.391 -7.031 2.533 1 90.44 177 ALA B CA 1
ATOM 3073 C C . ALA B 1 177 ? 10.047 -7.781 1.377 1 90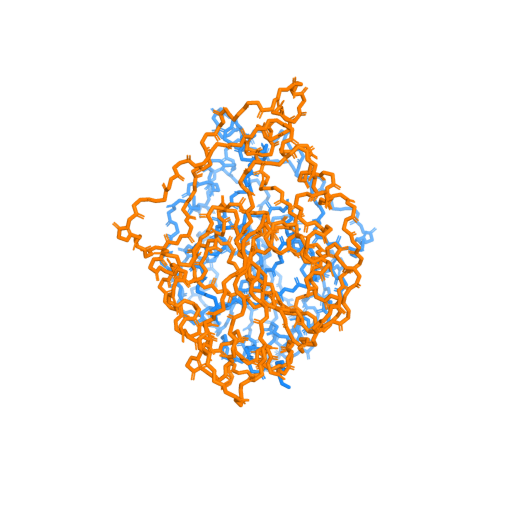.44 177 ALA B C 1
ATOM 3075 O O . ALA B 1 177 ? 11.273 -7.797 1.25 1 90.44 177 ALA B O 1
ATOM 3076 N N . ILE B 1 178 ? 9.25 -8.406 0.562 1 91.38 178 ILE B N 1
ATOM 3077 C CA . ILE B 1 178 ? 9.805 -9.289 -0.461 1 91.38 178 ILE B CA 1
ATOM 3078 C C . ILE B 1 178 ? 9.523 -8.711 -1.847 1 91.38 178 ILE B C 1
ATOM 3080 O O . ILE B 1 178 ? 10.43 -8.578 -2.668 1 91.38 178 ILE B O 1
ATOM 3084 N N . VAL B 1 179 ? 8.336 -8.297 -2.066 1 94.44 179 VAL B N 1
ATOM 3085 C CA . VAL B 1 179 ? 7.988 -7.805 -3.396 1 94.44 179 VAL B CA 1
ATOM 3086 C C . VAL B 1 179 ? 7.789 -6.293 -3.354 1 94.44 179 VAL B C 1
ATOM 3088 O O . VAL B 1 179 ? 7.703 -5.699 -2.275 1 94.44 179 VAL B O 1
ATOM 3091 N N . SER B 1 180 ? 7.734 -5.695 -4.523 1 95.25 180 SER B N 1
ATOM 3092 C CA . SER B 1 180 ? 7.508 -4.258 -4.633 1 95.25 180 SER B CA 1
ATOM 3093 C C . SER B 1 180 ? 6.023 -3.92 -4.523 1 95.25 180 SER B C 1
ATOM 3095 O O . SER B 1 180 ? 5.254 -4.191 -5.445 1 95.25 180 SER B O 1
ATOM 3097 N N . VAL B 1 181 ? 5.668 -3.295 -3.445 1 96.81 181 VAL B N 1
ATOM 3098 C CA . VAL B 1 181 ? 4.297 -2.84 -3.256 1 96.81 181 VAL B CA 1
ATOM 3099 C C . VAL B 1 181 ? 3.961 -1.766 -4.289 1 96.81 181 VAL B C 1
ATOM 3101 O O . VAL B 1 181 ? 2.85 -1.734 -4.824 1 96.81 181 VAL B O 1
ATOM 3104 N N . ALA B 1 182 ? 4.902 -0.931 -4.641 1 95.88 182 ALA B N 1
ATOM 3105 C CA . ALA B 1 182 ? 4.719 0.091 -5.668 1 95.88 182 ALA B CA 1
ATOM 3106 C C . ALA B 1 182 ? 4.383 -0.54 -7.016 1 95.88 182 ALA B C 1
ATOM 3108 O O . ALA B 1 182 ? 3.496 -0.061 -7.727 1 95.88 182 ALA B O 1
ATOM 3109 N N . ALA B 1 183 ? 5.094 -1.616 -7.383 1 96.81 183 ALA B N 1
ATOM 3110 C CA . ALA B 1 183 ? 4.832 -2.299 -8.648 1 96.81 183 ALA B CA 1
ATOM 3111 C C . ALA B 1 183 ? 3.42 -2.873 -8.68 1 96.81 183 ALA B C 1
ATOM 3113 O O . ALA B 1 183 ? 2.756 -2.852 -9.719 1 96.81 183 ALA B O 1
ATOM 3114 N N . ILE B 1 184 ? 2.99 -3.42 -7.531 1 98.38 184 ILE B N 1
ATOM 3115 C CA . ILE B 1 184 ? 1.615 -3.898 -7.434 1 98.38 184 ILE B CA 1
ATOM 3116 C C . ILE B 1 184 ? 0.647 -2.74 -7.66 1 98.38 184 ILE B C 1
ATOM 3118 O O . ILE B 1 184 ? -0.315 -2.865 -8.422 1 98.38 184 ILE B O 1
ATOM 3122 N N . GLY B 1 185 ? 0.912 -1.611 -7.051 1 97.62 185 GLY B N 1
ATOM 3123 C CA . GLY B 1 185 ? 0.05 -0.447 -7.18 1 97.62 185 GLY B CA 1
ATOM 3124 C C . GLY B 1 185 ? 0.027 0.127 -8.586 1 97.62 185 GLY B C 1
ATOM 3125 O O . GLY B 1 185 ? -0.981 0.692 -9.008 1 97.62 185 GLY B O 1
ATOM 3126 N N . GLU B 1 186 ? 1.107 0.053 -9.305 1 96.88 186 GLU B N 1
ATOM 3127 C CA . GLU B 1 186 ? 1.184 0.56 -10.672 1 96.88 186 GLU B CA 1
ATOM 3128 C C . GLU B 1 186 ? 0.254 -0.216 -11.594 1 96.88 186 GLU B C 1
ATOM 3130 O O . GLU B 1 186 ? -0.272 0.339 -12.562 1 96.88 186 GLU B O 1
ATOM 3135 N N . ARG B 1 187 ? 0.045 -1.407 -11.211 1 97.56 187 ARG B N 1
ATOM 3136 C CA . ARG B 1 187 ? -0.709 -2.271 -12.109 1 97.56 187 ARG B CA 1
ATOM 3137 C C . ARG B 1 187 ? -2.166 -2.381 -11.672 1 97.56 187 ARG B C 1
ATOM 3139 O O . ARG B 1 187 ? -3.053 -2.602 -12.5 1 97.56 187 ARG B O 1
ATOM 3146 N N . THR B 1 188 ? -2.393 -2.277 -10.43 1 98 188 THR B N 1
ATOM 3147 C CA . THR B 1 188 ? -3.684 -2.658 -9.867 1 98 188 THR B CA 1
ATOM 3148 C C . THR B 1 188 ? -4.492 -1.424 -9.484 1 98 188 THR B C 1
ATOM 3150 O O . THR B 1 188 ? -4.105 -0.68 -8.578 1 98 188 THR B O 1
ATOM 3153 N N . PRO B 1 189 ? -5.656 -1.218 -10.133 1 96.94 189 PRO B N 1
ATOM 3154 C CA . PRO B 1 189 ? -6.531 -0.17 -9.602 1 96.94 189 PRO B CA 1
ATOM 3155 C C . PRO B 1 189 ? -6.867 -0.373 -8.125 1 96.94 189 PRO B C 1
ATOM 3157 O O . PRO B 1 189 ? -7.059 -1.509 -7.68 1 96.94 189 PRO B O 1
ATOM 3160 N N . ALA B 1 190 ? -6.988 0.722 -7.426 1 96.25 190 ALA B N 1
ATOM 3161 C CA . ALA B 1 190 ? -7.27 0.673 -5.992 1 96.25 190 ALA B CA 1
ATOM 3162 C C . ALA B 1 190 ? -8.539 -0.123 -5.711 1 96.25 190 ALA B C 1
ATOM 3164 O O . ALA B 1 190 ? -8.633 -0.82 -4.695 1 96.25 190 ALA B O 1
ATOM 3165 N N . ALA B 1 191 ? -9.516 -0.084 -6.582 1 95.06 191 ALA B N 1
ATOM 3166 C CA . ALA B 1 191 ? -10.797 -0.757 -6.398 1 95.06 191 ALA B CA 1
ATOM 3167 C C . ALA B 1 191 ? -10.633 -2.273 -6.445 1 95.06 191 ALA B C 1
ATOM 3169 O O . ALA B 1 191 ? -11.523 -3.014 -6.02 1 95.06 191 ALA B O 1
ATOM 3170 N N . ASN B 1 192 ? -9.508 -2.752 -7 1 97.56 192 ASN B N 1
ATOM 3171 C CA . ASN B 1 192 ? -9.25 -4.184 -7.117 1 97.56 192 ASN B CA 1
ATOM 3172 C C . ASN B 1 192 ? -8.305 -4.672 -6.02 1 97.56 192 ASN B C 1
ATOM 3174 O O . ASN B 1 192 ? -7.914 -5.84 -6.008 1 97.56 192 ASN B O 1
ATOM 3178 N N . LEU B 1 193 ? -7.91 -3.758 -5.074 1 97.38 193 LEU B N 1
ATOM 3179 C CA . LEU B 1 193 ? -6.895 -4.07 -4.074 1 97.38 193 LEU B CA 1
ATOM 3180 C C . LEU B 1 193 ? -7.535 -4.34 -2.717 1 97.38 193 LEU B C 1
ATOM 3182 O O . LEU B 1 193 ? -8.461 -3.633 -2.309 1 97.38 193 LEU B O 1
ATOM 3186 N N . ARG B 1 194 ? -7.086 -5.391 -2.072 1 97.31 194 ARG B N 1
ATOM 3187 C CA . ARG B 1 194 ? -7.375 -5.684 -0.673 1 97.31 194 ARG B CA 1
ATOM 3188 C C . ARG B 1 194 ? -6.094 -5.746 0.149 1 97.31 194 ARG B C 1
ATOM 3190 O O . ARG B 1 194 ? -5.309 -6.688 0.013 1 97.31 194 ARG B O 1
ATOM 3197 N N . VAL B 1 195 ? -5.938 -4.738 1.003 1 97.62 195 VAL B N 1
ATOM 3198 C CA . VAL B 1 195 ? -4.762 -4.688 1.865 1 97.62 195 VAL B CA 1
ATOM 3199 C C . VAL B 1 195 ? -5.012 -5.512 3.127 1 97.62 195 VAL B C 1
ATOM 3201 O O . VAL B 1 195 ? -6.125 -5.527 3.656 1 97.62 195 VAL B O 1
ATOM 3204 N N . TYR B 1 196 ? -4.008 -6.195 3.576 1 97.06 196 TYR B N 1
ATOM 3205 C CA . TYR B 1 196 ? -4.113 -6.945 4.824 1 97.06 196 TYR B CA 1
ATOM 3206 C C . TYR B 1 196 ? -2.924 -6.664 5.73 1 97.06 196 TYR B C 1
ATOM 3208 O O . TYR B 1 196 ? -1.907 -6.129 5.285 1 97.06 196 TYR B O 1
ATOM 3216 N N . ASP B 1 197 ? -3.131 -6.984 7.016 1 96.25 197 ASP B N 1
ATOM 3217 C CA . ASP B 1 197 ? -2.049 -6.891 7.988 1 96.25 197 ASP B CA 1
ATOM 3218 C C . ASP B 1 197 ? -1.153 -8.125 7.938 1 96.25 197 ASP B C 1
ATOM 3220 O O . ASP B 1 197 ? -1.646 -9.258 7.902 1 96.25 197 ASP B O 1
ATOM 3224 N N . GLY B 1 198 ? 0.125 -7.918 7.871 1 94.94 198 GLY B N 1
ATOM 3225 C CA . GLY B 1 198 ? 1.07 -9.023 7.82 1 94.94 198 GLY B CA 1
ATOM 3226 C C . GLY B 1 198 ? 2.205 -8.789 6.84 1 94.94 198 GLY B C 1
ATOM 3227 O O . GLY B 1 198 ? 2.547 -7.645 6.535 1 94.94 198 GLY B O 1
ATOM 3228 N N . GLY B 1 199 ? 2.857 -9.859 6.453 1 94.56 199 GLY B N 1
ATOM 3229 C CA . GLY B 1 199 ? 3.971 -9.773 5.52 1 94.56 199 GLY B CA 1
ATOM 3230 C C . GLY B 1 199 ? 3.627 -10.289 4.133 1 94.56 199 GLY B C 1
ATOM 3231 O O . GLY B 1 199 ? 2.527 -10.047 3.631 1 94.56 199 GLY B O 1
ATOM 3232 N N . HIS B 1 200 ? 4.543 -10.898 3.443 1 95.19 200 HIS B N 1
ATOM 3233 C CA . HIS B 1 200 ? 4.457 -11.359 2.064 1 95.19 200 HIS B CA 1
ATOM 3234 C C . HIS B 1 200 ? 3.412 -12.461 1.917 1 95.19 200 HIS B C 1
ATOM 3236 O O . HIS B 1 200 ? 2.77 -12.578 0.87 1 95.19 200 HIS B O 1
ATOM 3242 N N . GLU B 1 201 ? 3.293 -13.258 2.994 1 96.62 201 GLU B N 1
ATOM 3243 C CA . GLU B 1 201 ? 2.318 -14.344 3.031 1 96.62 201 GLU B CA 1
ATOM 3244 C C . GLU B 1 201 ? 1.224 -14.07 4.059 1 96.62 201 GLU B C 1
ATOM 3246 O O . GLU B 1 201 ? 1.461 -14.156 5.266 1 96.62 201 GLU B O 1
ATOM 3251 N N . PHE B 1 202 ? -0.014 -13.836 3.457 1 97.38 202 PHE B N 1
ATOM 3252 C CA . PHE B 1 202 ? -1.069 -13.641 4.445 1 97.38 202 PHE B CA 1
ATOM 3253 C C . PHE B 1 202 ? -1.316 -14.93 5.227 1 97.38 202 PHE B C 1
ATOM 3255 O O . PHE B 1 202 ? -1.678 -14.883 6.402 1 97.38 202 PHE B O 1
ATOM 3262 N N . PHE B 1 203 ? -1.087 -16.109 4.602 1 97.5 203 PHE B N 1
ATOM 3263 C CA . PHE B 1 203 ? -1.347 -17.391 5.238 1 97.5 203 PHE B CA 1
ATOM 3264 C C . PHE B 1 203 ? -0.26 -17.719 6.254 1 97.5 203 PHE B C 1
ATOM 3266 O O . PHE B 1 203 ? -0.352 -18.734 6.961 1 97.5 203 PHE B O 1
ATOM 3273 N N . SER B 1 204 ? 0.75 -16.922 6.352 1 95.44 204 SER B N 1
ATOM 3274 C CA . SER B 1 204 ? 1.759 -17 7.402 1 95.44 204 SER B CA 1
ATOM 3275 C C . SER B 1 204 ? 1.688 -15.805 8.336 1 95.44 204 SER B C 1
ATOM 3277 O O . SER B 1 204 ? 2.664 -15.484 9.016 1 95.44 204 SER B O 1
ATOM 3279 N N . SER B 1 205 ? 0.589 -15.086 8.297 1 94.69 205 SER B N 1
ATOM 3280 C CA . SER B 1 205 ? 0.446 -13.875 9.086 1 94.69 205 SER B CA 1
ATOM 3281 C C . SER B 1 205 ? -0.741 -13.969 10.039 1 94.69 205 SER B C 1
ATOM 3283 O O . SER B 1 205 ? -1.764 -14.57 9.711 1 94.69 205 SER B O 1
ATOM 3285 N N . THR B 1 206 ? -0.578 -13.297 11.172 1 92.31 206 THR B N 1
ATOM 3286 C CA . THR B 1 206 ? -1.7 -13.211 12.102 1 92.31 206 THR B CA 1
ATOM 3287 C C . THR B 1 206 ? -2.902 -12.547 11.43 1 92.31 206 THR B C 1
ATOM 3289 O O . THR B 1 206 ? -2.748 -11.586 10.672 1 92.31 206 THR B O 1
ATOM 3292 N N . GLY B 1 207 ? -4.113 -13.023 11.633 1 94.44 207 GLY B N 1
ATOM 3293 C CA . GLY B 1 207 ? -5.324 -12.523 11 1 94.44 207 GLY B CA 1
ATOM 3294 C C . GLY B 1 207 ? -5.66 -13.242 9.703 1 94.44 207 GLY B C 1
ATOM 3295 O O . GLY B 1 207 ? -6.605 -12.867 9.008 1 94.44 207 GLY B O 1
ATOM 3296 N N . ARG B 1 208 ? -4.879 -14.281 9.43 1 97.12 208 ARG B N 1
ATOM 3297 C CA . ARG B 1 208 ? -4.984 -14.969 8.141 1 97.12 208 ARG B CA 1
ATOM 3298 C C . ARG B 1 208 ? -6.391 -15.516 7.934 1 97.12 208 ARG B C 1
ATOM 3300 O O . ARG B 1 208 ? -6.863 -15.617 6.797 1 97.12 208 ARG B O 1
ATOM 3307 N N . ALA B 1 209 ? -7.129 -15.867 8.984 1 97.56 209 ALA B N 1
ATOM 3308 C CA . ALA B 1 209 ? -8.461 -16.438 8.836 1 97.56 209 ALA B CA 1
ATOM 3309 C C . ALA B 1 209 ? -9.406 -15.445 8.164 1 97.56 209 ALA B C 1
ATOM 3311 O O . ALA B 1 209 ? -10.141 -15.797 7.242 1 97.56 209 ALA B O 1
ATOM 3312 N N . ALA B 1 210 ? -9.359 -14.195 8.625 1 96.56 210 ALA B N 1
ATOM 3313 C CA . ALA B 1 210 ? -10.203 -13.164 8.031 1 96.56 210 ALA B CA 1
ATOM 3314 C C . ALA B 1 210 ? -9.812 -12.898 6.582 1 96.56 210 ALA B C 1
ATOM 3316 O O . ALA B 1 210 ? -10.672 -12.68 5.73 1 96.56 210 ALA B O 1
ATOM 3317 N N . VAL B 1 211 ? -8.562 -12.883 6.309 1 97.88 211 VAL B N 1
ATOM 3318 C CA . VAL B 1 211 ? -8.086 -12.656 4.949 1 97.88 211 VAL B CA 1
ATOM 3319 C C . VAL B 1 211 ? -8.523 -13.805 4.047 1 97.88 211 VAL B C 1
ATOM 3321 O O . VAL B 1 211 ? -8.922 -13.586 2.9 1 97.88 211 VAL B O 1
ATOM 3324 N N . LEU B 1 212 ? -8.469 -15.047 4.559 1 98.56 212 LEU B N 1
ATOM 3325 C CA . LEU B 1 212 ? -8.922 -16.188 3.779 1 98.56 212 LEU B CA 1
ATOM 3326 C C . LEU B 1 212 ? -10.398 -16.047 3.414 1 98.56 212 LEU B C 1
ATOM 3328 O O . LEU B 1 212 ? -10.805 -16.375 2.295 1 98.56 212 LEU B O 1
ATOM 3332 N N . ASP B 1 213 ? -11.188 -15.57 4.336 1 98.19 213 ASP B N 1
ATOM 3333 C CA . ASP B 1 213 ? -12.594 -15.336 4.035 1 98.19 213 ASP B CA 1
ATOM 3334 C C . ASP B 1 213 ? -12.75 -14.383 2.848 1 98.19 213 ASP B C 1
ATOM 3336 O O . ASP B 1 213 ? -13.594 -14.609 1.977 1 98.19 213 ASP B O 1
ATOM 3340 N N . ASP B 1 214 ? -11.945 -13.375 2.803 1 98.06 214 ASP B N 1
ATOM 3341 C CA . ASP B 1 214 ? -12 -12.414 1.706 1 98.06 214 ASP B CA 1
ATOM 3342 C C . ASP B 1 214 ? -11.484 -13.031 0.409 1 98.06 214 ASP B C 1
ATOM 3344 O O . ASP B 1 214 ? -11.961 -12.695 -0.677 1 98.06 214 ASP B O 1
ATOM 3348 N N . VAL B 1 215 ? -10.445 -13.875 0.485 1 98.69 215 VAL B N 1
ATOM 3349 C CA . VAL B 1 215 ? -9.945 -14.594 -0.687 1 98.69 215 VAL B CA 1
ATOM 3350 C C . VAL B 1 215 ? -11.07 -15.445 -1.28 1 98.69 215 VAL B C 1
ATOM 3352 O O . VAL B 1 215 ? -11.289 -15.438 -2.494 1 98.69 215 VAL B O 1
ATOM 3355 N N . ILE B 1 216 ? -11.766 -16.156 -0.377 1 98.31 216 ILE B N 1
ATOM 3356 C CA . ILE B 1 216 ? -12.875 -17 -0.799 1 98.31 216 ILE B CA 1
ATOM 3357 C C . ILE B 1 216 ? -13.961 -16.156 -1.445 1 98.31 216 ILE B C 1
ATOM 3359 O O . ILE B 1 216 ? -14.492 -16.5 -2.5 1 98.31 216 ILE B O 1
ATOM 3363 N N . ALA B 1 217 ? -14.281 -15.016 -0.881 1 98 217 ALA B N 1
ATOM 3364 C CA . ALA B 1 217 ? -15.266 -14.102 -1.459 1 98 217 ALA B CA 1
ATOM 3365 C C . ALA B 1 217 ? -14.828 -13.633 -2.844 1 98 217 ALA B C 1
ATOM 3367 O O . ALA B 1 217 ? -15.633 -13.586 -3.773 1 98 217 ALA B O 1
ATOM 3368 N N . ALA B 1 218 ? -13.57 -13.305 -2.996 1 98.25 218 ALA B N 1
ATOM 3369 C CA . ALA B 1 218 ? -13.031 -12.852 -4.277 1 98.25 218 ALA B CA 1
ATOM 3370 C C . ALA B 1 218 ? -13.125 -13.953 -5.332 1 98.25 218 ALA B C 1
ATOM 3372 O O . ALA B 1 218 ? -13.414 -13.68 -6.496 1 98.25 218 ALA B O 1
ATOM 3373 N N . LEU B 1 219 ? -12.828 -15.188 -4.902 1 98.06 219 LEU B N 1
ATOM 3374 C CA . LEU B 1 219 ? -12.891 -16.312 -5.82 1 98.06 219 LEU B CA 1
ATOM 3375 C C . LEU B 1 219 ? -14.312 -16.516 -6.332 1 98.06 219 LEU B C 1
ATOM 3377 O O . LEU B 1 219 ? -14.516 -16.938 -7.477 1 98.06 219 LEU B O 1
ATOM 3381 N N . ARG B 1 220 ? -15.273 -16.188 -5.512 1 96.44 220 ARG B N 1
ATOM 3382 C CA . ARG B 1 220 ? -16.672 -16.422 -5.863 1 96.44 220 ARG B CA 1
ATOM 3383 C C . ARG B 1 220 ? -17.266 -15.234 -6.617 1 96.44 220 ARG B C 1
ATOM 3385 O O . ARG B 1 220 ? -18.062 -15.414 -7.539 1 96.44 220 ARG B O 1
ATOM 3392 N N . GLY B 1 221 ? -16.828 -14.016 -6.258 1 95.38 221 GLY B N 1
ATOM 3393 C CA . GLY B 1 221 ? -17.578 -12.883 -6.781 1 95.38 221 GLY B CA 1
ATOM 3394 C C . GLY B 1 221 ? -16.688 -11.766 -7.297 1 95.38 221 GLY B C 1
ATOM 3395 O O . GLY B 1 221 ? -17.172 -10.695 -7.668 1 95.38 221 GLY B O 1
ATOM 3396 N N . GLY B 1 222 ? -15.422 -11.93 -7.293 1 96.31 222 GLY B N 1
ATOM 3397 C CA . GLY B 1 222 ? -14.523 -10.914 -7.812 1 96.31 222 GLY B CA 1
ATOM 3398 C C . GLY B 1 222 ? -14.266 -9.789 -6.828 1 96.31 222 GLY B C 1
ATOM 3399 O O . GLY B 1 222 ? -14.531 -9.922 -5.633 1 96.31 222 GLY B O 1
ATOM 3400 N N . PRO B 1 223 ? -13.664 -8.719 -7.332 1 95.56 223 PR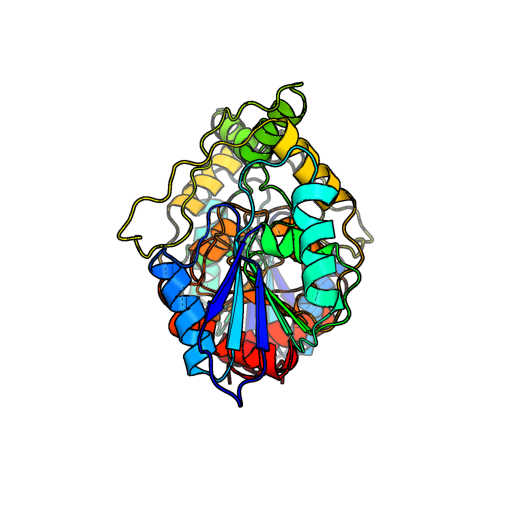O B N 1
ATOM 3401 C CA . PRO B 1 223 ? -13.25 -7.637 -6.438 1 95.56 223 PRO B CA 1
ATOM 3402 C C . PRO B 1 223 ? -14.43 -6.969 -5.738 1 95.56 223 PRO B C 1
ATOM 3404 O O . PRO B 1 223 ? -14.297 -6.512 -4.602 1 95.56 223 PRO B O 1
ATOM 3407 N N . ALA B 1 224 ? -15.586 -6.918 -6.312 1 92.94 224 ALA B N 1
ATOM 3408 C CA . ALA B 1 224 ? -16.766 -6.297 -5.719 1 92.94 224 ALA B CA 1
ATOM 3409 C C . ALA B 1 224 ? -17.203 -7.043 -4.465 1 92.94 224 ALA B C 1
ATOM 3411 O O . ALA B 1 224 ? -17.797 -6.453 -3.557 1 92.94 224 ALA B O 1
ATOM 3412 N N . ALA B 1 225 ? -16.875 -8.32 -4.391 1 93.75 225 ALA B N 1
ATOM 3413 C CA . ALA B 1 225 ? -17.281 -9.156 -3.266 1 93.75 225 ALA B CA 1
ATOM 3414 C C . ALA B 1 225 ? -16.391 -8.898 -2.045 1 93.75 225 ALA B C 1
ATOM 3416 O O . ALA B 1 225 ? -16.75 -9.266 -0.924 1 93.75 225 ALA B O 1
ATOM 3417 N N . VAL B 1 226 ? -15.203 -8.344 -2.199 1 90.94 226 VAL B N 1
ATOM 3418 C CA . VAL B 1 226 ? -14.281 -8.055 -1.108 1 90.94 226 VAL B CA 1
ATOM 3419 C C . VAL B 1 226 ? -14.523 -6.645 -0.575 1 90.94 226 VAL B C 1
ATOM 3421 O O . VAL B 1 226 ? -14.469 -6.414 0.635 1 90.94 226 VAL B O 1
ATOM 3424 N N . ALA B 1 227 ? -14.672 -5.598 -1.415 1 69.44 227 ALA B N 1
ATOM 3425 C CA . ALA B 1 227 ? -14.93 -4.211 -1.03 1 69.44 227 ALA B CA 1
ATOM 3426 C C . ALA B 1 227 ? -16.172 -4.113 -0.147 1 69.44 227 ALA B C 1
ATOM 3428 O O . ALA B 1 227 ? -16.219 -3.295 0.775 1 69.44 227 ALA B O 1
ATOM 3429 N N . GLY B 1 228 ? -17.234 -4.891 -0.388 1 57.38 228 GLY B N 1
ATOM 3430 C CA . GLY B 1 228 ? -18.5 -4.887 0.307 1 57.38 228 GLY B CA 1
ATOM 3431 C C . GLY B 1 228 ? -18.453 -5.602 1.645 1 57.38 228 GLY B C 1
ATOM 3432 O O . GLY B 1 228 ? -19.391 -5.508 2.438 1 57.38 228 GLY B O 1
ATOM 3433 N N . ALA B 1 229 ? -17.562 -6.531 1.834 1 41.53 229 ALA B N 1
ATOM 3434 C CA . ALA B 1 229 ? -17.578 -7.375 3.025 1 41.53 229 ALA B CA 1
ATOM 3435 C C . ALA B 1 229 ? -17.188 -6.578 4.266 1 41.53 229 ALA B C 1
ATOM 3437 O O . ALA B 1 229 ? -17.328 -7.059 5.391 1 41.53 229 ALA B O 1
ATOM 3438 N N . SER B 1 230 ? -16.453 -5.477 4.281 1 35.91 230 SER B N 1
ATOM 3439 C CA . SER B 1 230 ? -16.125 -4.754 5.508 1 35.91 230 SER B CA 1
ATOM 3440 C C . SER B 1 230 ? -17.375 -4.121 6.121 1 35.91 230 SER B C 1
ATOM 3442 O O . SER B 1 230 ? -17.281 -3.346 7.074 1 35.91 230 SER B O 1
ATOM 3444 N N . THR B 1 231 ? -18.5 -4.109 5.551 1 27.61 231 THR B N 1
ATOM 3445 C CA . THR B 1 231 ? -19.672 -3.75 6.328 1 27.61 231 THR B CA 1
ATOM 3446 C C . THR B 1 231 ? -20.109 -4.906 7.219 1 27.61 231 THR B C 1
ATOM 3448 O O . THR B 1 231 ? -20.125 -6.062 6.789 1 27.61 231 THR B O 1
#

Radius of gyration: 23.57 Å; Cα contacts (8 Å, |Δi|>4): 1001; chains: 2; bounding box: 49×68×45 Å

Sequence (462 aa):
MEISVHGDGDDREPVLVVLGWGNHPGQANVAWLIDGLVAAGWEVHAATLPTNASSFERAYMRPLASYVADRTFDAVVAHSLGGLVTATLDWDVRRVYLSPWWGVREGVQSAVFRALAALPMSRPLVPAAGSVGDISEPTPRETTRLSPTFVREVRRAQASLPAFRPDSTVFCSLTDAIVSVAAIGERTPAANLRVYDGGHEFFSSTGRAAVLDDVIAALRGGPAAVAGASTMEISVHGDGDDREPVLVVLGWGNHPGQANVAWLIDGLVAAGWEVHAATLPTNASSFERAYMRPLASYVADRTFDAVVAHSLGGLVTATLDWDVRRVYLSPWWGVREGVQSAVFRALAALPMSRPLVPAAGSVGDISEPTPRETTRLSPTFVREVRRAQASLPAFRPDSTVFCSLTDAIVSVAAIGERTPAANLRVYDGGHEFFSSTGRAAVLDDVIAALRGGPAAVAGAST

InterPro domains:
  IPR029058 Alpha/Beta hydrolase fold [G3DSA:3.40.50.1820] (2-221)
  IPR029058 Alpha/Beta hydrolase fold [SSF53474] (6-219)

Organism: Halobacterium salinarum (strain ATCC 700922 / JCM 11081 / NRC-1) (NCBI:txid64091)

Solvent-accessible surface area (backbone atoms only — not comparable to full-atom values): 23680 Å² total; per-residue (Å²): 104,50,72,48,77,40,56,88,55,96,82,39,55,47,32,41,33,31,34,23,71,78,42,45,71,84,41,64,42,49,32,50,50,53,49,50,46,29,73,73,51,25,20,36,34,38,36,27,46,66,69,74,41,87,39,52,54,72,51,42,46,48,54,52,51,58,59,51,70,81,48,82,57,66,27,36,39,17,24,22,50,18,20,38,48,57,58,61,48,96,64,98,50,41,35,38,30,38,35,38,39,49,31,68,25,70,26,68,60,38,52,49,50,53,55,39,36,69,41,96,44,72,63,58,74,43,76,65,79,63,63,41,35,76,48,81,60,91,62,81,72,76,80,47,41,46,16,18,35,32,47,40,37,50,51,51,50,44,75,62,52,60,82,69,59,87,59,30,23,37,35,40,22,55,44,28,68,63,37,17,53,39,42,43,38,73,58,43,58,41,81,30,52,44,68,43,59,45,19,48,28,47,61,24,11,68,66,29,68,64,52,47,53,40,51,53,33,28,65,73,56,23,29,68,42,42,46,43,57,69,95,106,49,73,48,78,41,56,89,55,97,84,37,54,47,31,40,32,30,34,24,72,78,41,46,71,84,40,64,42,49,31,49,50,52,50,50,46,30,73,72,50,25,19,36,35,38,34,29,46,65,71,76,40,86,39,52,53,72,52,43,45,50,56,52,50,58,58,51,70,81,49,82,57,66,28,37,39,17,24,21,50,18,21,38,49,56,57,62,47,97,65,99,50,41,36,36,28,38,37,40,41,50,31,67,26,70,27,68,59,37,51,50,50,53,54,40,35,69,42,96,43,71,62,58,76,43,76,66,78,63,60,42,36,76,48,81,61,92,63,81,71,76,81,47,39,48,17,17,37,32,46,38,36,50,52,53,50,43,74,62,52,61,82,72,60,87,58,30,23,36,35,39,22,53,46,28,67,62,36,17,52,38,41,43,38,73,59,42,58,42,80,28,54,43,68,43,59,44,19,46,29,49,60,24,12,70,66,28,68,63,53,48,53,40,51,53,32,30,66,75,55,22,26,69,40,41,47,42,57,68,94

pLDDT: mean 89.94, std 12.3, range [27.61, 98.94]

Nearest PDB structures (foldseek):
  2wtm-assembly1_B  TM=6.083E-01  e=8.386E-07  Butyrivibrio proteoclasticus
  2wtn-assembly1_A  TM=5.883E-01  e=6.939E-07  Butyrivibrio proteoclasticus
  6ny9-assembly1_B  TM=6.456E-01  e=1.632E-05  Mus musculus
  2wtm-assembly2_D  TM=6.097E-01  e=1.190E-05  Butyrivibrio proteoclasticus
  7xrh-assembly1_B  TM=5.980E-01  e=2.238E-05  Lactobacillus acidophilus

Foldseek 3Di:
DDKDKPLDDDDAAAEEEEEAQLDDCVWPLNVVLVVLVSVVGHTYIYDDFDNADLALCVRAQVVVCVVPVVDDHQEYEAAACRLLNVQQDPDPHAYEYQLHQLAFADDPRVVVLVVQLPDPWRDFDDFPDDDQWDADIPDDRPRRGGHSSNSVNSVVSSVPGDADDQQYAYEDEPAAPGHYPVSVPVRDDPLRYDYDPIYSDLSRYPVSVVVSVLSSQCNVRGSVSNVPVVD/DDKDKPLDDDDAAAEEEEEAQLDDCVWPLNVVLVVLVSVVGHTYIYDDFDNADLALCVRAQVVVCVVPVVDDHQEYEAAACRLLNVQQDPDPHEYEYQLHQLAFADDPRVVVLVVQLPDPWRDFDDFPDDDQWDADIPDDRPRRGGHSSNSVNSVVSSVPGDADDQQYAYEDEPAAPGHYPVSVPVRDDPLRYDYDPIYSDLSRYPVSVVVSVLSSQCNVRGSVSNVPVVD